Protein AF-0000000084923520 (afdb_homodimer)

Radius of gyration: 23.52 Å; Cα contacts (8 Å, |Δi|>4): 711; chains: 2; bounding box: 46×62×59 Å

pLDDT: mean 93.03, std 9.4, range [30.2, 98.94]

Sequence (524 aa):
MDTSSLAGLHRWFADYCRTFHNDNEEHNRNIRLKEEHTAKVCAVMEILADSLALSPEDRRIAVAVALFHDIGRFEQYRRFRTFKDSSSVNHAELGGRVLAEGKVLAGLPEEEQRLIIGAVGLHNVFRIPAMLGDRQRLFLRLIRDADKLDIWRVFIEFYGQPAEERASAVSLGFPDIPECTPAVLDTLLRGEMVDLATLRTLSDFKLLQLSWVFDLNFPRSRELVRERGYVELIADTLSRTKCVERAIGVVRAALCARGGEAMDTSSLAGLHRWFADYCRTFHNDNEEHNRNIRLKEEHTAKVCAVMEILADSLALSPEDRRIAVAVALFHDIGRFEQYRRFRTFKDSSSVNHAELGGRVLAEGKVLAGLPEEEQRLIIGAVGLHNVFRIPAMLGDRQRLFLRLIRDADKLDIWRVFIEFYGQPAEERASAVSLGFPDIPECTPAVLDTLLRGEMVDLATLRTLSDFKLLQLSWVFDLNFPRSRELVRERGYVELIADTLSRTKCVERAIGVVRAALCARGGEA

Organism: Geobacter metallireducens (strain ATCC 53774 / DSM 7210 / GS-15) (NCBI:txid269799)

InterPro domains:
  IPR003607 HD/PDEase domain [cd00077] (36-150)
  IPR006674 HD domain [PF01966] (36-150)
  IPR006675 HDIG domain [TIGR00277] (36-100)

Solvent-accessible surface area (backbone atoms only — not comparable to full-atom values): 28523 Å² total; per-residue (Å²): 108,54,72,68,57,51,53,50,50,51,51,50,50,52,57,56,56,58,71,71,56,67,94,46,65,73,58,35,50,49,52,48,50,53,52,51,49,30,53,49,17,27,54,43,34,50,54,52,34,57,75,66,64,51,53,74,43,54,38,50,50,47,34,52,30,29,60,42,32,59,53,13,47,58,58,39,31,73,75,62,74,40,74,48,37,76,82,38,54,57,35,22,48,45,18,24,45,52,41,59,75,62,48,70,50,69,91,48,58,67,67,58,39,23,44,36,38,1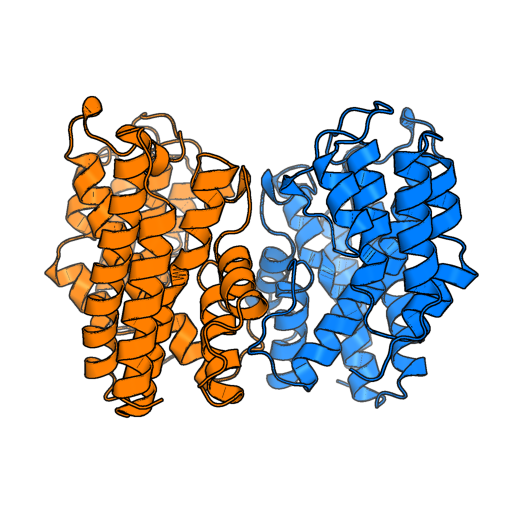8,32,16,34,48,46,76,53,95,61,82,62,56,54,58,51,70,68,59,44,49,52,30,45,48,44,39,39,22,46,50,62,41,47,52,52,53,50,55,54,48,73,71,44,57,79,88,73,43,60,77,58,73,63,74,76,46,49,90,44,76,61,62,54,65,69,57,46,51,33,30,62,70,64,33,67,51,60,79,63,75,51,75,23,36,42,30,51,53,51,33,60,53,21,48,65,66,68,57,76,46,73,65,58,48,49,50,42,58,75,67,37,49,65,58,61,55,52,70,75,50,62,90,44,72,68,51,50,51,25,50,48,45,48,53,48,56,61,63,47,71,81,66,90,120,110,54,71,67,56,52,52,51,52,52,49,49,49,54,55,55,56,57,70,70,56,70,94,45,64,72,60,36,50,49,52,48,49,54,52,50,48,29,54,50,16,26,54,45,33,50,54,52,35,57,76,66,65,52,53,74,43,55,40,49,49,46,34,51,29,30,60,42,33,60,53,12,47,58,59,40,31,71,75,62,73,40,74,49,38,75,83,37,54,57,34,23,48,44,16,22,46,52,40,60,77,61,49,70,51,67,90,48,58,66,68,57,40,23,45,36,37,18,33,14,35,48,45,75,52,94,63,83,62,58,53,59,52,71,70,60,43,49,53,30,45,48,45,39,40,23,47,50,63,39,48,51,53,55,50,56,52,49,74,70,44,58,77,90,74,44,58,76,57,73,64,75,78,46,50,89,44,76,62,62,54,66,70,58,48,52,33,30,61,70,61,33,66,52,59,78,65,74,52,76,24,37,42,29,50,54,50,34,60,50,20,46,66,69,69,57,75,46,73,66,56,47,48,50,42,59,75,68,38,49,67,59,61,54,53,69,74,49,64,89,44,70,68,52,48,50,25,50,48,42,47,53,49,57,62,64,46,72,80,67,88,121

Nearest PDB structures (foldseek):
  6emf-assembly1_A  TM=2.108E-01  e=1.995E+00  Thermochaetoides thermophila DSM 1495
  6whc-assembly1_R  TM=1.545E-01  e=3.250E+00  Homo sapiens
  4hte-assembly1_A  TM=1.923E-01  e=7.549E+00  Staphylococcus aureus
  6whc-assembly1_R  TM=1.730E-01  e=3.714E+00  Homo sapiens
  8jiq-assembly1_R  TM=1.634E-01  e=4.242E+00  Homo sapiens

Structure (mmCIF, N/CA/C/O backbone):
data_AF-0000000084923520-model_v1
#
loop_
_entity.id
_entity.type
_entity.pdbx_description
1 polymer 'Metal-dependent phosphohydrolase, HDc domain-containing'
#
loop_
_atom_site.group_PDB
_atom_site.id
_atom_site.type_symbol
_atom_site.label_atom_id
_atom_site.label_alt_id
_atom_site.label_comp_id
_atom_site.label_asym_id
_atom_site.label_entity_id
_atom_site.label_seq_id
_atom_site.pdbx_PDB_ins_code
_atom_site.Cartn_x
_atom_site.Cartn_y
_atom_site.Cartn_z
_atom_site.occupancy
_atom_site.B_iso_or_equiv
_atom_site.auth_seq_id
_atom_site.auth_comp_id
_atom_site.auth_asym_id
_atom_site.auth_atom_id
_atom_site.pdbx_PDB_model_num
ATOM 1 N N . MET A 1 1 ? -18.422 4.172 19.547 1 89.38 1 MET A N 1
ATOM 2 C CA . MET A 1 1 ? -17.359 4.469 20.5 1 89.38 1 MET A CA 1
ATOM 3 C C . MET A 1 1 ? -17.766 5.562 21.469 1 89.38 1 MET A C 1
ATOM 5 O O . MET A 1 1 ? -18.234 6.629 21.047 1 89.38 1 MET A O 1
ATOM 9 N N . ASP A 1 2 ? -17.656 5.281 22.719 1 92.56 2 ASP A N 1
ATOM 10 C CA . ASP A 1 2 ? -17.984 6.297 23.719 1 92.56 2 ASP A CA 1
ATOM 11 C C . ASP A 1 2 ? -16.734 6.965 24.266 1 92.56 2 ASP A C 1
ATOM 13 O O . ASP A 1 2 ? -15.609 6.617 23.875 1 92.56 2 ASP A O 1
ATOM 17 N N . THR A 1 3 ? -16.906 7.961 25.078 1 94.81 3 THR A N 1
ATOM 18 C CA . THR A 1 3 ? -15.812 8.789 25.594 1 94.81 3 THR A CA 1
ATOM 19 C C . THR A 1 3 ? -14.852 7.953 26.438 1 94.81 3 THR A C 1
ATOM 21 O O . THR A 1 3 ? -13.641 8.125 26.359 1 94.81 3 THR A O 1
ATOM 24 N N . SER A 1 4 ? -15.375 7.102 27.234 1 95.44 4 SER A N 1
ATOM 25 C CA . SER A 1 4 ? -14.547 6.254 28.078 1 95.44 4 SER A CA 1
ATOM 26 C C . SER A 1 4 ? -13.68 5.32 27.25 1 95.44 4 SER A C 1
ATOM 28 O O . SER A 1 4 ? -12.516 5.086 27.594 1 95.44 4 SER A O 1
ATOM 30 N N . SER A 1 5 ? -14.25 4.812 26.203 1 96.19 5 SER A N 1
ATOM 31 C CA . SER A 1 5 ? -13.492 3.941 25.312 1 96.19 5 SER A CA 1
ATOM 32 C C . SER A 1 5 ? -12.32 4.688 24.688 1 96.19 5 SER A C 1
ATOM 34 O O . SER A 1 5 ? -11.211 4.164 24.609 1 96.19 5 SER A O 1
ATOM 36 N N . LEU A 1 6 ? -12.539 5.891 24.25 1 97.56 6 LEU A N 1
ATOM 37 C CA . LEU A 1 6 ? -11.477 6.684 23.641 1 97.56 6 LEU A CA 1
ATOM 38 C C . LEU A 1 6 ? -10.391 7.012 24.656 1 97.56 6 LEU A C 1
ATOM 40 O O . LEU A 1 6 ? -9.195 6.953 24.344 1 97.56 6 LEU A O 1
ATOM 44 N N . ALA A 1 7 ? -10.797 7.359 25.859 1 97.44 7 ALA A N 1
ATOM 45 C CA . ALA A 1 7 ? -9.836 7.621 26.922 1 97.44 7 ALA A CA 1
ATOM 46 C C . ALA A 1 7 ? -8.961 6.398 27.188 1 97.44 7 ALA A C 1
ATOM 48 O O . ALA A 1 7 ? -7.762 6.523 27.438 1 97.44 7 ALA A O 1
ATOM 49 N N . GLY A 1 8 ? -9.617 5.254 27.188 1 97.5 8 GLY A N 1
ATOM 50 C CA . GLY A 1 8 ? -8.875 4.012 27.359 1 97.5 8 GLY A CA 1
ATOM 51 C C . GLY A 1 8 ? -7.852 3.783 26.25 1 97.5 8 GLY A C 1
ATOM 52 O O . GLY A 1 8 ? -6.746 3.311 26.516 1 97.5 8 GLY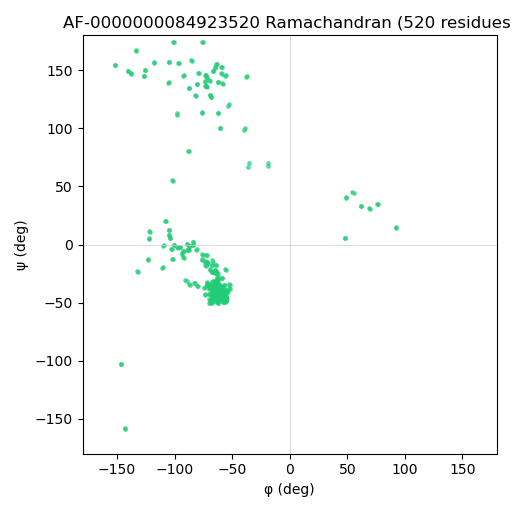 A O 1
ATOM 53 N N . LEU A 1 9 ? -8.211 4.129 25.031 1 98.38 9 LEU A N 1
ATOM 54 C CA . LEU A 1 9 ? -7.289 3.992 23.906 1 98.38 9 LEU A CA 1
ATOM 55 C C . LEU A 1 9 ? -6.113 4.953 24.047 1 98.38 9 LEU A C 1
ATOM 57 O O . LEU A 1 9 ? -4.977 4.598 23.734 1 98.38 9 LEU A O 1
ATOM 61 N N . HIS A 1 10 ? -6.379 6.164 24.562 1 98.38 10 HIS A N 1
ATOM 62 C CA . HIS A 1 10 ? -5.301 7.109 24.812 1 98.38 10 HIS A CA 1
ATOM 63 C C . HIS A 1 10 ? -4.32 6.566 25.844 1 98.38 10 HIS A C 1
ATOM 65 O O . HIS A 1 10 ? -3.104 6.703 25.688 1 98.38 10 HIS A O 1
ATOM 71 N N . ARG A 1 11 ? -4.828 5.949 26.828 1 97.94 11 ARG A N 1
ATOM 72 C CA . ARG A 1 11 ? -3.977 5.375 27.859 1 97.94 11 ARG A CA 1
ATOM 73 C C . ARG A 1 11 ? -3.143 4.223 27.312 1 97.94 11 ARG A C 1
ATOM 75 O O . ARG A 1 11 ? -1.949 4.121 27.594 1 97.94 11 ARG A O 1
ATOM 82 N N . TRP A 1 12 ? -3.787 3.422 26.562 1 98.12 12 TRP A N 1
ATOM 83 C CA . TRP A 1 12 ? -3.072 2.305 25.953 1 98.12 12 TRP A CA 1
ATOM 84 C C . TRP A 1 12 ? -1.924 2.801 25.078 1 98.12 12 TRP A C 1
ATOM 86 O O . TRP A 1 12 ? -0.813 2.27 25.141 1 98.12 12 TRP A O 1
ATOM 96 N N . PHE A 1 13 ? -2.254 3.814 24.297 1 98.56 13 PHE A N 1
ATOM 97 C CA . PHE A 1 13 ? -1.246 4.355 23.391 1 98.56 13 PHE A CA 1
ATOM 98 C C . PHE A 1 13 ? -0.075 4.938 24.172 1 98.56 13 PHE A C 1
ATOM 100 O O . PHE A 1 13 ? 1.085 4.73 23.812 1 98.56 13 PHE A O 1
ATOM 107 N N . ALA A 1 14 ? -0.358 5.633 25.203 1 98.12 14 ALA A N 1
ATOM 108 C CA . ALA A 1 14 ? 0.692 6.203 26.031 1 98.12 14 ALA A CA 1
ATOM 109 C C . ALA A 1 14 ? 1.59 5.109 26.609 1 98.12 14 ALA A C 1
ATOM 111 O O . ALA A 1 14 ? 2.816 5.238 26.609 1 98.12 14 ALA A O 1
ATOM 112 N N . ASP A 1 15 ? 1.02 4.066 27.078 1 97.94 15 ASP A N 1
ATOM 113 C CA . ASP A 1 15 ? 1.771 2.939 27.625 1 97.94 15 ASP A CA 1
ATOM 114 C C . ASP A 1 15 ? 2.604 2.258 26.547 1 97.94 15 ASP A C 1
ATOM 116 O O . ASP A 1 15 ? 3.752 1.879 26.781 1 97.94 15 ASP A O 1
ATOM 120 N N . TYR A 1 16 ? 1.949 2.104 25.422 1 98.12 16 TYR A N 1
ATOM 121 C CA . TYR A 1 16 ? 2.65 1.521 24.281 1 98.12 16 TYR A CA 1
ATOM 122 C C . TYR A 1 16 ? 3.902 2.322 23.938 1 98.12 16 TYR A C 1
ATOM 124 O O . TYR A 1 16 ? 4.988 1.757 23.797 1 98.12 16 TYR A O 1
ATOM 132 N N . CYS A 1 17 ? 3.799 3.641 23.828 1 97.56 17 CYS A N 1
ATOM 133 C CA . CYS A 1 17 ? 4.918 4.508 23.484 1 97.56 17 CYS A CA 1
ATOM 134 C C . CYS A 1 17 ? 6.035 4.391 24.516 1 97.56 17 CYS A C 1
ATOM 136 O O . CYS A 1 17 ? 7.215 4.371 24.156 1 97.56 17 CYS A O 1
ATOM 138 N N . ARG A 1 18 ? 5.707 4.25 25.75 1 96.88 18 ARG A N 1
ATOM 139 C CA . ARG A 1 18 ? 6.688 4.191 26.828 1 96.88 18 ARG A CA 1
ATOM 140 C C . ARG A 1 18 ? 7.605 2.984 26.672 1 96.88 18 ARG A C 1
ATOM 142 O O . ARG A 1 18 ? 8.773 3.031 27.062 1 96.88 18 ARG A O 1
ATOM 149 N N . THR A 1 19 ? 7.109 1.948 26.094 1 97.44 19 THR A N 1
ATOM 150 C CA . THR A 1 19 ? 7.883 0.717 25.969 1 97.44 19 THR A CA 1
ATOM 151 C C . THR A 1 19 ? 8.992 0.877 24.938 1 97.44 19 THR A C 1
ATOM 153 O O . THR A 1 19 ? 9.898 0.044 24.859 1 97.44 19 THR A O 1
ATOM 156 N N . PHE A 1 20 ? 8.992 1.92 24.234 1 97.5 20 PHE A N 1
ATOM 157 C CA . PHE A 1 20 ? 9.953 2.053 23.141 1 97.5 20 PHE A CA 1
ATOM 158 C C . PHE A 1 20 ? 11.109 2.961 23.562 1 97.5 20 PHE A C 1
ATOM 160 O O . PHE A 1 20 ? 12.125 3.035 22.859 1 97.5 20 PHE A O 1
ATOM 167 N N . HIS A 1 21 ? 10.938 3.658 24.672 1 96.44 21 HIS A N 1
ATOM 168 C CA . HIS A 1 21 ? 12.055 4.473 25.141 1 96.44 21 HIS A CA 1
ATOM 169 C C . HIS A 1 21 ? 13.164 3.605 25.719 1 96.44 21 HIS A C 1
ATOM 171 O O . HIS A 1 21 ? 12.906 2.535 26.266 1 96.44 21 HIS A O 1
ATOM 177 N N . ASN A 1 22 ? 14.406 4.02 25.5 1 95.19 22 ASN A N 1
ATOM 178 C CA . ASN A 1 22 ? 15.562 3.307 26.047 1 95.19 22 ASN A CA 1
ATOM 179 C C . ASN A 1 22 ? 16.656 4.27 26.484 1 95.19 22 ASN A C 1
ATOM 181 O O . ASN A 1 22 ? 16.391 5.422 26.812 1 95.19 22 ASN A O 1
ATOM 185 N N . ASP A 1 23 ? 17.953 3.766 26.578 1 94.19 23 ASP A N 1
ATOM 186 C CA . ASP A 1 23 ? 19.031 4.586 27.141 1 94.19 23 ASP A CA 1
ATOM 187 C C . ASP A 1 23 ? 19.719 5.414 26.062 1 94.19 23 ASP A C 1
ATOM 189 O O . ASP A 1 23 ? 20.594 6.227 26.344 1 94.19 23 ASP A O 1
ATOM 193 N N . ASN A 1 24 ? 19.297 5.316 24.844 1 93.31 24 ASN A N 1
ATOM 194 C CA . ASN A 1 24 ? 19.875 6.047 23.719 1 93.31 24 ASN A CA 1
ATOM 195 C C . ASN A 1 24 ? 19.078 7.305 23.391 1 93.31 24 ASN A C 1
ATOM 197 O O . ASN A 1 24 ? 17.953 7.223 22.906 1 93.31 24 ASN A O 1
ATOM 201 N N . GLU A 1 25 ? 19.672 8.445 23.641 1 90.75 25 GLU A N 1
ATOM 202 C CA . GLU A 1 25 ? 18.969 9.719 23.5 1 90.75 25 GLU A CA 1
ATOM 203 C C . GLU A 1 25 ? 18.562 9.969 22.047 1 90.75 25 GLU A C 1
ATOM 205 O O . GLU A 1 25 ? 17.5 10.523 21.781 1 90.75 25 GLU A O 1
ATOM 210 N N . GLU A 1 26 ? 19.406 9.672 21.141 1 88.06 26 GLU A N 1
ATOM 211 C CA . GLU A 1 26 ? 19.047 9.828 19.734 1 88.06 26 GLU A CA 1
ATOM 212 C C . GLU A 1 26 ? 17.828 8.992 19.375 1 88.06 26 GLU A C 1
ATOM 214 O O . GLU A 1 26 ? 16.938 9.461 18.656 1 88.06 26 GLU A O 1
ATOM 219 N N . HIS A 1 27 ? 17.859 7.82 19.891 1 91.12 27 HIS A N 1
ATOM 220 C CA . HIS A 1 27 ? 16.703 6.945 19.719 1 91.12 27 HIS A CA 1
ATOM 221 C C . HIS A 1 27 ? 15.445 7.57 20.312 1 91.12 27 HIS A C 1
ATOM 223 O O . HIS A 1 27 ? 14.414 7.664 19.641 1 91.12 27 HIS A O 1
ATOM 229 N N . ASN A 1 28 ? 15.562 8.039 21.5 1 93.69 28 ASN A N 1
ATOM 230 C CA . ASN A 1 28 ? 14.414 8.586 22.219 1 93.69 28 ASN A CA 1
ATOM 231 C C . ASN A 1 28 ? 13.891 9.859 21.547 1 93.69 28 ASN A C 1
ATOM 233 O O . ASN A 1 28 ? 12.688 10.125 21.578 1 93.69 28 ASN A O 1
ATOM 237 N N . ARG A 1 29 ? 14.75 10.641 20.922 1 91.62 29 ARG A N 1
ATOM 238 C CA . ARG A 1 29 ? 14.352 11.836 20.203 1 91.62 29 ARG A CA 1
ATOM 239 C C . ARG A 1 29 ? 13.406 11.492 19.047 1 91.62 29 ARG A C 1
ATOM 241 O O . ARG A 1 29 ? 12.43 12.203 18.797 1 91.62 29 ARG A O 1
ATOM 248 N N . ASN A 1 30 ? 13.695 10.438 18.375 1 92.31 30 ASN A N 1
ATOM 249 C CA . ASN A 1 30 ? 12.852 10 17.266 1 92.31 30 ASN A CA 1
ATOM 250 C C . ASN A 1 30 ? 11.508 9.477 17.75 1 92.31 30 ASN A C 1
ATOM 252 O O . ASN A 1 30 ? 10.477 9.719 17.125 1 92.31 30 ASN A O 1
ATOM 256 N N . ILE A 1 31 ? 11.531 8.789 18.859 1 95.44 31 ILE A N 1
ATOM 257 C CA . ILE A 1 31 ? 10.297 8.281 19.453 1 95.44 31 ILE A CA 1
ATOM 258 C C . ILE A 1 31 ? 9.414 9.445 19.906 1 95.44 31 ILE A C 1
ATOM 260 O O . ILE A 1 31 ? 8.219 9.477 19.594 1 95.44 31 ILE A O 1
ATOM 264 N N . ARG A 1 32 ? 10.023 10.438 20.547 1 95.06 32 ARG A N 1
ATOM 265 C CA . ARG A 1 32 ? 9.297 11.609 21.016 1 95.06 32 ARG A CA 1
ATOM 266 C C . ARG A 1 32 ? 8.703 12.391 19.844 1 95.06 32 ARG A C 1
ATOM 268 O O . ARG A 1 32 ? 7.613 12.953 19.953 1 95.06 32 ARG A O 1
ATOM 275 N N . LEU A 1 33 ? 9.422 12.469 18.828 1 93.69 33 LEU A N 1
ATOM 276 C CA . LEU A 1 33 ? 8.938 13.133 17.625 1 93.69 33 LEU A CA 1
ATOM 277 C C . LEU A 1 33 ? 7.621 12.523 17.156 1 93.69 33 LEU A C 1
ATOM 279 O O . LEU A 1 33 ? 6.684 13.242 16.797 1 93.69 33 LEU A O 1
ATOM 283 N N . LYS A 1 34 ? 7.547 11.156 17.141 1 96.06 34 LYS A N 1
ATOM 284 C CA . LYS A 1 34 ? 6.344 10.477 16.672 1 96.06 34 LYS A CA 1
ATOM 285 C C . LYS A 1 34 ? 5.195 10.656 17.672 1 96.06 34 LYS A C 1
ATOM 287 O O . LYS A 1 34 ? 4.035 10.758 17.281 1 96.06 34 LYS A O 1
ATOM 292 N N . GLU A 1 35 ? 5.559 10.711 18.969 1 97.69 35 GLU A N 1
ATOM 293 C CA . GLU A 1 35 ? 4.547 10.984 19.984 1 97.69 35 GLU A CA 1
ATOM 294 C C . GLU A 1 35 ? 3.934 12.367 19.797 1 97.69 35 GLU A C 1
ATOM 296 O O . GLU A 1 35 ? 2.709 12.516 19.797 1 97.69 35 GLU A O 1
ATOM 301 N N . GLU A 1 36 ? 4.816 13.328 19.641 1 97.19 36 GLU A N 1
ATOM 302 C CA . GLU A 1 36 ? 4.355 14.695 19.438 1 97.19 36 GLU A CA 1
ATOM 303 C C . GLU A 1 36 ? 3.561 14.836 18.141 1 97.19 36 GLU A C 1
ATOM 305 O O . GLU A 1 36 ? 2.506 15.469 18.125 1 97.19 36 GLU A O 1
ATOM 310 N N . HIS A 1 37 ? 4.047 14.25 17.094 1 97.69 37 HIS A N 1
ATOM 311 C CA . HIS A 1 37 ? 3.338 14.25 15.812 1 97.69 37 HIS A CA 1
ATOM 312 C C . HIS A 1 37 ? 1.935 13.672 15.961 1 97.69 37 HIS A C 1
ATOM 314 O O . HIS A 1 37 ? 0.966 14.242 15.461 1 97.69 37 HIS A O 1
ATOM 320 N N . THR A 1 38 ? 1.817 12.562 16.672 1 98.69 38 THR A N 1
ATOM 321 C CA . THR A 1 38 ? 0.524 11.922 16.875 1 98.69 38 THR A CA 1
ATOM 322 C C . THR A 1 38 ? -0.434 12.844 17.625 1 98.69 38 THR A C 1
ATOM 324 O O . THR A 1 38 ? -1.594 12.992 17.234 1 98.69 38 THR A O 1
ATOM 327 N N . ALA A 1 39 ? 0.101 13.477 18.656 1 98.62 39 ALA A N 1
ATOM 328 C CA . ALA A 1 39 ? -0.726 14.391 19.438 1 98.62 39 ALA A CA 1
ATOM 329 C C . ALA A 1 39 ? -1.225 15.547 18.578 1 98.62 39 ALA A C 1
ATOM 331 O O . ALA A 1 39 ? -2.393 15.938 18.656 1 98.62 39 ALA A O 1
ATOM 332 N N . LYS A 1 40 ? -0.354 16.094 17.766 1 98.69 40 LYS A N 1
ATOM 333 C CA . LYS A 1 40 ? -0.72 17.203 16.891 1 98.69 40 LYS A CA 1
ATOM 334 C C . LYS A 1 40 ? -1.724 16.766 15.836 1 98.69 40 LYS A C 1
ATOM 336 O O . LYS A 1 40 ? -2.652 17.5 15.508 1 98.69 40 LYS A O 1
ATOM 341 N N . VAL A 1 41 ? -1.55 15.562 15.281 1 98.88 41 VAL A N 1
ATOM 342 C CA . VAL A 1 41 ? -2.484 15.039 14.289 1 98.88 41 VAL A CA 1
ATOM 343 C C . VAL A 1 41 ? -3.863 14.867 14.922 1 98.88 41 VAL A C 1
ATOM 345 O O . VAL A 1 41 ? -4.883 15.164 14.297 1 98.88 41 VAL A O 1
ATOM 348 N N . CYS A 1 42 ? -3.922 14.383 16.188 1 98.81 42 CYS A N 1
ATOM 349 C CA . CYS A 1 42 ? -5.191 14.258 16.891 1 98.81 42 CYS A CA 1
ATOM 350 C C . CYS A 1 42 ? -5.875 15.609 17.031 1 98.81 42 CYS A C 1
ATOM 352 O O . CYS A 1 42 ? -7.082 15.727 16.828 1 98.81 42 CYS A O 1
ATOM 354 N N . ALA A 1 43 ? -5.078 16.625 17.359 1 98.69 43 ALA A N 1
ATOM 355 C CA . ALA A 1 43 ? -5.629 17.969 17.5 1 98.69 43 ALA A CA 1
ATOM 356 C C . ALA A 1 43 ? -6.188 18.469 16.188 1 98.69 43 ALA A C 1
ATOM 358 O O . ALA A 1 43 ? -7.281 19.047 16.141 1 98.69 43 ALA A O 1
ATOM 359 N N . VAL A 1 44 ? -5.465 18.297 15.102 1 98.69 44 VAL A N 1
ATOM 360 C CA . VAL A 1 44 ? -5.922 18.719 13.789 1 98.69 44 VAL A CA 1
ATOM 361 C C . VAL A 1 44 ? -7.176 17.938 13.398 1 98.69 44 VAL A C 1
ATOM 363 O O . VAL A 1 44 ? -8.102 18.5 12.805 1 98.69 44 VAL A O 1
ATOM 366 N N . MET A 1 45 ? -7.195 16.641 13.742 1 98.75 45 MET A N 1
ATOM 367 C CA . MET A 1 45 ? -8.344 15.781 13.438 1 98.75 45 MET A CA 1
ATOM 368 C C . MET A 1 45 ? -9.609 16.328 14.086 1 98.75 45 MET A C 1
ATOM 370 O O . MET A 1 45 ? -10.68 16.344 13.461 1 98.75 45 MET A O 1
ATOM 374 N N . GLU A 1 46 ? -9.453 16.828 15.289 1 98.31 46 GLU A N 1
ATOM 375 C CA . GLU A 1 46 ? -10.586 17.438 15.984 1 98.31 46 GLU A CA 1
ATOM 376 C C . GLU A 1 46 ? -11.102 18.672 15.234 1 98.31 46 GLU A C 1
ATOM 378 O O . GLU A 1 46 ? -12.305 18.844 15.094 1 98.31 46 GLU A O 1
ATOM 383 N N . ILE A 1 47 ? -10.203 19.469 14.773 1 98.44 47 ILE A N 1
ATOM 384 C CA . ILE A 1 47 ? -10.555 20.672 14.039 1 98.44 47 ILE A CA 1
ATOM 385 C C . ILE A 1 47 ? -11.312 20.297 12.766 1 98.44 47 ILE A C 1
ATOM 387 O O . ILE A 1 47 ? -12.375 20.859 12.477 1 98.44 47 ILE A O 1
ATOM 391 N N . LEU A 1 48 ? -10.828 19.312 12.016 1 98.69 48 LEU A N 1
ATOM 392 C CA . LEU A 1 48 ? -11.453 18.891 10.766 1 98.69 48 LEU A CA 1
ATOM 393 C C . LEU A 1 48 ? -12.812 18.25 11.016 1 98.69 48 LEU A C 1
ATOM 395 O O . LEU A 1 48 ? -13.773 18.531 10.297 1 98.69 48 LEU A O 1
ATOM 399 N N . ALA A 1 49 ? -12.875 17.375 12.047 1 98.12 49 ALA A N 1
ATOM 400 C CA . ALA A 1 49 ? -14.133 16.719 12.383 1 98.12 49 ALA A CA 1
ATOM 401 C C . ALA A 1 49 ? -15.203 17.734 12.75 1 98.12 49 ALA A C 1
ATOM 403 O O . ALA A 1 49 ? -16.375 17.578 12.375 1 98.12 49 ALA A O 1
ATOM 404 N N . ASP A 1 50 ? -14.805 18.75 13.477 1 97.5 50 ASP A N 1
ATOM 405 C CA . ASP A 1 50 ? -15.727 19.828 13.867 1 97.5 50 ASP A CA 1
ATOM 406 C C . ASP A 1 50 ? -16.25 20.562 12.641 1 97.5 50 ASP A C 1
ATOM 408 O O . ASP A 1 50 ? -17.438 20.875 12.547 1 97.5 50 ASP A O 1
ATOM 412 N N . SER A 1 51 ? -15.383 20.844 11.727 1 97.81 51 SER A N 1
ATOM 413 C CA . SER A 1 51 ? -15.75 21.594 10.531 1 97.81 51 SER A CA 1
ATOM 414 C C . SER A 1 51 ? -16.75 20.812 9.68 1 97.81 51 SER A C 1
ATOM 416 O O . SER A 1 51 ? -17.531 21.406 8.93 1 97.81 51 SER A O 1
ATOM 418 N N . LEU A 1 52 ? -16.797 19.469 9.82 1 97.75 52 LEU A N 1
ATOM 419 C CA . LEU A 1 52 ? -17.688 18.625 9.039 1 97.75 52 LEU A CA 1
ATOM 420 C C . LEU A 1 52 ? -18.953 18.297 9.82 1 97.75 52 LEU A C 1
ATOM 422 O O . LEU A 1 52 ? -19.828 17.578 9.32 1 97.75 52 LEU A O 1
ATOM 426 N N . ALA A 1 53 ? -19 18.75 11.023 1 97.56 53 ALA A N 1
ATOM 427 C CA . ALA A 1 53 ? -20.141 18.484 11.898 1 97.56 53 ALA A CA 1
ATOM 428 C C . ALA A 1 53 ? -20.391 17 12.031 1 97.56 53 ALA A C 1
ATOM 430 O O . ALA A 1 53 ? -21.531 16.531 11.883 1 97.56 53 ALA A O 1
ATOM 431 N N . LEU A 1 54 ? -19.375 16.25 12.219 1 97.56 54 LEU A N 1
ATOM 432 C CA . LEU A 1 54 ? -19.516 14.812 12.422 1 97.56 54 LEU A CA 1
ATOM 433 C C . LEU A 1 54 ? -20.266 14.516 13.711 1 97.56 54 LEU A C 1
ATOM 435 O O . LEU A 1 54 ? -20.234 15.312 14.648 1 97.56 54 LEU A O 1
ATOM 439 N N . SER A 1 55 ? -20.953 13.383 13.75 1 97.31 55 SER A N 1
ATOM 440 C CA . SER A 1 55 ? -21.562 12.945 15.008 1 97.31 55 SER A CA 1
ATOM 441 C C . SER A 1 55 ? -20.516 12.758 16.094 1 97.31 55 SER A C 1
ATOM 443 O O . SER A 1 55 ? -19.328 12.539 15.797 1 97.31 55 SER A O 1
ATOM 445 N N . PRO A 1 56 ? -20.891 12.906 17.375 1 97.06 56 PRO A N 1
ATOM 446 C CA . PRO A 1 56 ? -19.922 12.688 18.453 1 97.06 56 PRO A CA 1
ATOM 447 C C . PRO A 1 56 ? -19.219 11.336 18.344 1 97.06 56 PRO A C 1
ATOM 449 O O . PRO A 1 56 ? -18.016 11.242 18.625 1 97.06 56 PRO A O 1
ATOM 452 N N . GLU A 1 57 ? -19.969 10.359 17.938 1 96.81 57 GLU A N 1
ATOM 453 C CA . GLU A 1 57 ? -19.375 9.031 17.781 1 96.81 57 GLU A CA 1
ATOM 454 C C . GLU A 1 57 ? -18.344 9.016 16.656 1 96.81 57 GLU A C 1
ATOM 456 O O . GLU A 1 57 ? -17.234 8.5 16.844 1 96.81 57 GLU A O 1
ATOM 461 N N . ASP A 1 58 ? -18.656 9.594 15.531 1 97.62 58 ASP A N 1
ATOM 462 C CA . ASP A 1 58 ? -17.734 9.633 14.398 1 97.62 58 ASP A CA 1
ATOM 463 C C . ASP A 1 58 ? -16.5 10.484 14.719 1 97.62 58 ASP A C 1
ATOM 465 O O . ASP A 1 58 ? -15.398 10.18 14.266 1 97.62 58 ASP A O 1
ATOM 469 N N . ARG A 1 59 ? -16.75 11.516 15.477 1 98.06 59 ARG A N 1
ATOM 470 C CA . ARG A 1 59 ? -15.625 12.344 15.906 1 98.06 59 ARG A CA 1
ATOM 471 C C . ARG A 1 59 ? -14.641 11.539 16.75 1 98.06 59 ARG A C 1
ATOM 473 O O . ARG A 1 59 ? -13.422 11.648 16.562 1 98.06 59 ARG A O 1
ATOM 480 N N . ARG A 1 60 ? -15.164 10.75 17.625 1 98.31 60 ARG A N 1
ATOM 481 C CA . ARG A 1 60 ? -14.305 9.938 18.484 1 98.31 60 ARG A CA 1
ATOM 482 C C . ARG A 1 60 ? -13.578 8.875 17.672 1 98.31 60 ARG A C 1
ATOM 484 O O . ARG A 1 60 ? -12.398 8.586 17.922 1 98.31 60 ARG A O 1
ATOM 491 N N . ILE A 1 61 ? -14.234 8.305 16.656 1 98.44 61 ILE A N 1
ATOM 492 C CA . ILE A 1 61 ? -13.602 7.336 15.773 1 98.44 61 ILE A CA 1
ATOM 493 C C . ILE A 1 61 ? -12.477 8.016 15 1 98.44 61 ILE A C 1
ATOM 495 O O . ILE A 1 61 ? -11.383 7.457 14.859 1 98.44 61 ILE A O 1
ATOM 499 N N . ALA A 1 62 ? -12.758 9.219 14.523 1 98.69 62 ALA A N 1
ATOM 500 C CA . ALA A 1 62 ? -11.742 9.969 13.789 1 98.69 62 ALA A CA 1
ATOM 501 C C . ALA A 1 62 ? -10.5 10.211 14.648 1 98.69 62 ALA A C 1
ATOM 503 O O . ALA A 1 62 ? -9.375 10.039 14.18 1 98.69 62 ALA A O 1
ATOM 504 N N . VAL A 1 63 ? -10.711 10.555 15.867 1 98.75 63 VAL A N 1
ATOM 505 C CA . VAL A 1 63 ? -9.594 10.82 16.766 1 98.75 63 VAL A CA 1
ATOM 506 C C . VAL A 1 63 ? -8.836 9.523 17.047 1 98.75 63 VAL A C 1
ATOM 508 O O . VAL A 1 63 ? -7.605 9.516 17.125 1 98.75 63 VAL A O 1
ATOM 511 N N . ALA A 1 64 ? -9.586 8.438 17.203 1 98.81 64 ALA A N 1
ATOM 512 C CA . ALA A 1 64 ? -8.938 7.145 17.391 1 98.81 64 ALA A CA 1
ATOM 513 C C . ALA A 1 64 ? -8.07 6.785 16.188 1 98.81 64 ALA A C 1
ATOM 515 O O . ALA A 1 64 ? -6.953 6.277 16.359 1 98.81 64 ALA A O 1
ATOM 516 N N . VAL A 1 65 ? -8.523 7.031 14.961 1 98.81 65 VAL A N 1
ATOM 517 C CA . VAL A 1 65 ? -7.742 6.801 13.75 1 98.81 65 VAL A CA 1
ATOM 518 C C . VAL A 1 65 ? -6.457 7.621 13.797 1 98.81 65 VAL A C 1
ATOM 520 O O . VAL A 1 65 ? -5.371 7.102 13.523 1 98.81 65 VAL A O 1
ATOM 523 N N . ALA A 1 66 ? -6.59 8.883 14.195 1 98.94 66 ALA A N 1
ATOM 524 C CA . ALA A 1 66 ? -5.426 9.766 14.297 1 98.94 66 ALA A CA 1
ATOM 525 C C . ALA A 1 66 ? -4.438 9.242 15.336 1 98.94 66 ALA A C 1
ATOM 527 O O . ALA A 1 66 ? -3.229 9.227 15.102 1 98.94 66 ALA A O 1
ATOM 528 N N . LEU A 1 67 ? -4.977 8.812 16.406 1 98.88 67 LEU A N 1
ATOM 529 C CA . LEU A 1 67 ? -4.172 8.328 17.531 1 98.88 67 LEU A CA 1
ATOM 530 C C . LEU A 1 67 ? -3.285 7.164 17.109 1 98.88 67 LEU A C 1
ATOM 532 O O . LEU A 1 67 ? -2.121 7.086 17.5 1 98.88 67 LEU A O 1
ATOM 536 N N . PHE A 1 68 ? -3.793 6.305 16.219 1 98.88 68 PHE A N 1
ATOM 537 C CA . PHE A 1 68 ? -3.111 5.043 15.961 1 98.88 68 PHE A CA 1
ATOM 538 C C . PHE A 1 68 ? -2.48 5.043 14.57 1 98.88 68 PHE A C 1
ATOM 540 O O . PHE A 1 68 ? -1.792 4.094 14.195 1 98.88 68 PHE A O 1
ATOM 547 N N . HIS A 1 69 ? -2.598 6.094 13.742 1 98.81 69 HIS A N 1
ATOM 548 C CA . HIS A 1 69 ? -2.234 6.035 12.328 1 98.81 69 HIS A CA 1
ATOM 549 C C . HIS A 1 69 ? -0.767 5.664 12.148 1 98.81 69 HIS A C 1
ATOM 551 O O . HIS A 1 69 ? -0.427 4.867 11.273 1 98.81 69 HIS A O 1
ATOM 557 N N . ASP A 1 70 ? 0.04 6.164 13.062 1 98.38 70 ASP A N 1
ATOM 558 C CA . ASP A 1 70 ? 1.482 5.969 12.938 1 98.38 70 ASP A CA 1
ATOM 559 C C . ASP A 1 70 ? 1.994 4.98 13.977 1 98.38 70 ASP A C 1
ATOM 561 O O . ASP A 1 70 ? 3.186 4.961 14.297 1 98.38 70 ASP A O 1
ATOM 565 N N . ILE A 1 71 ? 1.115 4.141 14.531 1 98.56 71 ILE A N 1
ATOM 566 C CA . ILE A 1 71 ? 1.521 3.232 15.602 1 98.56 71 ILE A CA 1
ATOM 567 C C . ILE A 1 71 ? 2.592 2.273 15.078 1 98.56 71 ILE A C 1
ATOM 569 O O . ILE A 1 71 ? 3.447 1.819 15.844 1 98.56 71 ILE A O 1
ATOM 573 N N . GLY A 1 72 ? 2.564 1.96 13.836 1 97.88 72 GLY A N 1
ATOM 574 C CA . GLY A 1 72 ? 3.551 1.086 13.219 1 97.88 72 GLY A CA 1
ATOM 575 C C . GLY A 1 72 ? 4.941 1.69 13.18 1 97.88 72 GLY A C 1
ATOM 576 O O . GLY A 1 72 ? 5.934 0.971 13.047 1 97.88 72 GLY A O 1
ATOM 577 N N . ARG A 1 73 ? 5.039 3.033 13.234 1 97.38 73 ARG A N 1
ATOM 578 C CA . ARG A 1 73 ? 6.32 3.723 13.172 1 97.38 73 ARG A CA 1
ATOM 579 C C . ARG A 1 73 ? 7.199 3.357 14.359 1 97.38 73 ARG A C 1
ATOM 581 O O . ARG A 1 73 ? 8.422 3.311 14.242 1 97.38 73 ARG A O 1
ATOM 588 N N . PHE A 1 74 ? 6.609 3.104 15.492 1 97.62 74 PHE A N 1
ATOM 589 C CA . PHE A 1 74 ? 7.375 2.785 16.688 1 97.62 74 PHE A CA 1
ATOM 590 C C . PHE A 1 74 ? 8.078 1.441 16.547 1 97.62 74 PHE A C 1
ATOM 592 O O . PHE A 1 74 ? 9.297 1.349 16.719 1 97.62 74 PHE A O 1
ATOM 599 N N . GLU A 1 75 ? 7.344 0.429 16.141 1 96.12 75 GLU A N 1
ATOM 600 C CA . GLU A 1 75 ? 7.949 -0.875 15.883 1 96.12 75 GLU A CA 1
ATOM 601 C C . GLU A 1 75 ? 8.922 -0.808 14.711 1 96.12 75 GLU A C 1
ATOM 603 O O . GLU A 1 75 ? 9.977 -1.45 14.734 1 96.12 75 GLU A O 1
ATOM 608 N N . GLN A 1 76 ? 8.578 -0.085 13.68 1 94.5 76 GLN A N 1
ATOM 609 C CA . GLN A 1 76 ? 9.461 0.086 12.531 1 94.5 76 GLN A CA 1
ATOM 610 C C . GLN A 1 76 ? 10.82 0.634 12.953 1 94.5 76 GLN A C 1
ATOM 612 O O . GLN A 1 76 ? 11.859 0.09 12.578 1 94.5 76 GLN A O 1
ATOM 617 N N . TYR A 1 77 ? 10.773 1.706 13.773 1 94.62 77 TYR A N 1
ATOM 618 C CA . TYR A 1 77 ? 12.023 2.322 14.188 1 94.62 77 TYR A CA 1
ATOM 619 C C . TYR A 1 77 ? 12.805 1.399 15.117 1 94.62 77 TYR A C 1
ATOM 621 O O . TYR A 1 77 ? 14.039 1.335 15.047 1 94.62 77 TYR A O 1
ATOM 629 N N . ARG A 1 78 ? 12.125 0.719 15.969 1 93.69 78 ARG A N 1
ATOM 630 C CA . ARG A 1 78 ? 12.797 -0.214 16.875 1 93.69 78 ARG A CA 1
ATOM 631 C C . ARG A 1 78 ? 13.547 -1.287 16.094 1 93.69 78 ARG A C 1
ATOM 633 O O . ARG A 1 78 ? 14.695 -1.609 16.406 1 93.69 78 ARG A O 1
ATOM 640 N N . ARG A 1 79 ? 12.984 -1.759 15.062 1 89.56 79 ARG A N 1
ATOM 641 C CA . ARG A 1 79 ? 13.516 -2.908 14.336 1 89.56 79 ARG A CA 1
ATOM 642 C C . ARG A 1 79 ? 14.539 -2.469 13.297 1 89.56 79 ARG A C 1
ATOM 644 O O . ARG A 1 79 ? 15.523 -3.174 13.047 1 89.56 79 ARG A O 1
ATOM 651 N N . PHE A 1 80 ? 14.281 -1.302 12.711 1 89.25 80 PHE A N 1
ATOM 652 C CA . PHE A 1 80 ? 15.047 -1.002 11.508 1 89.25 80 PHE A CA 1
ATOM 653 C C . PHE A 1 80 ? 15.812 0.308 11.664 1 89.25 80 PHE A C 1
ATOM 655 O O . PHE A 1 80 ? 16.625 0.663 10.812 1 89.25 80 PHE A O 1
ATOM 662 N N . ARG A 1 81 ? 15.516 1.107 12.672 1 90.62 81 ARG A N 1
ATOM 663 C CA . ARG A 1 81 ? 16.188 2.365 12.984 1 90.62 81 ARG A CA 1
ATOM 664 C C . ARG A 1 81 ? 16.031 3.369 11.844 1 90.62 81 ARG A C 1
ATOM 666 O O . ARG A 1 81 ? 16.969 4.098 11.523 1 90.62 81 ARG A O 1
ATOM 673 N N . THR A 1 82 ? 14.859 3.309 11.133 1 88.88 82 THR A N 1
ATOM 674 C CA . THR A 1 82 ? 14.508 4.246 10.07 1 88.88 82 THR A CA 1
ATOM 675 C C . THR A 1 82 ? 12.992 4.387 9.953 1 88.88 82 THR A C 1
ATOM 677 O O . THR A 1 82 ? 12.242 3.508 10.383 1 88.88 82 THR A O 1
ATOM 680 N N . PHE A 1 83 ? 12.562 5.477 9.461 1 90.56 83 PHE A N 1
ATOM 681 C CA . PHE A 1 83 ? 11.148 5.684 9.172 1 90.56 83 PHE A CA 1
ATOM 682 C C . PHE A 1 83 ? 10.867 5.496 7.684 1 90.56 83 PHE A C 1
ATOM 684 O O . PHE A 1 83 ? 9.727 5.621 7.242 1 90.56 83 PHE A O 1
ATOM 691 N N . LYS A 1 84 ? 11.883 5.203 6.914 1 87.81 84 LYS A N 1
ATOM 692 C CA . LYS A 1 84 ? 11.711 5.016 5.477 1 87.81 84 LYS A CA 1
ATOM 693 C C . LYS A 1 84 ? 11.086 3.66 5.168 1 87.81 84 LYS A C 1
ATOM 695 O O . LYS A 1 84 ? 11.727 2.621 5.34 1 87.81 84 LYS A O 1
ATOM 700 N N . ASP A 1 85 ? 9.898 3.674 4.652 1 89.38 85 ASP A N 1
ATOM 701 C CA . ASP A 1 85 ? 9.172 2.441 4.371 1 89.38 85 ASP A CA 1
ATOM 702 C C . ASP A 1 85 ? 9.914 1.579 3.354 1 89.38 85 ASP A C 1
ATOM 704 O O . ASP A 1 85 ? 10.047 0.367 3.537 1 89.38 85 ASP A O 1
ATOM 708 N N . SER A 1 86 ? 10.445 2.178 2.293 1 83.19 86 SER A N 1
ATOM 709 C CA . SER A 1 86 ? 11.055 1.446 1.188 1 83.19 86 SER A CA 1
ATOM 710 C C . SER A 1 86 ? 12.305 0.696 1.645 1 83.19 86 SER A C 1
ATOM 712 O O . SER A 1 86 ? 12.719 -0.279 1.013 1 83.19 86 SER A O 1
ATOM 714 N N . SER A 1 87 ? 12.914 1.129 2.752 1 82.81 87 SER A N 1
ATOM 715 C CA . SER A 1 87 ? 14.133 0.493 3.25 1 82.81 87 SER A CA 1
ATOM 716 C C . SER A 1 87 ? 13.836 -0.392 4.457 1 82.81 87 SER A C 1
ATOM 718 O O . SER A 1 87 ? 14.758 -0.871 5.121 1 82.81 87 SER A O 1
ATOM 720 N N . SER A 1 88 ? 12.594 -0.52 4.762 1 88.5 88 SER A N 1
ATOM 721 C CA . SER A 1 88 ? 12.203 -1.301 5.934 1 88.5 88 SER A CA 1
ATOM 722 C C . SER A 1 88 ? 10.875 -2.016 5.711 1 88.5 88 SER A C 1
ATOM 724 O O . SER A 1 88 ? 10.812 -2.992 4.961 1 88.5 88 SER A O 1
ATOM 726 N N . VAL A 1 89 ? 9.781 -1.427 6.328 1 89 89 VAL A N 1
ATOM 727 C CA . VAL A 1 89 ? 8.453 -2.021 6.219 1 89 89 VAL A CA 1
ATOM 728 C C . VAL A 1 89 ? 7.406 -0.922 6.055 1 89 89 VAL A C 1
ATOM 730 O O . VAL A 1 89 ? 7.617 0.216 6.48 1 89 89 VAL A O 1
ATOM 733 N N . ASN A 1 90 ? 6.395 -1.272 5.371 1 91.56 90 ASN A N 1
ATOM 734 C CA . ASN A 1 90 ? 5.281 -0.337 5.27 1 91.56 90 ASN A CA 1
ATOM 735 C C . ASN A 1 90 ? 4.66 -0.056 6.637 1 91.56 90 ASN A C 1
ATOM 737 O O . ASN A 1 90 ? 3.99 -0.918 7.207 1 91.56 90 ASN A O 1
ATOM 741 N N . HIS A 1 91 ? 4.785 1.14 7.121 1 95.69 91 HIS A N 1
ATOM 742 C CA . HIS A 1 91 ? 4.414 1.442 8.5 1 95.69 91 HIS A CA 1
ATOM 743 C C . HIS A 1 91 ? 2.902 1.392 8.688 1 95.69 91 HIS A C 1
ATOM 745 O O . HIS A 1 91 ? 2.416 1.083 9.773 1 95.69 91 HIS A O 1
ATOM 751 N N . ALA A 1 92 ? 2.152 1.784 7.68 1 96.88 92 ALA A N 1
ATOM 752 C CA . ALA A 1 92 ? 0.696 1.762 7.793 1 96.88 92 ALA A CA 1
ATOM 753 C C . ALA A 1 92 ? 0.182 0.336 7.973 1 96.88 92 ALA A C 1
ATOM 755 O O . ALA A 1 92 ? -0.621 0.066 8.867 1 96.88 92 ALA A O 1
ATOM 756 N N . GLU A 1 93 ? 0.71 -0.506 7.16 1 93.19 93 GLU A N 1
ATOM 757 C CA . GLU A 1 93 ? 0.354 -1.918 7.27 1 93.19 93 GLU A CA 1
ATOM 758 C C . GLU A 1 93 ? 0.779 -2.494 8.617 1 93.19 93 GLU A C 1
ATOM 760 O O . GLU A 1 93 ? 0.029 -3.25 9.234 1 93.19 93 GLU A O 1
ATOM 765 N N . LEU A 1 94 ? 2.02 -2.18 9.016 1 94.75 94 LEU A N 1
ATOM 766 C CA . LEU A 1 94 ? 2.506 -2.621 10.32 1 94.75 94 LEU A CA 1
ATOM 767 C C . LEU A 1 94 ? 1.6 -2.117 11.438 1 94.75 94 LEU A C 1
ATOM 769 O O . LEU A 1 94 ? 1.332 -2.84 12.398 1 94.75 94 LEU A O 1
ATOM 773 N N . GLY A 1 95 ? 1.149 -0.913 11.312 1 97.69 95 GLY A N 1
ATOM 774 C CA . GLY A 1 95 ? 0.223 -0.366 12.289 1 97.69 95 GLY A CA 1
ATOM 775 C C . GLY A 1 95 ? -1.081 -1.137 12.375 1 97.69 95 GLY A C 1
ATOM 776 O O . GLY A 1 95 ? -1.57 -1.424 13.469 1 97.69 95 GLY A O 1
ATOM 777 N N . GLY A 1 96 ? -1.64 -1.436 11.211 1 96.38 96 GLY A N 1
ATOM 778 C CA . GLY A 1 96 ? -2.822 -2.283 11.195 1 96.38 96 GLY A CA 1
ATOM 779 C C . GLY A 1 96 ? -2.609 -3.609 11.898 1 96.38 96 GLY A C 1
ATOM 780 O O . GLY A 1 96 ? -3.48 -4.07 12.641 1 96.38 96 GLY A O 1
ATOM 781 N N . ARG A 1 97 ? -1.484 -4.199 11.711 1 93.69 97 ARG A N 1
ATOM 782 C CA . ARG A 1 97 ? -1.156 -5.492 12.297 1 93.69 97 ARG A CA 1
ATOM 783 C C . ARG A 1 97 ? -1.032 -5.387 13.812 1 93.69 97 ARG A C 1
ATOM 785 O O . ARG A 1 97 ? -1.52 -6.25 14.547 1 93.69 97 ARG A O 1
ATOM 792 N N . VAL A 1 98 ? -0.334 -4.352 14.242 1 96.31 98 VAL A N 1
ATOM 793 C CA . VAL A 1 98 ? -0.172 -4.129 15.672 1 96.31 98 VAL A CA 1
ATOM 794 C C . VAL A 1 98 ? -1.542 -4.051 16.344 1 96.31 98 VAL A C 1
ATOM 796 O O . VAL A 1 98 ? -1.775 -4.691 17.375 1 96.31 98 VAL A O 1
ATOM 799 N N . LEU A 1 99 ? -2.465 -3.324 15.742 1 97.88 99 LEU A N 1
ATOM 800 C CA . LEU A 1 99 ? -3.797 -3.158 16.312 1 97.88 99 LEU A CA 1
ATOM 801 C C . LEU A 1 99 ? -4.562 -4.477 16.297 1 97.88 99 LEU A C 1
ATOM 803 O O . LEU A 1 99 ? -5.219 -4.828 17.281 1 97.88 99 LEU A O 1
ATOM 807 N N . ALA A 1 100 ? -4.469 -5.172 15.211 1 94.5 100 ALA A N 1
ATOM 808 C CA . ALA A 1 100 ? -5.227 -6.406 15.031 1 94.5 100 ALA A CA 1
ATOM 809 C C . ALA A 1 100 ? -4.688 -7.516 15.938 1 94.5 100 ALA A C 1
ATOM 811 O O . ALA A 1 100 ? -5.445 -8.148 16.672 1 94.5 100 ALA A O 1
ATOM 812 N N . GLU A 1 101 ? -3.41 -7.715 15.906 1 91.62 101 GLU A N 1
ATOM 813 C CA . GLU A 1 101 ? -2.791 -8.805 16.656 1 91.62 101 GLU A CA 1
ATOM 814 C C . GLU A 1 101 ? -2.795 -8.523 18.156 1 91.62 101 GLU A C 1
ATOM 816 O O . GLU A 1 101 ? -2.904 -9.445 18.969 1 91.62 101 GLU A O 1
ATOM 821 N N . GLY A 1 102 ? -2.672 -7.273 18.5 1 94.62 102 GLY A N 1
ATOM 822 C CA . GLY A 1 102 ? -2.701 -6.895 19.906 1 94.62 102 GLY A CA 1
ATOM 823 C C . GLY A 1 102 ? -4.105 -6.797 20.469 1 94.62 102 GLY A C 1
ATOM 824 O O . GLY A 1 102 ? -4.285 -6.559 21.656 1 94.62 102 GLY A O 1
ATOM 825 N N . LYS A 1 103 ? -5.105 -6.98 19.609 1 96.19 103 LYS A N 1
ATOM 826 C CA . LYS A 1 103 ? -6.508 -6.836 20.016 1 96.19 103 LYS A CA 1
ATOM 827 C C . LYS A 1 103 ? -6.73 -5.535 20.781 1 96.19 103 LYS A C 1
ATOM 829 O O . LYS A 1 103 ? -7.41 -5.523 21.797 1 96.19 103 LYS A O 1
ATOM 834 N N . VAL A 1 104 ? -6.109 -4.52 20.328 1 97.25 104 VAL A N 1
ATOM 835 C CA . VAL A 1 104 ? -6.07 -3.227 21.016 1 97.25 104 VAL A CA 1
ATOM 836 C C . VAL A 1 104 ? -7.477 -2.635 21.078 1 97.25 104 VAL A C 1
ATOM 838 O O . VAL A 1 104 ? -7.82 -1.955 22.047 1 97.25 104 VAL A O 1
ATOM 841 N N . LEU A 1 105 ? -8.281 -2.965 20.062 1 98.12 105 LEU A N 1
ATOM 842 C CA . LEU A 1 105 ? -9.586 -2.332 19.906 1 98.12 105 LEU A CA 1
ATOM 843 C C . LEU A 1 105 ? -10.703 -3.291 20.312 1 98.12 105 LEU A C 1
ATOM 845 O O . LEU A 1 105 ? -11.867 -3.07 19.969 1 98.12 105 LEU A O 1
ATOM 849 N N . ALA A 1 106 ? -10.453 -4.414 20.953 1 95.25 106 ALA A N 1
ATOM 850 C CA . ALA A 1 106 ? -11.383 -5.5 21.25 1 95.25 106 ALA A CA 1
ATOM 851 C C . ALA A 1 106 ? -12.602 -4.992 22 1 95.25 106 ALA A C 1
ATOM 853 O O . ALA A 1 106 ? -13.688 -5.578 21.922 1 95.25 106 ALA A O 1
ATOM 854 N N . GLY A 1 107 ? -12.57 -3.896 22.656 1 94.44 107 GLY A N 1
ATOM 855 C CA . GLY A 1 107 ? -13.703 -3.367 23.406 1 94.44 107 GLY A CA 1
ATOM 856 C C . GLY A 1 107 ? -14.664 -2.578 22.547 1 94.44 107 GLY A C 1
ATOM 857 O O . GLY A 1 107 ? -15.742 -2.193 23 1 94.44 107 GLY A O 1
ATOM 858 N N . LEU A 1 108 ? -14.414 -2.42 21.234 1 97.06 108 LEU A N 1
ATOM 859 C CA . LEU A 1 108 ? -15.258 -1.657 20.312 1 97.06 108 LEU A CA 1
ATOM 860 C C . LEU A 1 108 ? -16.062 -2.588 19.422 1 97.06 108 LEU A C 1
ATOM 862 O O . LEU A 1 108 ? -15.68 -3.742 19.203 1 97.06 108 LEU A O 1
ATOM 866 N N . PRO A 1 109 ? -17.188 -2.045 18.906 1 96.38 109 PRO A N 1
ATOM 867 C CA . PRO A 1 109 ? -17.906 -2.814 17.891 1 96.38 109 PRO A CA 1
ATOM 868 C C . PRO A 1 109 ? -17.031 -3.188 16.703 1 96.38 109 PRO A C 1
ATOM 870 O O . PRO A 1 109 ? -16.172 -2.41 16.297 1 96.38 109 PRO A O 1
ATOM 873 N N . GLU A 1 110 ? -17.281 -4.355 16.141 1 95.94 110 GLU A N 1
ATOM 874 C CA . GLU A 1 110 ? -16.469 -4.902 15.047 1 95.94 110 G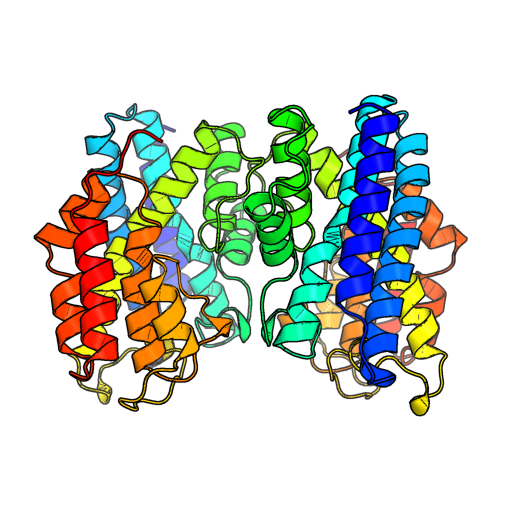LU A CA 1
ATOM 875 C C . GLU A 1 110 ? -16.375 -3.916 13.883 1 95.94 110 GLU A C 1
ATOM 877 O O . GLU A 1 110 ? -15.297 -3.762 13.289 1 95.94 110 GLU A O 1
ATOM 882 N N . GLU A 1 111 ? -17.422 -3.277 13.602 1 95.38 111 GLU A N 1
ATOM 883 C CA . GLU A 1 111 ? -17.438 -2.336 12.492 1 95.38 111 GLU A CA 1
ATOM 884 C C . GLU A 1 111 ? -16.484 -1.172 12.742 1 95.38 111 GLU A C 1
ATOM 886 O O . GLU A 1 111 ? -15.797 -0.715 11.82 1 95.38 111 GLU A O 1
ATOM 891 N N . GLU A 1 112 ? -16.469 -0.689 13.977 1 97.56 112 GLU A N 1
ATOM 892 C CA . GLU A 1 112 ? -15.562 0.398 14.336 1 97.56 112 GLU A CA 1
ATOM 893 C C . GLU A 1 112 ? -14.102 -0.062 14.305 1 97.56 112 GLU A C 1
ATOM 895 O O . GLU A 1 112 ? -13.227 0.682 13.867 1 97.56 112 GLU A O 1
ATOM 900 N N . GLN A 1 113 ? -13.898 -1.314 14.742 1 98 113 GLN A N 1
ATOM 901 C CA . GLN A 1 113 ? -12.555 -1.876 14.68 1 98 113 GLN A CA 1
ATOM 902 C C . GLN A 1 113 ? -12.047 -1.921 13.242 1 98 113 GLN A C 1
ATOM 904 O O . GLN A 1 113 ? -10.93 -1.479 12.961 1 98 113 GLN A O 1
ATOM 909 N N . ARG A 1 114 ? -12.891 -2.385 12.352 1 96.75 114 ARG A N 1
ATOM 910 C CA . ARG A 1 114 ? -12.516 -2.527 10.945 1 96.75 114 ARG A CA 1
ATOM 911 C C . ARG A 1 114 ? -12.234 -1.167 10.32 1 96.75 114 ARG A C 1
ATOM 913 O O . ARG A 1 114 ? -11.312 -1.03 9.516 1 96.75 114 ARG A O 1
ATOM 920 N N . LEU A 1 115 ? -13.039 -0.234 10.695 1 97.5 115 LEU A N 1
ATOM 921 C CA . LEU A 1 115 ? -12.875 1.115 10.164 1 97.5 115 LEU A CA 1
ATOM 922 C C . LEU A 1 115 ? -11.547 1.719 10.609 1 97.5 115 LEU A C 1
ATOM 924 O O . LEU A 1 115 ? -10.797 2.25 9.789 1 97.5 115 LEU A O 1
ATOM 928 N N . ILE A 1 116 ? -11.234 1.599 11.891 1 98.69 116 ILE A N 1
ATOM 929 C CA . ILE A 1 116 ? -10.016 2.178 12.453 1 98.69 116 ILE A CA 1
ATOM 930 C C . ILE A 1 116 ? -8.797 1.444 11.906 1 98.69 116 ILE A C 1
ATOM 932 O O . ILE A 1 116 ? -7.867 2.07 11.383 1 98.69 116 ILE A O 1
ATOM 936 N N . ILE A 1 117 ? -8.805 0.122 11.938 1 98.31 117 ILE A N 1
ATOM 937 C CA . ILE A 1 117 ? -7.684 -0.679 11.461 1 98.31 117 ILE A CA 1
ATOM 938 C C . ILE A 1 117 ? -7.477 -0.437 9.969 1 98.31 117 ILE A C 1
ATOM 940 O O . ILE A 1 117 ? -6.344 -0.319 9.5 1 98.31 117 ILE A O 1
ATOM 944 N N . GLY A 1 118 ? -8.57 -0.369 9.25 1 97.5 118 GLY A N 1
ATOM 945 C CA . GLY A 1 118 ? -8.492 -0.111 7.824 1 97.5 118 GLY A CA 1
ATOM 946 C C . GLY A 1 118 ? -7.906 1.25 7.496 1 97.5 118 GLY A C 1
ATOM 947 O O . GLY A 1 118 ? -7.051 1.368 6.613 1 97.5 118 GLY A O 1
ATOM 948 N N . ALA A 1 119 ? -8.367 2.307 8.172 1 98.44 119 ALA A N 1
ATOM 949 C CA . ALA A 1 119 ? -7.848 3.652 7.941 1 98.44 119 ALA A CA 1
ATOM 950 C C . ALA A 1 119 ? -6.367 3.738 8.289 1 98.44 119 ALA A C 1
ATOM 952 O O . ALA A 1 119 ? -5.582 4.336 7.551 1 98.44 119 ALA A O 1
ATOM 953 N N . VAL A 1 120 ? -6.012 3.098 9.367 1 98.56 120 VAL A N 1
ATOM 954 C CA . VAL A 1 120 ? -4.613 3.051 9.781 1 98.56 120 VAL A CA 1
ATOM 955 C C . VAL A 1 120 ? -3.787 2.314 8.727 1 98.56 120 VAL A C 1
ATOM 957 O O . VAL A 1 120 ? -2.738 2.803 8.305 1 98.56 120 VAL A O 1
ATOM 960 N N . GLY A 1 121 ? -4.289 1.261 8.242 1 97.25 121 GLY A N 1
ATOM 961 C CA . GLY A 1 121 ? -3.561 0.398 7.328 1 97.25 121 GLY A CA 1
ATOM 962 C C . GLY A 1 121 ? -3.426 0.986 5.934 1 97.25 121 GLY A C 1
ATOM 963 O O . GLY A 1 121 ? -2.574 0.555 5.152 1 97.25 121 GLY A O 1
ATOM 964 N N . LEU A 1 122 ? -4.23 2.031 5.621 1 96.94 122 LEU A N 1
ATOM 965 C CA . LEU A 1 122 ? -4.258 2.539 4.254 1 96.94 122 LEU A CA 1
ATOM 966 C C . LEU A 1 122 ? -3.889 4.02 4.219 1 96.94 122 LEU A C 1
ATOM 968 O O . LEU A 1 122 ? -3.912 4.645 3.154 1 96.94 122 LEU A O 1
ATOM 972 N N . HIS A 1 123 ? -3.506 4.594 5.34 1 97.81 123 HIS A N 1
ATOM 973 C CA . HIS A 1 123 ? -3.434 6.051 5.371 1 97.81 123 HIS A CA 1
ATOM 974 C C . HIS A 1 123 ? -2.256 6.562 4.551 1 97.81 123 HIS A C 1
ATOM 976 O O . HIS A 1 123 ? -2.197 7.746 4.211 1 97.81 123 HIS A O 1
ATOM 982 N N . ASN A 1 124 ? -1.343 5.68 4.219 1 94.88 124 ASN A N 1
ATOM 983 C CA . ASN A 1 124 ? -0.142 6.141 3.529 1 94.88 124 ASN A CA 1
ATOM 984 C C . ASN A 1 124 ? -0.174 5.777 2.047 1 94.88 124 ASN A C 1
ATOM 986 O O . ASN A 1 124 ? 0.822 5.945 1.342 1 94.88 124 ASN A O 1
ATOM 990 N N . VAL A 1 125 ? -1.33 5.262 1.561 1 92.25 125 VAL A N 1
ATOM 991 C CA . VAL A 1 125 ? -1.407 4.922 0.144 1 92.25 125 VAL A CA 1
ATOM 992 C C . VAL A 1 125 ? -1.329 6.191 -0.699 1 92.25 125 VAL A C 1
ATOM 994 O O . VAL A 1 125 ? -1.745 7.266 -0.255 1 92.25 125 VAL A O 1
ATOM 997 N N . PHE A 1 126 ? -0.789 6.098 -1.892 1 89 126 PHE A N 1
ATOM 998 C CA . PHE A 1 126 ? -0.616 7.238 -2.783 1 89 126 PHE A CA 1
ATOM 999 C C . PHE A 1 126 ? -1.967 7.797 -3.211 1 89 126 PHE A C 1
ATOM 1001 O O . PHE A 1 126 ? -2.135 9.016 -3.309 1 89 126 PHE A O 1
ATOM 1008 N N . ARG A 1 127 ? -2.885 6.855 -3.418 1 89 127 ARG A N 1
ATOM 1009 C CA . ARG A 1 127 ? -4.25 7.23 -3.781 1 89 127 ARG A CA 1
ATOM 1010 C C . ARG A 1 127 ? -5.266 6.375 -3.037 1 89 127 ARG A C 1
ATOM 1012 O O . ARG A 1 127 ? -5.062 5.172 -2.857 1 89 127 ARG A O 1
ATOM 1019 N N . ILE A 1 128 ? -6.363 6.926 -2.727 1 94.06 128 ILE A N 1
ATOM 1020 C CA . ILE A 1 128 ? -7.434 6.207 -2.039 1 94.06 128 ILE A CA 1
ATOM 1021 C C . ILE A 1 128 ? -8.023 5.148 -2.967 1 94.06 128 ILE A C 1
ATOM 1023 O O . ILE A 1 128 ? -8.398 5.453 -4.102 1 94.06 128 ILE A O 1
ATOM 1027 N N . PRO A 1 129 ? -8.078 3.932 -2.51 1 94 129 PRO A N 1
ATOM 1028 C CA . PRO A 1 129 ? -8.617 2.869 -3.363 1 94 129 PRO A CA 1
ATOM 1029 C C . PRO A 1 129 ? -10.047 3.146 -3.822 1 94 129 PRO A C 1
ATOM 1031 O O . PRO A 1 129 ? -10.906 3.502 -3.006 1 94 129 PRO A O 1
ATOM 1034 N N . ALA A 1 130 ? -10.312 2.877 -5.016 1 92.06 130 ALA A N 1
ATOM 1035 C CA . ALA A 1 130 ? -11.578 3.221 -5.645 1 92.06 130 ALA A CA 1
ATOM 1036 C C . ALA A 1 130 ? -12.719 2.379 -5.078 1 92.06 130 ALA A C 1
ATOM 1038 O O . ALA A 1 130 ? -13.883 2.795 -5.109 1 92.06 130 ALA A O 1
ATOM 1039 N N . MET A 1 131 ? -12.43 1.265 -4.5 1 93.44 131 MET A N 1
ATOM 1040 C CA . MET A 1 131 ? -13.469 0.306 -4.137 1 93.44 131 MET A CA 1
ATOM 1041 C C . MET A 1 131 ? -14.023 0.604 -2.746 1 93.44 131 MET A C 1
ATOM 1043 O O . MET A 1 131 ? -14.961 -0.05 -2.295 1 93.44 131 MET A O 1
ATOM 1047 N N . LEU A 1 132 ? -13.461 1.582 -2.061 1 94.75 132 LEU A N 1
ATOM 1048 C CA . LEU A 1 132 ? -13.914 1.881 -0.707 1 94.75 132 LEU A CA 1
ATOM 1049 C C . LEU A 1 132 ? -15.273 2.566 -0.73 1 94.75 132 LEU A C 1
ATOM 1051 O O . LEU A 1 132 ? -15.57 3.346 -1.64 1 94.75 132 LEU A O 1
ATOM 1055 N N . GLY A 1 133 ? -16.094 2.273 0.297 1 93.19 133 GLY A N 1
ATOM 1056 C CA . GLY A 1 133 ? -17.359 2.953 0.465 1 93.19 133 GLY A CA 1
ATOM 1057 C C . GLY A 1 133 ? -17.219 4.367 1.003 1 93.19 133 GLY A C 1
ATOM 1058 O O . GLY A 1 133 ? -16.125 4.785 1.376 1 93.19 133 GLY A O 1
ATOM 1059 N N . ASP A 1 134 ? -18.297 5.102 1.087 1 94.69 134 ASP A N 1
ATOM 1060 C CA . ASP A 1 134 ? -18.297 6.52 1.437 1 94.69 134 ASP A CA 1
ATOM 1061 C C . ASP A 1 134 ? -17.766 6.734 2.854 1 94.69 134 ASP A C 1
ATOM 1063 O O . ASP A 1 134 ? -16.953 7.633 3.092 1 94.69 134 ASP A O 1
ATOM 1067 N N . ARG A 1 135 ? -18.234 5.891 3.762 1 95.81 135 ARG A N 1
ATOM 1068 C CA . ARG A 1 135 ? -17.828 6.074 5.148 1 95.81 135 ARG A CA 1
ATOM 1069 C C . ARG A 1 135 ? -16.328 5.785 5.328 1 95.81 135 ARG A C 1
ATOM 1071 O O . ARG A 1 135 ? -15.633 6.527 6.012 1 95.81 135 ARG A O 1
ATOM 1078 N N . GLN A 1 136 ? -15.859 4.695 4.723 1 96.56 136 GLN A N 1
ATOM 1079 C CA . GLN A 1 136 ? -14.445 4.352 4.781 1 96.56 136 GLN A CA 1
ATOM 1080 C C . GLN A 1 136 ? -13.586 5.453 4.164 1 96.56 136 GLN A C 1
ATOM 1082 O O . GLN A 1 136 ? -12.555 5.836 4.723 1 96.56 136 GLN A O 1
ATOM 1087 N N . ARG A 1 137 ? -14.047 6.008 3.074 1 96.62 137 ARG A N 1
ATOM 1088 C CA . ARG A 1 137 ? -13.328 7.074 2.379 1 96.62 137 ARG A CA 1
ATOM 1089 C C . ARG A 1 137 ? -13.234 8.328 3.242 1 96.62 137 ARG A C 1
ATOM 1091 O O . ARG A 1 137 ? -12.203 9.008 3.254 1 96.62 137 ARG A O 1
ATOM 1098 N N . LEU A 1 138 ? -14.336 8.562 3.914 1 98.06 138 LEU A N 1
ATOM 1099 C CA . LEU A 1 138 ? -14.375 9.75 4.762 1 98.06 138 LEU A CA 1
ATOM 1100 C C . LEU A 1 138 ? -13.258 9.711 5.797 1 98.06 138 LEU A C 1
ATOM 1102 O O . LEU A 1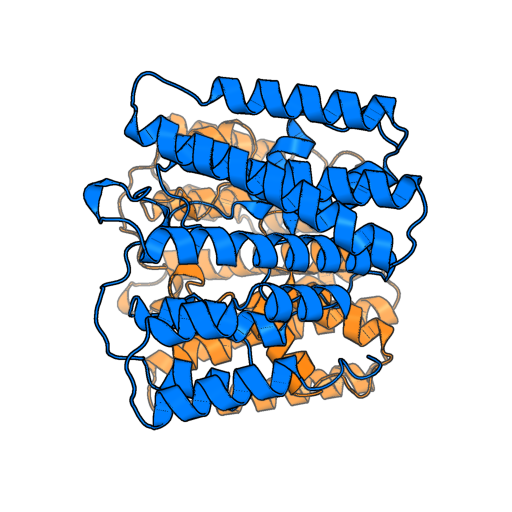 138 ? -12.477 10.656 5.906 1 98.06 138 LEU A O 1
ATOM 1106 N N . PHE A 1 139 ? -13.102 8.609 6.508 1 98.56 139 PHE A N 1
ATOM 1107 C CA . PHE A 1 139 ? -12.125 8.508 7.586 1 98.56 139 PHE A CA 1
ATOM 1108 C C . PHE A 1 139 ? -10.711 8.461 7.027 1 98.56 139 PHE A C 1
ATOM 1110 O O . PHE A 1 139 ? -9.781 8.992 7.637 1 98.56 139 PHE A O 1
ATOM 1117 N N . LEU A 1 140 ? -10.578 7.836 5.883 1 98.38 140 LEU A N 1
ATOM 1118 C CA . LEU A 1 140 ? -9.273 7.805 5.242 1 98.38 140 LEU A CA 1
ATOM 1119 C C . LEU A 1 140 ? -8.859 9.195 4.777 1 98.38 140 LEU A C 1
ATOM 1121 O O . LEU A 1 140 ? -7.719 9.617 4.984 1 98.38 140 LEU A O 1
ATOM 1125 N N . ARG A 1 141 ? -9.773 9.953 4.188 1 98.38 141 ARG A N 1
ATOM 1126 C CA . ARG A 1 141 ? -9.508 11.32 3.752 1 98.38 141 ARG A CA 1
ATOM 1127 C C . ARG A 1 141 ? -9.156 12.211 4.938 1 98.38 141 ARG A C 1
ATOM 1129 O O . ARG A 1 141 ? -8.234 13.031 4.855 1 98.38 141 ARG A O 1
ATOM 1136 N N . LEU A 1 142 ? -9.867 12 5.988 1 98.81 142 LEU A N 1
ATOM 1137 C CA . LEU A 1 142 ? -9.648 12.797 7.191 1 98.81 142 LEU A CA 1
ATOM 1138 C C . LEU A 1 142 ? -8.234 12.578 7.73 1 98.81 142 LEU A C 1
ATOM 1140 O O . LEU A 1 142 ? -7.5 13.547 7.953 1 98.81 142 LEU A O 1
ATOM 1144 N N . ILE A 1 143 ? -7.824 11.336 7.898 1 98.88 143 ILE A N 1
ATOM 1145 C CA . ILE A 1 143 ? -6.531 11.078 8.516 1 98.88 143 ILE A CA 1
ATOM 1146 C C . ILE A 1 143 ? -5.41 11.492 7.57 1 98.88 143 ILE A C 1
ATOM 1148 O O . ILE A 1 143 ? -4.367 11.984 8.008 1 98.88 143 ILE A O 1
ATOM 1152 N N . ARG A 1 144 ? -5.594 11.328 6.309 1 98.56 144 ARG A N 1
ATOM 1153 C CA . ARG A 1 144 ? -4.578 11.742 5.344 1 98.56 144 ARG A CA 1
ATOM 1154 C C . ARG A 1 144 ? -4.355 13.25 5.387 1 98.56 144 ARG A C 1
ATOM 1156 O O . ARG A 1 144 ? -3.215 13.719 5.375 1 98.56 144 ARG A O 1
ATOM 1163 N N . ASP A 1 145 ? -5.48 14.016 5.438 1 98.69 145 ASP A N 1
ATOM 1164 C CA . ASP A 1 145 ? -5.355 15.461 5.547 1 98.69 145 ASP A CA 1
ATOM 1165 C C . ASP A 1 145 ? -4.699 15.859 6.867 1 98.69 145 ASP A C 1
ATOM 1167 O O . ASP A 1 145 ? -3.768 16.672 6.887 1 98.69 145 ASP A O 1
ATOM 1171 N N . ALA A 1 146 ? -5.184 15.297 7.953 1 98.88 146 ALA A N 1
ATOM 1172 C CA . ALA A 1 146 ? -4.668 15.656 9.273 1 98.88 146 ALA A CA 1
ATOM 1173 C C . ALA A 1 146 ? -3.178 15.336 9.383 1 98.88 146 ALA A C 1
ATOM 1175 O O . ALA A 1 146 ? -2.406 16.141 9.922 1 98.88 146 ALA A O 1
ATOM 1176 N N . ASP A 1 147 ? -2.822 14.18 8.945 1 98.75 147 ASP A N 1
ATOM 1177 C CA . ASP A 1 147 ? -1.425 13.766 8.953 1 98.75 147 ASP A CA 1
ATOM 1178 C C . ASP A 1 147 ? -0.554 14.742 8.172 1 98.75 147 ASP A C 1
ATOM 1180 O O . ASP A 1 147 ? 0.457 15.227 8.68 1 98.75 147 ASP A O 1
ATOM 1184 N N . LYS A 1 148 ? -0.969 15.086 6.938 1 98.12 148 LYS A N 1
ATOM 1185 C CA . LYS A 1 148 ? -0.224 16.031 6.102 1 98.12 148 LYS A CA 1
ATOM 1186 C C . LYS A 1 148 ? -0.052 17.375 6.801 1 98.12 148 LYS A C 1
ATOM 1188 O O . LYS A 1 148 ? 1.037 17.953 6.789 1 98.12 148 LYS A O 1
ATOM 1193 N N . LEU A 1 149 ? -1.096 17.828 7.414 1 98.56 149 LEU A N 1
ATOM 1194 C CA . LEU A 1 149 ? -1.104 19.156 8.031 1 98.56 149 LEU A CA 1
ATOM 1195 C C . LEU A 1 149 ? -0.069 19.234 9.156 1 98.56 149 LEU A C 1
ATOM 1197 O O . LEU A 1 149 ? 0.52 20.297 9.383 1 98.56 149 LEU A O 1
ATOM 1201 N N . ASP A 1 150 ? 0.138 18.094 9.789 1 98.25 150 ASP A N 1
ATOM 1202 C CA . ASP A 1 150 ? 1.146 18.172 10.844 1 98.25 150 ASP A CA 1
ATOM 1203 C C . ASP A 1 150 ? 2.535 17.844 10.297 1 98.25 150 ASP A C 1
ATOM 1205 O O . ASP A 1 150 ? 3.539 18.359 10.797 1 98.25 150 ASP A O 1
ATOM 1209 N N . ILE A 1 151 ? 2.625 17.031 9.328 1 96 151 ILE A N 1
ATOM 1210 C CA . ILE A 1 151 ? 3.926 16.719 8.75 1 96 151 ILE A CA 1
ATOM 1211 C C . ILE A 1 151 ? 4.566 17.984 8.195 1 96 151 ILE A C 1
ATOM 1213 O O . ILE A 1 151 ? 5.785 18.172 8.297 1 96 151 ILE A O 1
ATOM 1217 N N . TRP A 1 152 ? 3.799 18.875 7.621 1 96.62 152 TRP A N 1
ATOM 1218 C CA . TRP A 1 152 ? 4.32 20.172 7.176 1 96.62 152 TRP A CA 1
ATOM 1219 C C . TRP A 1 152 ? 5.008 20.906 8.32 1 96.62 152 TRP A C 1
ATOM 1221 O O . TRP A 1 152 ? 6.117 21.422 8.156 1 96.62 152 TRP A O 1
ATOM 1231 N N . ARG A 1 153 ? 4.375 20.938 9.469 1 94.56 153 ARG A N 1
ATOM 1232 C CA . ARG A 1 153 ? 4.984 21.578 10.641 1 94.56 153 ARG A CA 1
ATOM 1233 C C . ARG A 1 153 ? 6.32 20.922 10.977 1 94.56 153 ARG A C 1
ATOM 1235 O O . ARG A 1 153 ? 7.316 21.609 11.203 1 94.56 153 ARG A O 1
ATOM 1242 N N . VAL A 1 154 ? 6.281 19.609 11.008 1 92.5 154 VAL A N 1
ATOM 1243 C CA . VAL A 1 154 ? 7.473 18.844 11.375 1 92.5 154 VAL A CA 1
ATOM 1244 C C . VAL A 1 154 ? 8.617 19.203 10.43 1 92.5 154 VAL A C 1
ATOM 1246 O O . VAL A 1 154 ? 9.734 19.484 10.883 1 92.5 154 VAL A O 1
ATOM 1249 N N . PHE A 1 155 ? 8.375 19.234 9.172 1 89.75 155 PHE A N 1
ATOM 1250 C CA . PHE A 1 155 ? 9.43 19.453 8.195 1 89.75 155 PHE A CA 1
ATOM 1251 C C . PHE A 1 155 ? 9.883 20.922 8.203 1 89.75 155 PHE A C 1
ATOM 1253 O O . PHE A 1 155 ? 11.07 21.203 8.047 1 89.75 155 PHE A O 1
ATOM 1260 N N . ILE A 1 156 ? 8.992 21.828 8.391 1 91.25 156 ILE A N 1
ATOM 1261 C CA . ILE A 1 156 ? 9.352 23.25 8.469 1 91.25 156 ILE A CA 1
ATOM 1262 C C . ILE A 1 156 ? 10.234 23.5 9.688 1 91.25 156 ILE A C 1
ATOM 1264 O O . ILE A 1 156 ? 11.234 24.219 9.602 1 91.25 156 ILE A O 1
ATOM 1268 N N . GLU A 1 157 ? 9.867 22.828 10.805 1 87.69 157 GLU A N 1
ATOM 1269 C CA . GLU A 1 157 ? 10.711 22.906 11.992 1 87.69 157 GLU A CA 1
ATOM 1270 C C . GLU A 1 157 ? 12.078 22.266 11.734 1 87.69 157 GLU A C 1
ATOM 1272 O O . GLU A 1 157 ? 13.102 22.797 12.172 1 87.69 157 GLU A O 1
ATOM 1277 N N . PHE A 1 158 ? 12.094 21.203 11.016 1 83 158 PHE A N 1
ATOM 1278 C CA . PHE A 1 158 ? 13.32 20.484 10.648 1 83 158 PHE A CA 1
ATOM 1279 C C . PHE A 1 158 ? 14.219 21.375 9.797 1 83 158 PHE A C 1
ATOM 1281 O O . PHE A 1 158 ? 15.43 21.438 10.023 1 83 158 PHE A O 1
ATOM 1288 N N . TYR A 1 159 ? 13.68 22.062 8.844 1 82.25 159 TYR A N 1
ATOM 1289 C CA . TYR A 1 159 ? 14.453 22.906 7.93 1 82.25 159 TYR A CA 1
ATOM 1290 C C . TYR A 1 159 ? 15.062 24.094 8.656 1 82.25 159 TYR A C 1
ATOM 1292 O O . TYR A 1 159 ? 16.078 24.656 8.227 1 82.25 159 TYR A O 1
ATOM 1300 N N . GLY A 1 160 ? 14.445 24.438 9.75 1 81.75 160 GLY A N 1
ATOM 1301 C CA . GLY A 1 160 ? 14.906 25.609 10.492 1 81.75 160 GLY A CA 1
ATOM 1302 C C . GLY A 1 160 ? 15.906 25.25 11.578 1 81.75 160 GLY A C 1
ATOM 1303 O O . GLY A 1 160 ? 16.531 26.141 12.156 1 81.75 160 GLY A O 1
ATOM 1304 N N . GLN A 1 161 ? 16.062 24.016 11.867 1 77.69 161 GLN A N 1
ATOM 1305 C CA . GLN A 1 161 ? 16.922 23.578 12.961 1 77.69 161 GLN A CA 1
ATOM 1306 C C . GLN A 1 161 ? 18.344 23.297 12.461 1 77.69 161 GLN A C 1
ATOM 1308 O O . GLN A 1 161 ? 18.531 22.906 11.305 1 77.69 161 GLN A O 1
ATOM 1313 N N . PRO A 1 162 ? 19.297 23.609 13.367 1 74.75 162 PRO A N 1
ATOM 1314 C CA . PRO A 1 162 ? 20.656 23.172 13.039 1 74.75 162 PRO A CA 1
ATOM 1315 C C . PRO A 1 162 ? 20.766 21.656 12.867 1 74.75 162 PRO A C 1
ATOM 1317 O O . PRO A 1 162 ? 20 20.906 13.484 1 74.75 162 PRO A O 1
ATOM 1320 N N . ALA A 1 163 ? 21.641 21.266 12 1 67.81 163 ALA A N 1
ATOM 1321 C CA . ALA A 1 163 ? 21.797 19.859 11.602 1 67.81 163 ALA A CA 1
ATOM 1322 C C . ALA A 1 163 ? 21.969 18.953 12.812 1 67.81 163 ALA A C 1
ATOM 1324 O O . ALA A 1 163 ? 21.438 17.844 12.844 1 67.81 163 ALA A O 1
ATOM 1325 N N . GLU A 1 164 ? 22.609 19.438 13.844 1 69.75 164 GLU A N 1
ATOM 1326 C CA . GLU A 1 164 ? 22.953 18.625 15.023 1 69.75 164 GLU A CA 1
ATOM 1327 C C . GLU A 1 164 ? 21.719 18.344 15.867 1 69.75 164 GLU A C 1
ATOM 1329 O O . GLU A 1 164 ? 21.703 17.406 16.656 1 69.75 164 GLU A O 1
ATOM 1334 N N . GLU A 1 165 ? 20.703 19.094 15.664 1 70.25 165 GLU A N 1
ATOM 1335 C CA . GLU A 1 165 ? 19.5 18.969 16.5 1 70.25 165 GLU A CA 1
ATOM 1336 C C . GLU A 1 165 ? 18.391 18.203 15.766 1 70.25 165 GLU A C 1
ATOM 1338 O O . GLU A 1 165 ? 17.344 17.938 16.344 1 70.25 165 GLU A O 1
ATOM 1343 N N . ARG A 1 166 ? 18.719 17.906 14.578 1 70.94 166 ARG A N 1
ATOM 1344 C CA . ARG A 1 166 ? 17.672 17.312 13.75 1 70.94 166 ARG A CA 1
ATOM 1345 C C . ARG A 1 166 ? 17.547 15.82 14.023 1 70.94 166 ARG A C 1
ATOM 1347 O O . ARG A 1 166 ? 18.547 15.133 14.25 1 70.94 166 ARG A O 1
ATOM 1354 N N . ALA A 1 167 ? 16.188 15.445 14.305 1 72.06 167 ALA A N 1
ATOM 1355 C CA . ALA A 1 167 ? 15.961 14 14.289 1 72.06 167 ALA A CA 1
ATOM 1356 C C . ALA A 1 167 ? 16.438 13.383 12.977 1 72.06 167 ALA A C 1
ATOM 1358 O O . ALA A 1 167 ? 15.945 13.734 11.906 1 72.06 167 ALA A O 1
ATOM 1359 N N . SER A 1 168 ? 17.375 12.477 13.031 1 69.31 168 SER A N 1
ATOM 1360 C CA . SER A 1 168 ? 18.109 11.961 11.883 1 69.31 168 SER A CA 1
ATOM 1361 C C . SER A 1 168 ? 17.188 11.266 10.891 1 69.31 168 SER A C 1
ATOM 1363 O O . SER A 1 168 ? 17.438 11.266 9.688 1 69.31 168 SER A O 1
ATOM 1365 N N . ALA A 1 169 ? 16.109 10.82 11.383 1 72.19 169 ALA A N 1
ATOM 1366 C CA . ALA A 1 169 ? 15.266 9.961 10.555 1 72.19 169 ALA A CA 1
ATOM 1367 C C . ALA A 1 169 ? 14.297 10.789 9.703 1 72.19 169 ALA A C 1
ATOM 1369 O O . ALA A 1 169 ? 13.664 10.266 8.789 1 72.19 169 ALA A O 1
ATOM 1370 N N . VAL A 1 170 ? 14.352 12.086 9.867 1 72.38 170 VAL A N 1
ATOM 1371 C CA . VAL A 1 170 ? 13.336 12.93 9.25 1 72.38 170 VAL A CA 1
ATOM 1372 C C . VAL A 1 170 ? 13.664 13.141 7.773 1 72.38 170 VAL A C 1
ATOM 1374 O O . VAL A 1 170 ? 12.766 13.164 6.93 1 72.38 170 VAL A O 1
ATOM 1377 N N . SER A 1 171 ? 14.93 13.258 7.375 1 68.56 171 SER A N 1
ATOM 1378 C CA . SER A 1 171 ? 15.32 13.648 6.02 1 68.56 171 SER A CA 1
ATOM 1379 C C . SER A 1 171 ? 15.336 12.453 5.082 1 68.56 171 SER A C 1
ATOM 1381 O O . SER A 1 171 ? 15.516 12.602 3.871 1 68.56 171 SER A O 1
ATOM 1383 N N . LEU A 1 172 ? 15.031 11.375 5.395 1 71.88 172 LEU A N 1
ATOM 1384 C CA . LEU A 1 172 ? 15.016 10.141 4.621 1 71.88 172 LEU A CA 1
ATOM 1385 C C . LEU A 1 172 ? 16.328 9.961 3.863 1 71.88 172 LEU A C 1
ATOM 1387 O O . LEU A 1 172 ? 16.391 9.188 2.902 1 71.88 172 LEU A O 1
ATOM 1391 N N . GLY A 1 173 ? 17.375 10.859 4.062 1 77.06 173 GLY A N 1
ATOM 1392 C CA . GLY A 1 173 ? 18.734 10.664 3.555 1 77.06 173 GLY A CA 1
ATOM 1393 C C . GLY A 1 173 ? 18.953 11.297 2.197 1 77.06 173 GLY A C 1
ATOM 1394 O O . GLY A 1 173 ? 19.938 10.984 1.513 1 77.06 173 GLY A O 1
ATOM 1395 N N . PHE A 1 174 ? 18.094 12.172 1.741 1 84.75 174 PHE A N 1
ATOM 1396 C CA . PHE A 1 174 ? 18.281 12.82 0.449 1 84.75 174 PHE A CA 1
ATOM 1397 C C . PHE A 1 174 ? 19.391 13.859 0.517 1 84.75 174 PHE A C 1
ATOM 1399 O O . PHE A 1 174 ? 19.531 14.57 1.517 1 84.75 174 PHE A O 1
ATOM 1406 N N . PRO A 1 175 ? 20.234 13.938 -0.554 1 87.38 175 PRO A N 1
ATOM 1407 C CA . PRO A 1 175 ? 21.281 14.961 -0.577 1 87.38 175 PRO A CA 1
ATOM 1408 C C . PRO A 1 175 ? 20.719 16.375 -0.568 1 87.38 175 PRO A C 1
ATOM 1410 O O . PRO A 1 175 ? 19.734 16.656 -1.254 1 87.38 175 PRO A O 1
ATOM 1413 N N . ASP A 1 176 ? 21.391 17.219 0.201 1 86.88 176 ASP A N 1
ATOM 1414 C CA . ASP A 1 176 ? 20.969 18.609 0.314 1 86.88 176 ASP A CA 1
ATOM 1415 C C . ASP A 1 176 ? 21.609 19.469 -0.787 1 86.88 176 ASP A C 1
ATOM 1417 O O . ASP A 1 176 ? 22.609 20.156 -0.557 1 86.88 176 ASP A O 1
ATOM 1421 N N . ILE A 1 177 ? 21 19.391 -1.951 1 90.19 177 ILE A N 1
ATOM 1422 C CA . ILE A 1 177 ? 21.438 20.172 -3.098 1 90.19 177 ILE A CA 1
ATOM 1423 C C . ILE A 1 177 ? 20.266 20.969 -3.656 1 90.19 177 ILE A C 1
ATOM 1425 O O . ILE A 1 177 ? 19.109 20.547 -3.557 1 90.19 177 ILE A O 1
ATOM 1429 N N . PRO A 1 178 ? 20.594 22.141 -4.242 1 90.62 178 PRO A N 1
ATOM 1430 C CA . PRO A 1 178 ? 19.516 23.047 -4.664 1 90.62 178 PRO A CA 1
ATOM 1431 C C . PRO A 1 178 ? 18.828 22.578 -5.938 1 90.62 178 PRO A C 1
ATOM 1433 O O . PRO A 1 178 ? 17.734 23.062 -6.262 1 90.62 178 PRO A O 1
ATOM 1436 N N . GLU A 1 179 ? 19.328 21.656 -6.664 1 93.19 179 GLU A N 1
ATOM 1437 C CA . GLU A 1 179 ? 18.797 21.219 -7.949 1 93.19 179 GLU A CA 1
ATOM 1438 C C . GLU A 1 179 ? 17.516 20.406 -7.762 1 93.19 179 GLU A C 1
ATOM 1440 O O . GLU A 1 179 ? 17.406 19.609 -6.828 1 93.19 179 GLU A O 1
ATOM 1445 N N . CYS A 1 180 ? 16.547 20.688 -8.578 1 95.62 180 CYS A N 1
ATOM 1446 C CA . CYS A 1 180 ? 15.305 19.938 -8.641 1 95.62 180 CYS A CA 1
ATOM 1447 C C . CYS A 1 180 ? 15.266 19.047 -9.875 1 95.62 180 CYS A C 1
ATOM 1449 O O . CYS A 1 180 ? 15.703 19.453 -10.953 1 95.62 180 CYS A O 1
ATOM 1451 N N . THR A 1 181 ? 14.773 17.906 -9.664 1 94.62 181 THR A N 1
ATOM 1452 C CA . THR A 1 181 ? 14.602 17 -10.789 1 94.62 181 THR A CA 1
ATOM 1453 C C . THR A 1 181 ? 13.5 17.5 -11.727 1 94.62 181 THR A C 1
ATOM 1455 O O . THR A 1 181 ? 12.383 17.781 -11.289 1 94.62 181 THR A O 1
ATOM 1458 N N . PRO A 1 182 ? 13.812 17.578 -13.008 1 94.81 182 PRO A N 1
ATOM 1459 C CA . PRO A 1 182 ? 12.844 18.125 -13.961 1 94.81 182 PRO A CA 1
ATOM 1460 C C . PRO A 1 182 ? 11.508 17.391 -13.93 1 94.81 182 PRO A C 1
ATOM 1462 O O . PRO A 1 182 ? 10.445 18.016 -13.977 1 94.81 182 PRO A O 1
ATOM 1465 N N . ALA A 1 183 ? 11.523 16.109 -13.82 1 92.56 183 ALA A N 1
ATOM 1466 C CA . ALA A 1 183 ? 10.305 15.312 -13.812 1 92.56 183 ALA A CA 1
ATOM 1467 C C . ALA A 1 183 ? 9.422 15.672 -12.617 1 92.56 183 ALA A C 1
ATOM 1469 O O . ALA A 1 183 ? 8.195 15.641 -12.711 1 92.56 183 ALA A O 1
ATOM 1470 N N . VAL A 1 184 ? 10.039 15.969 -11.508 1 96 184 VAL A N 1
ATOM 1471 C CA . VAL A 1 184 ? 9.312 16.359 -10.305 1 96 184 VAL A CA 1
ATOM 1472 C C . VAL A 1 184 ? 8.641 17.719 -10.523 1 96 184 VAL A C 1
ATOM 1474 O O . VAL A 1 184 ? 7.453 17.875 -10.211 1 96 184 VAL A O 1
ATOM 1477 N N . LEU A 1 185 ? 9.383 18.594 -11.125 1 96.75 185 LEU A N 1
ATOM 1478 C CA . LEU A 1 185 ? 8.836 19.906 -11.43 1 96.75 185 LEU A CA 1
ATOM 1479 C C . LEU A 1 185 ? 7.676 19.812 -12.406 1 96.75 185 LEU A C 1
ATOM 1481 O O . LEU A 1 185 ? 6.629 20.438 -12.219 1 96.75 185 LEU A O 1
ATOM 1485 N N . ASP A 1 186 ? 7.828 19.016 -13.398 1 96.12 186 ASP A N 1
ATOM 1486 C CA . ASP A 1 186 ? 6.785 18.812 -14.398 1 96.12 186 ASP A CA 1
ATOM 1487 C C . ASP A 1 186 ? 5.5 18.297 -13.758 1 96.12 186 ASP A C 1
ATOM 1489 O O . ASP A 1 186 ? 4.398 18.672 -14.148 1 96.12 186 ASP A O 1
ATOM 1493 N N . THR A 1 187 ? 5.672 17.406 -12.82 1 94.75 187 THR A N 1
ATOM 1494 C CA . THR A 1 187 ? 4.523 16.844 -12.117 1 94.75 187 THR A CA 1
ATOM 1495 C C . THR A 1 187 ? 3.746 17.938 -11.391 1 94.75 187 THR A C 1
ATOM 1497 O O . THR A 1 187 ? 2.516 17.969 -11.453 1 94.75 187 THR A O 1
ATOM 1500 N N . LEU A 1 188 ? 4.43 18.828 -10.711 1 97 188 LEU A N 1
ATOM 1501 C CA . LEU A 1 188 ? 3.777 19.953 -10.023 1 97 188 LEU A CA 1
ATOM 1502 C C . LEU A 1 188 ? 3.078 20.859 -11.023 1 97 188 LEU A C 1
ATOM 1504 O O . LEU A 1 188 ? 1.966 21.328 -10.773 1 97 188 LEU A O 1
ATOM 1508 N N . LEU A 1 189 ? 3.748 21.062 -12.148 1 96.69 189 LEU A N 1
ATOM 1509 C CA . LEU A 1 189 ? 3.201 21.953 -13.164 1 96.69 189 LEU A CA 1
ATOM 1510 C C . LEU A 1 189 ? 1.897 21.406 -13.727 1 96.69 189 LEU A C 1
ATOM 1512 O O . LEU A 1 189 ? 1.03 22.156 -14.164 1 96.69 189 LEU A O 1
ATOM 1516 N N . ARG A 1 190 ? 1.743 20.125 -13.633 1 95.12 190 ARG A N 1
ATOM 1517 C CA . ARG A 1 190 ? 0.514 19.484 -14.094 1 95.12 190 ARG A CA 1
ATOM 1518 C C . ARG A 1 190 ? -0.525 19.438 -12.984 1 95.12 190 ARG A C 1
ATOM 1520 O O . ARG A 1 190 ? -1.617 18.891 -13.172 1 95.12 190 ARG A O 1
ATOM 1527 N N . GLY A 1 191 ? -0.202 19.859 -11.812 1 95.44 191 GLY A N 1
ATOM 1528 C CA . GLY A 1 191 ? -1.116 19.844 -10.68 1 95.44 191 GLY A CA 1
ATOM 1529 C C . GLY A 1 191 ? -1.303 18.453 -10.078 1 95.44 191 GLY A C 1
ATOM 1530 O O . GLY A 1 191 ? -2.404 18.109 -9.656 1 95.44 191 GLY A O 1
ATOM 1531 N N . GLU A 1 192 ? -0.218 17.688 -10.102 1 93.25 192 GLU A N 1
ATOM 1532 C CA . GLU A 1 192 ? -0.298 16.312 -9.648 1 93.25 192 GLU A CA 1
ATOM 1533 C C . GLU A 1 192 ? 0.609 16.062 -8.445 1 93.25 192 GLU A C 1
ATOM 1535 O O . GLU A 1 192 ? 1.594 16.781 -8.25 1 93.25 192 GLU A O 1
ATOM 1540 N N . MET A 1 193 ? 0.28 15.078 -7.699 1 93.31 193 MET A N 1
ATOM 1541 C CA . MET A 1 193 ? 1.095 14.695 -6.551 1 93.31 193 MET A CA 1
ATOM 1542 C C . MET A 1 193 ? 2.389 14.031 -7 1 93.31 193 MET A C 1
ATOM 1544 O O . MET A 1 193 ? 2.379 13.188 -7.898 1 93.31 193 MET A O 1
ATOM 1548 N N . VAL A 1 194 ? 3.441 14.438 -6.355 1 93.5 194 VAL A N 1
ATOM 1549 C CA . VAL A 1 194 ? 4.754 13.875 -6.656 1 93.5 194 VAL A CA 1
ATOM 1550 C C . VAL A 1 194 ? 4.914 12.531 -5.945 1 93.5 194 VAL A C 1
ATOM 1552 O O . VAL A 1 194 ? 4.496 12.383 -4.793 1 93.5 194 VAL A O 1
ATOM 1555 N N . ASP A 1 195 ? 5.465 11.594 -6.637 1 88.19 195 ASP A N 1
ATOM 1556 C CA . ASP A 1 195 ? 5.75 10.273 -6.09 1 88.19 195 ASP A CA 1
ATOM 1557 C C . ASP A 1 195 ? 7.121 10.242 -5.414 1 88.19 195 ASP A C 1
ATOM 1559 O O . ASP A 1 195 ? 8.109 10.719 -5.977 1 88.19 195 ASP A O 1
ATOM 1563 N N . LEU A 1 196 ? 7.152 9.656 -4.234 1 87.25 196 LEU A N 1
ATOM 1564 C CA . LEU A 1 196 ? 8.383 9.586 -3.451 1 87.25 196 LEU A CA 1
ATOM 1565 C C . LEU A 1 196 ? 9.477 8.867 -4.227 1 87.25 196 LEU A C 1
ATOM 1567 O O . LEU A 1 196 ? 10.656 9.211 -4.102 1 87.25 196 LEU A O 1
ATOM 1571 N N . ALA A 1 197 ? 9.141 7.969 -5.098 1 79.44 197 ALA A N 1
ATOM 1572 C CA . ALA A 1 197 ? 10.086 7.125 -5.824 1 79.44 197 ALA A CA 1
ATOM 1573 C C . ALA A 1 197 ? 10.852 7.934 -6.863 1 79.44 197 ALA A C 1
ATOM 1575 O O . ALA A 1 197 ? 11.906 7.504 -7.344 1 79.44 197 ALA A O 1
ATOM 1576 N N . THR A 1 198 ? 10.398 9.086 -7.211 1 84.94 198 THR A N 1
ATOM 1577 C CA . THR A 1 198 ? 11 9.875 -8.281 1 84.94 198 THR A CA 1
ATOM 1578 C C . THR A 1 198 ? 12 10.883 -7.719 1 84.94 198 THR A C 1
ATOM 1580 O O . THR A 1 198 ? 12.672 11.586 -8.477 1 84.94 198 THR A O 1
ATOM 1583 N N . LEU A 1 199 ? 12.117 10.906 -6.41 1 91.12 199 LEU A N 1
ATOM 1584 C CA . LEU A 1 199 ? 12.93 11.93 -5.773 1 91.12 199 LEU A CA 1
ATOM 1585 C C . LEU A 1 199 ? 14.414 11.578 -5.855 1 91.12 199 LEU A C 1
ATOM 1587 O O . LEU A 1 199 ? 14.781 10.406 -5.781 1 91.12 199 LEU A O 1
ATOM 1591 N N . ARG A 1 200 ? 15.203 12.625 -5.949 1 89.94 200 ARG A N 1
ATOM 1592 C CA . ARG A 1 200 ? 16.656 12.438 -5.988 1 89.94 200 ARG A CA 1
ATOM 1593 C C . ARG A 1 200 ? 17.344 13.383 -5.016 1 89.94 200 ARG A C 1
ATOM 1595 O O . ARG A 1 200 ? 18.469 13.117 -4.578 1 89.94 200 ARG A O 1
ATOM 1602 N N . THR A 1 201 ? 16.719 14.484 -4.66 1 93.25 201 THR A N 1
ATOM 1603 C CA . THR A 1 201 ? 17.344 15.508 -3.838 1 93.25 201 THR A CA 1
ATOM 1604 C C . THR A 1 201 ? 16.406 15.945 -2.713 1 93.25 201 THR A C 1
ATOM 1606 O O . THR A 1 201 ? 15.227 15.609 -2.717 1 93.25 201 THR A O 1
ATOM 1609 N N . LEU A 1 202 ? 16.969 16.656 -1.776 1 90.94 202 LEU A N 1
ATOM 1610 C CA . LEU A 1 202 ? 16.141 17.219 -0.716 1 90.94 202 LEU A CA 1
ATOM 1611 C C . LEU A 1 202 ? 15.156 18.25 -1.28 1 90.94 202 LEU A C 1
ATOM 1613 O O . LEU A 1 202 ? 14.031 18.359 -0.794 1 90.94 202 LEU A O 1
ATOM 1617 N N . SER A 1 203 ? 15.602 18.984 -2.318 1 94.81 203 SER A N 1
ATOM 1618 C CA . SER A 1 203 ? 14.711 19.938 -2.979 1 94.81 203 SER A CA 1
ATOM 1619 C C . SER A 1 203 ? 13.516 19.234 -3.607 1 94.81 203 SER A C 1
ATOM 1621 O O . SER A 1 203 ? 12.398 19.75 -3.578 1 94.81 203 SER A O 1
ATOM 1623 N N . ASP A 1 204 ? 13.742 18.031 -4.137 1 95.5 204 ASP A N 1
ATOM 1624 C CA . ASP A 1 204 ? 12.625 17.234 -4.637 1 95.5 204 ASP A CA 1
ATOM 1625 C C . ASP A 1 204 ? 11.641 16.906 -3.52 1 95.5 204 ASP A C 1
ATOM 1627 O O . ASP A 1 204 ? 10.43 16.922 -3.732 1 95.5 204 ASP A O 1
ATOM 1631 N N . PHE A 1 205 ? 12.242 16.609 -2.406 1 94.31 205 PHE A N 1
ATOM 1632 C CA . PHE A 1 205 ? 11.438 16.219 -1.255 1 94.31 205 PHE A CA 1
ATOM 1633 C C . PHE A 1 205 ? 10.555 17.375 -0.797 1 94.31 205 PHE A C 1
ATOM 1635 O O . PHE A 1 205 ? 9.391 17.172 -0.441 1 94.31 205 PHE A O 1
ATOM 1642 N N . LYS A 1 206 ? 11.055 18.547 -0.784 1 95.25 206 LYS A N 1
ATOM 1643 C CA . LYS A 1 206 ? 10.281 19.75 -0.47 1 95.25 206 LYS A CA 1
ATOM 1644 C C . LYS A 1 206 ? 9.156 19.953 -1.479 1 95.25 206 LYS A C 1
ATOM 1646 O O . LYS A 1 206 ? 8.031 20.281 -1.103 1 95.25 206 LYS A O 1
ATOM 1651 N N . LEU A 1 207 ? 9.5 19.734 -2.744 1 97.12 207 LEU A N 1
ATOM 1652 C CA . LEU A 1 207 ? 8.492 19.859 -3.789 1 97.12 207 LEU A CA 1
ATOM 1653 C C . LEU A 1 207 ? 7.395 18.812 -3.613 1 97.12 207 LEU A C 1
ATOM 1655 O O . LEU A 1 207 ? 6.219 19.094 -3.875 1 97.12 207 LEU A O 1
ATOM 1659 N N . LEU A 1 208 ? 7.789 17.625 -3.193 1 96.5 208 LEU A N 1
ATOM 1660 C CA . LEU A 1 208 ? 6.805 16.594 -2.877 1 96.5 208 LEU A CA 1
ATOM 1661 C C . LEU A 1 208 ? 5.828 17.094 -1.815 1 96.5 208 LEU A C 1
ATOM 1663 O O . LEU A 1 208 ? 4.613 16.922 -1.957 1 96.5 208 LEU A O 1
ATOM 1667 N N . GLN A 1 209 ? 6.332 17.719 -0.801 1 96.56 209 GLN A N 1
ATOM 1668 C CA . GLN A 1 209 ? 5.477 18.219 0.267 1 96.56 209 GLN A CA 1
ATOM 1669 C C . GLN A 1 209 ? 4.52 19.297 -0.254 1 96.56 209 GLN A C 1
ATOM 1671 O O . GLN A 1 209 ? 3.352 19.328 0.136 1 96.56 209 GLN A O 1
ATOM 1676 N N . LEU A 1 210 ? 5.039 20.125 -1.146 1 97.75 210 LEU A N 1
ATOM 1677 C CA . LEU A 1 210 ? 4.188 21.141 -1.737 1 97.75 210 LEU A CA 1
ATOM 1678 C C . LEU A 1 210 ? 3.086 20.516 -2.582 1 97.75 210 LEU A C 1
ATOM 1680 O O . LEU A 1 210 ? 1.955 21.016 -2.602 1 97.75 210 LEU A O 1
ATOM 1684 N N . SER A 1 211 ? 3.393 19.453 -3.219 1 97.75 211 SER A N 1
ATOM 1685 C CA . SER A 1 211 ? 2.43 18.797 -4.102 1 97.75 211 SER A CA 1
ATOM 1686 C C . SER A 1 211 ? 1.264 18.219 -3.316 1 97.75 211 SER A C 1
ATOM 1688 O O . SER A 1 211 ? 0.225 17.875 -3.891 1 97.75 211 SER A O 1
ATOM 1690 N N . TRP A 1 212 ? 1.359 18.078 -2.004 1 97.44 212 TRP A N 1
ATOM 1691 C CA . TRP A 1 212 ? 0.309 17.484 -1.177 1 97.44 212 TRP A CA 1
ATOM 1692 C C . TRP A 1 212 ? -0.956 18.344 -1.222 1 97.44 212 TRP A C 1
ATOM 1694 O O . TRP A 1 212 ? -2.045 17.859 -0.891 1 97.44 212 TRP A O 1
ATOM 1704 N N . VAL A 1 213 ? -0.832 19.594 -1.644 1 97.56 213 VAL A N 1
ATOM 1705 C CA . VAL A 1 213 ? -1.997 20.469 -1.728 1 97.56 213 VAL A CA 1
ATOM 1706 C C . VAL A 1 213 ? -2.994 19.906 -2.736 1 97.56 213 VAL A C 1
ATOM 1708 O O . VAL A 1 213 ? -4.199 20.125 -2.621 1 97.56 213 VAL A O 1
ATOM 1711 N N . PHE A 1 214 ? -2.518 19.156 -3.727 1 96.62 214 PHE A N 1
ATOM 1712 C CA . PHE A 1 214 ? -3.365 18.625 -4.785 1 96.62 214 PHE A CA 1
ATOM 1713 C C . PHE A 1 214 ? -4.184 17.438 -4.273 1 96.62 214 PHE A C 1
ATOM 1715 O O . PHE A 1 214 ? -5.109 16.984 -4.949 1 96.62 214 PHE A O 1
ATOM 1722 N N . ASP A 1 215 ? -3.891 16.984 -3.053 1 96 215 ASP A N 1
ATOM 1723 C CA . ASP A 1 215 ? -4.566 15.812 -2.51 1 96 215 ASP A CA 1
ATOM 1724 C C . ASP A 1 215 ? -5.277 16.141 -1.198 1 96 215 ASP A C 1
ATOM 1726 O O . ASP A 1 215 ? -5.637 15.25 -0.436 1 96 215 ASP A O 1
ATOM 1730 N N . LEU A 1 216 ? -5.402 17.391 -0.863 1 97.5 216 LEU A N 1
ATOM 1731 C CA . LEU A 1 216 ? -6.223 17.781 0.278 1 97.5 216 LEU A CA 1
ATOM 1732 C C . LEU A 1 216 ? -7.703 17.562 -0.012 1 97.5 216 LEU A C 1
ATOM 1734 O O . LEU A 1 216 ? -8.172 17.844 -1.114 1 97.5 216 LEU A O 1
ATOM 1738 N N . ASN A 1 217 ? -8.43 17.094 0.969 1 97.12 217 ASN A N 1
ATOM 1739 C CA . ASN A 1 217 ? -9.766 16.578 0.704 1 97.12 217 ASN A CA 1
ATOM 1740 C C . ASN A 1 217 ? -10.852 17.484 1.269 1 97.12 217 ASN A C 1
ATOM 1742 O O . ASN A 1 217 ? -12.008 17.406 0.851 1 97.12 217 ASN A O 1
ATOM 1746 N N . PHE A 1 218 ? -10.539 18.344 2.207 1 97.94 218 PHE A N 1
ATOM 1747 C CA . PHE A 1 218 ? -11.57 19.141 2.865 1 97.94 218 PHE A CA 1
ATOM 1748 C C . PHE A 1 218 ? -11.234 20.625 2.793 1 97.94 218 PHE A C 1
ATOM 1750 O O . PHE A 1 218 ? -10.07 21 2.912 1 97.94 218 PHE A O 1
ATOM 1757 N N . PRO A 1 219 ? -12.289 21.453 2.666 1 97.12 219 PRO A N 1
ATOM 1758 C CA . PRO A 1 219 ? -12.055 22.906 2.617 1 97.12 219 PRO A CA 1
ATOM 1759 C C . PRO A 1 219 ? -11.297 23.422 3.838 1 97.12 219 PRO A C 1
ATOM 1761 O O . PRO A 1 219 ? -10.406 24.266 3.703 1 97.12 219 PRO A O 1
ATOM 1764 N N . ARG A 1 220 ? -11.602 22.906 4.977 1 97.81 220 ARG A N 1
ATOM 1765 C CA . ARG A 1 220 ? -10.938 23.359 6.191 1 97.81 220 ARG A CA 1
ATOM 1766 C C . ARG A 1 220 ? -9.453 23.031 6.164 1 97.81 220 ARG A C 1
ATOM 1768 O O . ARG A 1 220 ? -8.633 23.797 6.684 1 97.81 220 ARG A O 1
ATOM 1775 N N . SER A 1 221 ? -9.078 21.906 5.578 1 98.38 221 SER A N 1
ATOM 1776 C CA . SER A 1 221 ? -7.668 21.562 5.422 1 98.38 221 SER A CA 1
ATOM 1777 C C . SER A 1 221 ? -6.926 22.641 4.625 1 98.38 221 SER A C 1
ATOM 1779 O O . SER A 1 221 ? -5.844 23.062 5.016 1 98.38 221 SER A O 1
ATOM 1781 N N . ARG A 1 222 ? -7.504 23.062 3.561 1 97.75 222 ARG A N 1
ATOM 1782 C CA . ARG A 1 222 ? -6.902 24.094 2.711 1 97.75 222 ARG A CA 1
ATOM 1783 C C . ARG A 1 222 ? -6.785 25.422 3.453 1 97.75 222 ARG A C 1
ATOM 1785 O O . ARG A 1 222 ? -5.77 26.109 3.342 1 97.75 222 ARG A O 1
ATOM 1792 N N . GLU A 1 223 ? -7.793 25.703 4.191 1 97.5 223 GLU A N 1
ATOM 1793 C CA . GLU A 1 223 ? -7.773 26.922 4.992 1 97.5 223 GLU A CA 1
ATOM 1794 C C . GLU A 1 223 ? -6.629 26.906 6.004 1 97.5 223 GLU A C 1
ATOM 1796 O O . GLU A 1 223 ? -5.938 27.906 6.188 1 97.5 223 GLU A O 1
ATOM 1801 N N . LEU A 1 224 ? -6.445 25.766 6.633 1 98.06 224 LEU A N 1
ATOM 1802 C CA . LEU A 1 224 ? -5.387 25.641 7.629 1 98.06 224 LEU A CA 1
ATOM 1803 C C . LEU A 1 224 ? -4.016 25.797 6.984 1 98.06 224 LEU A C 1
ATOM 1805 O O . LEU A 1 224 ? -3.123 26.438 7.562 1 98.06 224 LEU A O 1
ATOM 1809 N N . VAL A 1 225 ? -3.838 25.25 5.793 1 98.06 225 VAL A N 1
ATOM 1810 C CA . VAL A 1 225 ? -2.574 25.406 5.074 1 98.06 225 VAL A CA 1
ATOM 1811 C C . VAL A 1 225 ? -2.305 26.891 4.801 1 98.06 225 VAL A C 1
ATOM 1813 O O . VAL A 1 225 ? -1.185 27.359 4.988 1 98.06 225 VAL A O 1
ATOM 1816 N N . ARG A 1 226 ? -3.318 27.594 4.438 1 97 226 ARG A N 1
ATOM 1817 C CA . ARG A 1 226 ? -3.186 29.016 4.141 1 97 226 ARG A CA 1
ATOM 1818 C C . ARG A 1 226 ? -2.914 29.812 5.41 1 97 226 ARG A C 1
ATOM 1820 O O . ARG A 1 226 ? -1.995 30.641 5.449 1 97 226 ARG A O 1
ATOM 1827 N N . GLU A 1 227 ? -3.668 29.531 6.426 1 97.19 227 GLU A N 1
ATOM 1828 C CA . GLU A 1 227 ? -3.561 30.25 7.691 1 97.19 227 GLU A CA 1
ATOM 1829 C C . GLU A 1 227 ? -2.174 30.078 8.305 1 97.19 227 GLU A C 1
ATOM 1831 O O . GLU A 1 227 ? -1.642 31.016 8.914 1 97.19 227 GLU A O 1
ATOM 1836 N N . ARG A 1 228 ? -1.651 28.953 8.102 1 97.25 228 ARG A N 1
ATOM 1837 C CA . ARG A 1 228 ? -0.385 28.641 8.75 1 97.25 228 ARG A CA 1
ATOM 1838 C C . ARG A 1 228 ? 0.795 28.969 7.844 1 97.25 228 ARG A C 1
ATOM 1840 O O . ARG A 1 228 ? 1.952 28.859 8.258 1 97.25 228 ARG A O 1
ATOM 1847 N N . GLY A 1 229 ? 0.542 29.312 6.613 1 97.19 229 GLY A N 1
ATOM 1848 C CA . GLY A 1 229 ? 1.552 29.75 5.668 1 97.19 229 GLY A CA 1
ATOM 1849 C C . GLY A 1 229 ? 2.498 28.656 5.238 1 97.19 229 GLY A C 1
ATOM 1850 O O . GLY A 1 229 ? 3.676 28.906 4.977 1 97.19 229 GLY A O 1
ATOM 1851 N N . TYR A 1 230 ? 2.021 27.453 5.195 1 97.38 230 TYR A N 1
ATOM 1852 C CA . TYR A 1 230 ? 2.893 26.297 4.98 1 97.38 230 TYR A CA 1
ATOM 1853 C C . TYR A 1 230 ? 3.533 26.344 3.6 1 97.38 230 TYR A C 1
ATOM 1855 O O . TYR A 1 230 ? 4.723 26.062 3.447 1 97.38 230 TYR A O 1
ATOM 1863 N N . VAL A 1 231 ? 2.789 26.703 2.564 1 97.25 231 VAL A N 1
ATOM 1864 C CA . VAL A 1 231 ? 3.307 26.734 1.2 1 97.25 231 VAL A CA 1
ATOM 1865 C C . VAL A 1 231 ? 4.438 27.75 1.096 1 97.25 231 VAL A C 1
ATOM 1867 O O . VAL A 1 231 ? 5.512 27.453 0.567 1 97.25 231 VAL A O 1
ATOM 1870 N N . GLU A 1 232 ? 4.281 28.922 1.706 1 96.88 232 GLU A N 1
ATOM 1871 C CA . GLU A 1 232 ? 5.285 29.984 1.638 1 96.88 232 GLU A CA 1
ATOM 1872 C C . GLU A 1 232 ? 6.535 29.609 2.432 1 96.88 232 GLU A C 1
ATOM 1874 O O . GLU A 1 232 ? 7.656 29.875 1.985 1 96.88 232 GLU A O 1
ATOM 1879 N N . LEU A 1 233 ? 6.332 29.062 3.572 1 96.62 233 LEU A N 1
ATOM 1880 C CA . LEU A 1 233 ? 7.453 28.688 4.426 1 96.62 233 LEU A CA 1
ATOM 1881 C C . LEU A 1 233 ? 8.344 27.656 3.738 1 96.62 233 LEU A C 1
ATOM 1883 O O . LEU A 1 233 ? 9.57 27.734 3.82 1 96.62 233 LEU A O 1
ATOM 1887 N N . ILE A 1 234 ? 7.727 26.672 3.041 1 95.88 234 ILE A N 1
ATOM 1888 C CA . ILE A 1 234 ? 8.508 25.672 2.324 1 95.88 234 ILE A CA 1
ATOM 1889 C C . ILE A 1 234 ? 9.125 26.297 1.075 1 95.88 234 ILE A C 1
ATOM 1891 O O . ILE A 1 234 ? 10.297 26.062 0.774 1 95.88 234 ILE A O 1
ATOM 1895 N N . ALA A 1 235 ? 8.352 27.094 0.374 1 95.81 235 ALA A N 1
ATOM 1896 C CA . ALA A 1 235 ? 8.828 27.75 -0.838 1 95.81 235 ALA A CA 1
ATOM 1897 C C . ALA A 1 235 ? 10.078 28.594 -0.556 1 95.81 235 ALA A C 1
ATOM 1899 O O . ALA A 1 235 ? 10.992 28.656 -1.381 1 95.81 235 ALA A O 1
ATOM 1900 N N . ASP A 1 236 ? 10.148 29.172 0.576 1 95 236 ASP A N 1
ATOM 1901 C CA . ASP A 1 236 ? 11.25 30.047 0.957 1 95 236 ASP A CA 1
ATOM 1902 C C . ASP A 1 236 ? 12.555 29.266 1.114 1 95 236 ASP A C 1
ATOM 1904 O O . ASP A 1 236 ? 13.633 29.859 1.12 1 95 236 ASP A O 1
ATOM 1908 N N . THR A 1 237 ? 12.453 27.969 1.252 1 92.25 237 THR A N 1
ATOM 1909 C CA . THR A 1 237 ? 13.641 27.141 1.433 1 92.25 237 THR A CA 1
ATOM 1910 C C . THR A 1 237 ? 14.148 26.625 0.091 1 92.25 237 THR A C 1
ATOM 1912 O O . THR A 1 237 ? 15.188 25.969 0.027 1 92.25 237 THR A O 1
ATOM 1915 N N . LEU A 1 238 ? 13.43 26.875 -0.995 1 94.75 238 LEU A N 1
ATOM 1916 C CA . LEU A 1 238 ? 13.789 26.391 -2.32 1 94.75 238 LEU A CA 1
ATOM 1917 C C . LEU A 1 238 ? 14.531 27.453 -3.113 1 94.75 238 LEU A C 1
ATOM 1919 O O . LEU A 1 238 ? 14.43 28.641 -2.809 1 94.75 238 LEU A O 1
ATOM 1923 N N . SER A 1 239 ? 15.312 26.984 -4.094 1 93 239 SER A N 1
ATOM 1924 C CA . SER A 1 239 ? 15.992 27.906 -4.996 1 93 239 SER A CA 1
ATOM 1925 C C . SER A 1 239 ? 14.992 28.719 -5.809 1 93 239 SER A C 1
ATOM 1927 O O . SER A 1 239 ? 13.875 28.266 -6.062 1 93 239 SER A O 1
ATOM 1929 N N . ARG A 1 240 ? 15.398 29.891 -6.262 1 90.25 240 ARG A N 1
ATOM 1930 C CA . ARG A 1 240 ? 14.508 30.812 -6.969 1 90.25 240 ARG A CA 1
ATOM 1931 C C . ARG A 1 240 ? 14.742 30.75 -8.477 1 90.25 240 ARG A C 1
ATOM 1933 O O . ARG A 1 240 ? 15.023 31.781 -9.102 1 90.25 240 ARG A O 1
ATOM 1940 N N . THR A 1 241 ? 14.648 29.609 -8.992 1 93.44 241 THR A N 1
ATOM 1941 C CA . THR A 1 241 ? 14.703 29.484 -10.445 1 93.44 241 THR A CA 1
ATOM 1942 C C . THR A 1 241 ? 13.32 29.688 -11.062 1 93.44 241 THR A C 1
ATOM 1944 O O . THR A 1 241 ? 12.305 29.562 -10.375 1 93.44 241 THR A O 1
ATOM 1947 N N . LYS A 1 242 ? 13.258 30.016 -12.312 1 94.5 242 LYS A N 1
ATOM 1948 C CA . LYS A 1 242 ? 12 30.281 -13.008 1 94.5 242 LYS A CA 1
ATOM 1949 C C . LYS A 1 242 ? 11.07 29.078 -12.938 1 94.5 242 LYS A C 1
ATOM 1951 O O . LYS A 1 242 ? 9.867 29.219 -12.695 1 94.5 242 LYS A O 1
ATOM 1956 N N . CYS A 1 243 ? 11.602 27.938 -13.172 1 94.19 243 CYS A N 1
ATOM 1957 C CA . CYS A 1 243 ? 10.797 26.719 -13.18 1 94.19 243 CYS A CA 1
ATOM 1958 C C . CYS A 1 243 ? 10.211 26.453 -11.797 1 94.19 243 CYS A C 1
ATOM 1960 O O . CYS A 1 243 ? 9.047 26.062 -11.68 1 94.19 243 CYS A O 1
ATOM 1962 N N . VAL A 1 244 ? 11.008 26.625 -10.773 1 96.5 244 VAL A N 1
ATOM 1963 C CA . VAL A 1 244 ? 10.547 26.406 -9.406 1 96.5 244 VAL A CA 1
ATOM 1964 C C . VAL A 1 244 ? 9.453 27.422 -9.062 1 96.5 244 VAL A C 1
ATOM 1966 O O . VAL A 1 244 ? 8.43 27.047 -8.477 1 96.5 244 VAL A O 1
ATOM 1969 N N . GLU A 1 245 ? 9.648 28.609 -9.477 1 96.94 245 GLU A N 1
ATOM 1970 C CA . GLU A 1 245 ? 8.664 29.641 -9.219 1 96.94 245 GLU A CA 1
ATOM 1971 C C . GLU A 1 245 ? 7.336 29.328 -9.906 1 96.94 245 GLU A C 1
ATOM 1973 O O . GLU A 1 245 ? 6.266 29.562 -9.328 1 96.94 245 GLU A O 1
ATOM 1978 N N . ARG A 1 246 ? 7.426 28.875 -11.086 1 97.5 246 ARG A N 1
ATOM 1979 C CA . ARG A 1 246 ? 6.215 28.484 -11.805 1 97.5 246 ARG A CA 1
ATOM 1980 C C . ARG A 1 246 ? 5.496 27.344 -11.086 1 97.5 246 ARG A C 1
ATOM 1982 O O . ARG A 1 246 ? 4.266 27.344 -10.984 1 97.5 246 ARG A O 1
ATOM 1989 N N . ALA A 1 247 ? 6.289 26.391 -10.656 1 97.25 247 ALA A N 1
ATOM 1990 C CA . ALA A 1 247 ? 5.707 25.266 -9.938 1 97.25 247 ALA A CA 1
ATOM 1991 C C . ALA A 1 247 ? 5.004 25.734 -8.664 1 97.25 247 ALA A C 1
ATOM 1993 O O . ALA A 1 247 ? 3.893 25.297 -8.367 1 97.25 247 ALA A O 1
ATOM 1994 N N . ILE A 1 248 ? 5.637 26.625 -7.957 1 97.44 248 ILE A N 1
ATOM 1995 C CA . ILE A 1 248 ? 5.059 27.172 -6.734 1 97.44 248 ILE A CA 1
ATOM 1996 C C . ILE A 1 248 ? 3.779 27.938 -7.062 1 97.44 248 ILE A C 1
ATOM 1998 O O . ILE A 1 248 ? 2.809 27.891 -6.305 1 97.44 248 ILE A O 1
ATOM 2002 N N . GLY A 1 249 ? 3.811 28.594 -8.18 1 97.38 249 GLY A N 1
ATOM 2003 C CA . GLY A 1 249 ? 2.615 29.297 -8.641 1 97.38 249 GLY A CA 1
ATOM 2004 C C . GLY A 1 249 ? 1.428 28.359 -8.828 1 97.38 249 GLY A C 1
ATOM 2005 O O . GLY A 1 249 ? 0.305 28.703 -8.445 1 97.38 249 GLY A O 1
ATOM 2006 N N . VAL A 1 250 ? 1.656 27.234 -9.398 1 97.56 250 VAL A N 1
ATOM 2007 C CA . VAL A 1 250 ? 0.607 26.234 -9.609 1 97.56 250 VAL A CA 1
ATOM 2008 C C . VAL A 1 250 ? 0.065 25.766 -8.258 1 97.56 250 VAL A C 1
ATOM 2010 O O . VAL A 1 250 ? -1.147 25.609 -8.094 1 97.56 250 VAL A O 1
ATOM 2013 N N . VAL A 1 251 ? 0.922 25.547 -7.328 1 97.69 251 VAL A N 1
ATOM 2014 C CA . VAL A 1 251 ? 0.559 25.109 -5.988 1 97.69 251 VAL A CA 1
ATOM 2015 C C . VAL A 1 251 ? -0.313 26.156 -5.312 1 97.69 251 VAL A C 1
ATOM 2017 O O . VAL A 1 251 ? -1.364 25.844 -4.75 1 97.69 251 VAL A O 1
ATOM 2020 N N . ARG A 1 252 ? 0.097 27.422 -5.418 1 97 252 ARG A N 1
ATOM 2021 C CA . ARG A 1 252 ? -0.651 28.531 -4.844 1 97 252 ARG A CA 1
ATOM 2022 C C . ARG A 1 252 ? -2.045 28.625 -5.453 1 97 252 ARG A C 1
ATOM 2024 O O . ARG A 1 252 ? -3.031 28.812 -4.738 1 97 252 ARG A O 1
ATOM 2031 N N . ALA A 1 253 ? -2.092 28.453 -6.727 1 96.38 253 ALA A N 1
ATOM 2032 C CA . ALA A 1 253 ? -3.365 28.531 -7.434 1 96.38 253 ALA A CA 1
ATOM 2033 C C . ALA A 1 253 ? -4.312 27.422 -7.004 1 96.38 253 ALA A C 1
ATOM 2035 O O . ALA A 1 253 ? -5.512 27.641 -6.84 1 96.38 253 ALA A O 1
ATOM 2036 N N . ALA A 1 254 ? -3.754 26.297 -6.84 1 95.62 254 ALA A N 1
ATOM 2037 C CA . ALA A 1 254 ? -4.562 25.141 -6.434 1 95.62 254 ALA A CA 1
ATOM 2038 C C . ALA A 1 254 ? -5.137 25.344 -5.035 1 95.62 254 ALA A C 1
ATOM 2040 O O . ALA A 1 254 ? -6.254 24.906 -4.75 1 95.62 254 ALA A O 1
ATOM 2041 N N . LEU A 1 255 ? -4.395 25.906 -4.188 1 94.81 255 LEU A N 1
ATOM 2042 C CA . LEU A 1 255 ? -4.828 26.156 -2.816 1 94.81 255 LEU A CA 1
ATOM 2043 C C . LEU A 1 255 ? -5.961 27.172 -2.777 1 94.81 255 LEU A C 1
ATOM 2045 O O . LEU A 1 255 ? -6.84 27.094 -1.917 1 94.81 255 LEU A O 1
ATOM 2049 N N . CYS A 1 256 ? -5.898 28.094 -3.727 1 89.94 256 CYS A N 1
ATOM 2050 C CA . CYS A 1 256 ? -6.898 29.156 -3.773 1 89.94 256 CYS A CA 1
ATOM 2051 C C . CYS A 1 256 ? -8.164 28.688 -4.469 1 89.94 256 CYS A C 1
ATOM 2053 O O . CYS A 1 256 ? -9.25 29.203 -4.223 1 89.94 256 CYS A O 1
ATOM 2055 N N . ALA A 1 257 ? -7.898 27.781 -5.48 1 77.12 257 ALA A N 1
ATOM 2056 C CA . ALA A 1 257 ? -9.055 27.312 -6.238 1 77.12 257 ALA A CA 1
ATOM 2057 C C . ALA A 1 257 ? -10.047 26.594 -5.332 1 77.12 257 ALA A C 1
ATOM 2059 O O . ALA A 1 257 ? -9.656 25.906 -4.391 1 77.12 257 ALA A O 1
ATOM 2060 N N . ARG A 1 258 ? -11.055 27.266 -4.965 1 59.25 258 ARG A N 1
ATOM 2061 C CA . ARG A 1 258 ? -12.148 26.766 -4.145 1 59.25 258 ARG A CA 1
ATOM 2062 C C . ARG A 1 258 ? -12.5 25.328 -4.531 1 59.25 258 ARG A C 1
ATOM 2064 O O . ARG A 1 258 ? -12.367 24.938 -5.691 1 59.25 258 ARG A O 1
ATOM 2071 N N . GLY A 1 259 ? -12.031 24.234 -3.764 1 52.25 259 GLY A N 1
ATOM 2072 C CA . GLY A 1 259 ? -12.383 22.812 -3.871 1 52.25 259 GLY A CA 1
ATOM 2073 C C . GLY A 1 259 ? -13.68 22.578 -4.625 1 52.25 259 GLY A C 1
ATOM 2074 O O . GLY A 1 259 ? -14.758 22.938 -4.141 1 52.25 259 GLY A O 1
ATOM 2075 N N . GLY A 1 260 ? -13.789 22.812 -5.875 1 41.5 260 GLY A N 1
ATOM 2076 C CA . GLY A 1 260 ? -15.031 22.422 -6.527 1 41.5 260 GLY A CA 1
ATOM 2077 C C . GLY A 1 260 ? -15.594 21.125 -6.004 1 41.5 260 GLY A C 1
ATOM 2078 O O . GLY A 1 260 ? -14.898 20.359 -5.32 1 41.5 260 GLY A O 1
ATOM 2079 N N . GLU A 1 261 ? -17.109 21.016 -5.938 1 38.34 261 GLU A N 1
ATOM 2080 C CA . GLU A 1 261 ? -17.953 19.891 -5.602 1 38.34 261 GLU A CA 1
ATOM 2081 C C . GLU A 1 261 ? -17.375 18.578 -6.129 1 38.34 261 GLU A C 1
ATOM 2083 O O . GLU A 1 261 ? -17.234 18.391 -7.34 1 38.34 261 GLU A O 1
ATOM 2088 N N . ALA A 1 262 ? -16.359 18.062 -5.754 1 30.39 262 ALA A N 1
ATOM 2089 C CA . ALA A 1 262 ? -16.375 16.641 -6.129 1 30.39 262 ALA A CA 1
ATOM 2090 C C . ALA A 1 262 ? -17.578 15.93 -5.535 1 30.39 262 ALA A C 1
ATOM 2092 O O . ALA A 1 262 ? -17.953 16.172 -4.379 1 30.39 262 ALA A O 1
ATOM 2093 N N . MET B 1 1 ? -21.266 -6.734 -16.141 1 89.62 1 MET B N 1
ATOM 2094 C CA . MET B 1 1 ? -20.375 -6.902 -17.297 1 89.62 1 MET B CA 1
ATOM 2095 C C . MET B 1 1 ? -20.859 -8.047 -18.188 1 89.62 1 MET B C 1
ATOM 2097 O O . MET B 1 1 ? -21.109 -9.148 -17.703 1 89.62 1 MET B O 1
ATOM 2101 N N . ASP B 1 2 ? -21 -7.762 -19.438 1 92.5 2 ASP B N 1
ATOM 2102 C CA . ASP B 1 2 ? -21.406 -8.812 -20.359 1 92.5 2 ASP B CA 1
ATOM 2103 C C . ASP B 1 2 ? -20.219 -9.352 -21.156 1 92.5 2 ASP B C 1
ATOM 2105 O O . ASP B 1 2 ? -19.094 -8.875 -20.969 1 92.5 2 ASP B O 1
ATOM 2109 N N . THR B 1 3 ? -20.422 -10.367 -21.922 1 94.81 3 THR B N 1
ATOM 2110 C CA . THR B 1 3 ? -19.375 -11.078 -22.641 1 94.81 3 THR B CA 1
ATOM 2111 C C . THR B 1 3 ? -18.688 -10.156 -23.641 1 94.81 3 THR B C 1
ATOM 2113 O O . THR B 1 3 ? -17.469 -10.195 -23.797 1 94.81 3 THR B O 1
ATOM 2116 N N . SER B 1 4 ? -19.438 -9.367 -24.312 1 95.44 4 SER B N 1
ATOM 2117 C CA . SER B 1 4 ? -18.891 -8.445 -25.297 1 95.44 4 SER B CA 1
ATOM 2118 C C . SER B 1 4 ? -17.969 -7.414 -24.641 1 95.44 4 SER B C 1
ATOM 2120 O O . SER B 1 4 ? -16.938 -7.055 -25.203 1 95.44 4 SER B O 1
ATOM 2122 N N . SER B 1 5 ? -18.406 -6.969 -23.516 1 96.25 5 SER B N 1
ATOM 2123 C CA . SER B 1 5 ? -17.578 -6.012 -22.781 1 96.25 5 SER B CA 1
ATOM 2124 C C . SER B 1 5 ? -16.234 -6.617 -22.375 1 96.25 5 SER B C 1
ATOM 2126 O O . SER B 1 5 ? -15.203 -5.973 -22.516 1 96.25 5 SER B O 1
ATOM 2128 N N . LEU B 1 6 ? -16.234 -7.824 -21.922 1 97.56 6 LEU B N 1
ATOM 2129 C CA . LEU B 1 6 ? -15 -8.484 -21.531 1 97.56 6 LEU B CA 1
ATOM 2130 C C . LEU B 1 6 ? -14.094 -8.711 -22.734 1 97.56 6 LEU B C 1
ATOM 2132 O O . LEU B 1 6 ? -12.883 -8.516 -22.656 1 97.56 6 LEU B O 1
ATOM 2136 N N . ALA B 1 7 ? -14.68 -9.117 -23.844 1 97.44 7 ALA B N 1
ATOM 2137 C CA . ALA B 1 7 ? -13.914 -9.289 -25.078 1 97.44 7 ALA B CA 1
ATOM 2138 C C . ALA B 1 7 ? -13.242 -7.977 -25.484 1 97.44 7 ALA B C 1
ATOM 2140 O O . ALA B 1 7 ? -12.102 -7.977 -25.953 1 97.44 7 ALA B O 1
ATOM 2141 N N . GLY B 1 8 ? -14.008 -6.91 -25.359 1 97.56 8 GLY B N 1
ATOM 2142 C CA . GLY B 1 8 ? -13.453 -5.598 -25.656 1 97.56 8 GLY B CA 1
ATOM 2143 C C . GLY B 1 8 ? -12.266 -5.246 -24.766 1 97.56 8 GLY B C 1
ATOM 2144 O O . GLY B 1 8 ? -11.289 -4.656 -25.234 1 97.56 8 GLY B O 1
ATOM 2145 N N . LEU B 1 9 ? -12.352 -5.617 -23.5 1 98.38 9 LEU B N 1
ATOM 2146 C CA . LEU B 1 9 ? -11.258 -5.363 -22.562 1 98.38 9 LEU B CA 1
ATOM 2147 C C . LEU B 1 9 ? -10.031 -6.191 -22.938 1 98.38 9 LEU B C 1
ATOM 2149 O O . LEU B 1 9 ? -8.898 -5.711 -22.844 1 98.38 9 LEU B O 1
ATOM 2153 N N . HIS B 1 10 ? -10.25 -7.438 -23.391 1 98.38 10 HIS B N 1
ATOM 2154 C CA . HIS B 1 10 ? -9.141 -8.266 -23.859 1 98.38 10 HIS B CA 1
ATOM 2155 C C . HIS B 1 10 ? -8.445 -7.629 -25.047 1 98.38 10 HIS B C 1
ATOM 2157 O O . HIS B 1 10 ? -7.211 -7.633 -25.125 1 98.38 10 HIS B O 1
ATOM 2163 N N . ARG B 1 11 ? -9.195 -7.082 -25.906 1 97.94 11 ARG B N 1
ATOM 2164 C CA . ARG B 1 11 ? -8.625 -6.43 -27.094 1 97.94 11 ARG B CA 1
ATOM 2165 C C . ARG B 1 11 ? -7.832 -5.188 -26.688 1 97.94 11 ARG B C 1
ATOM 2167 O O . ARG B 1 11 ? -6.734 -4.957 -27.203 1 97.94 11 ARG B O 1
ATOM 2174 N N . TRP B 1 12 ? -8.414 -4.453 -25.828 1 98.19 12 TRP B N 1
ATOM 2175 C CA . TRP B 1 12 ? -7.723 -3.258 -25.359 1 98.19 12 TRP B CA 1
ATOM 2176 C C . TRP B 1 12 ? -6.383 -3.615 -24.719 1 98.19 12 TRP B C 1
ATOM 2178 O O . TRP B 1 12 ? -5.367 -2.967 -24.984 1 98.19 12 TRP B O 1
ATOM 2188 N N . PHE B 1 13 ? -6.438 -4.637 -23.906 1 98.56 13 PHE B N 1
ATOM 2189 C CA . PHE B 1 13 ? -5.223 -5.055 -23.219 1 98.56 13 PHE B CA 1
ATOM 2190 C C . PHE B 1 13 ? -4.164 -5.512 -24.203 1 98.56 13 PHE B C 1
ATOM 2192 O O . PHE B 1 13 ? -2.984 -5.184 -24.062 1 98.56 13 PHE B O 1
ATOM 2199 N N . ALA B 1 14 ? -4.559 -6.254 -25.172 1 98.12 14 ALA B N 1
ATOM 2200 C CA . ALA B 1 14 ? -3.635 -6.715 -26.203 1 98.12 14 ALA B CA 1
ATOM 2201 C C . ALA B 1 14 ? -2.986 -5.535 -26.922 1 98.12 14 ALA B C 1
ATOM 2203 O O . ALA B 1 14 ? -1.775 -5.531 -27.156 1 98.12 14 ALA B O 1
ATOM 2204 N N . ASP B 1 15 ? -3.738 -4.562 -27.266 1 97.94 15 ASP B N 1
ATOM 2205 C CA . ASP B 1 15 ? -3.232 -3.367 -27.938 1 97.94 15 ASP B CA 1
ATOM 2206 C C . ASP B 1 15 ? -2.291 -2.584 -27.031 1 97.94 15 ASP B C 1
ATOM 2208 O O . ASP B 1 15 ? -1.256 -2.086 -27.469 1 97.94 15 ASP B O 1
ATOM 2212 N N . TYR B 1 16 ? -2.732 -2.496 -25.797 1 98.12 16 TYR B N 1
ATOM 2213 C CA . TYR B 1 16 ? -1.896 -1.826 -24.797 1 98.12 16 TYR B CA 1
ATOM 2214 C C . TYR B 1 16 ? -0.521 -2.48 -24.719 1 98.12 16 TYR B C 1
ATOM 2216 O O . TYR B 1 16 ? 0.503 -1.796 -24.781 1 98.12 16 TYR B O 1
ATOM 2224 N N . CYS B 1 17 ? -0.453 -3.803 -24.609 1 97.56 17 CYS B N 1
ATOM 2225 C CA . CYS B 1 17 ? 0.801 -4.539 -24.5 1 97.56 17 CYS B CA 1
ATOM 2226 C C . CYS B 1 17 ? 1.684 -4.309 -25.719 1 97.56 17 CYS B C 1
ATOM 2228 O O . CYS B 1 17 ? 2.898 -4.152 -25.594 1 97.56 17 CYS B O 1
ATOM 2230 N N . ARG B 1 18 ? 1.109 -4.219 -26.859 1 96.88 18 ARG B N 1
ATOM 2231 C CA . ARG B 1 18 ? 1.849 -4.066 -28.109 1 96.88 18 ARG B CA 1
ATOM 2232 C C . ARG B 1 18 ? 2.639 -2.76 -28.125 1 96.88 18 ARG B C 1
ATOM 2234 O O . ARG B 1 18 ? 3.709 -2.682 -28.734 1 96.88 18 ARG B O 1
ATOM 2241 N N . THR B 1 19 ? 2.152 -1.773 -27.438 1 97.44 19 THR B N 1
ATOM 2242 C CA . THR B 1 19 ? 2.795 -0.463 -27.453 1 97.44 19 THR B CA 1
ATOM 2243 C C . THR B 1 19 ? 4.094 -0.487 -26.656 1 97.44 19 THR B C 1
ATOM 2245 O O . THR B 1 19 ? 4.898 0.444 -26.734 1 97.44 19 THR B O 1
ATOM 2248 N N . PHE B 1 20 ? 4.344 -1.52 -25.969 1 97.5 20 PHE B N 1
ATOM 2249 C CA . PHE B 1 20 ? 5.508 -1.532 -25.094 1 97.5 20 PHE B CA 1
ATOM 2250 C C . PHE B 1 20 ? 6.656 -2.311 -25.734 1 97.5 20 PHE B C 1
ATOM 2252 O O . PHE B 1 20 ? 7.785 -2.262 -25.25 1 97.5 20 PHE B O 1
ATOM 2259 N N . HIS B 1 21 ? 6.359 -3.041 -26.797 1 96.38 21 HIS B N 1
ATOM 2260 C CA . HIS B 1 21 ? 7.445 -3.734 -27.484 1 96.38 21 HIS B CA 1
ATOM 2261 C C . HIS B 1 21 ? 8.328 -2.756 -28.25 1 96.38 21 HIS B C 1
ATOM 2263 O O . HIS B 1 21 ? 7.844 -1.73 -28.734 1 96.38 21 HIS B O 1
ATOM 2269 N N . ASN B 1 22 ? 9.617 -3.035 -28.281 1 95.12 22 ASN B N 1
ATOM 2270 C CA . ASN B 1 22 ? 10.562 -2.207 -29.016 1 95.12 22 ASN B CA 1
ATOM 2271 C C . ASN B 1 22 ? 11.656 -3.047 -29.672 1 95.12 22 ASN B C 1
ATOM 2273 O O . ASN B 1 22 ? 11.445 -4.227 -29.969 1 95.12 22 ASN B O 1
ATOM 2277 N N . ASP B 1 23 ? 12.852 -2.402 -30.016 1 94.19 23 ASP B N 1
ATOM 2278 C CA . ASP B 1 23 ? 13.875 -3.105 -30.781 1 94.19 23 ASP B CA 1
ATOM 2279 C C . ASP B 1 23 ? 14.844 -3.838 -29.844 1 94.19 23 ASP B C 1
ATOM 2281 O O . ASP B 1 23 ? 15.734 -4.555 -30.312 1 94.19 23 ASP B O 1
ATOM 2285 N N . ASN B 1 24 ? 14.656 -3.768 -28.578 1 93.31 24 ASN B N 1
ATOM 2286 C CA . ASN B 1 24 ? 15.523 -4.418 -27.609 1 93.31 24 ASN B CA 1
ATOM 2287 C C . ASN B 1 24 ? 14.945 -5.754 -27.141 1 93.31 24 ASN B C 1
ATOM 2289 O O . ASN B 1 24 ? 13.93 -5.785 -26.438 1 93.31 24 ASN B O 1
ATOM 2293 N N . GLU B 1 25 ? 15.609 -6.824 -27.5 1 90.75 25 GLU B N 1
ATOM 2294 C CA . GLU B 1 25 ? 15.094 -8.164 -27.234 1 90.75 25 GLU B CA 1
ATOM 2295 C C . GLU B 1 25 ? 15 -8.445 -25.734 1 90.75 25 GLU B C 1
ATOM 2297 O O . GLU B 1 25 ? 14.062 -9.102 -25.281 1 90.75 25 GLU B O 1
ATOM 2302 N N . GLU B 1 26 ? 15.938 -8.047 -25.016 1 88.06 26 GLU B N 1
ATOM 2303 C CA . GLU B 1 26 ? 15.875 -8.227 -23.562 1 88.06 26 GLU B CA 1
ATOM 2304 C C . GLU B 1 26 ? 14.656 -7.527 -22.969 1 88.06 26 GLU B C 1
ATOM 2306 O O . GLU B 1 26 ? 13.984 -8.078 -22.109 1 88.06 26 GLU B O 1
ATOM 2311 N N . HIS B 1 27 ? 14.469 -6.359 -23.469 1 91.19 27 HIS B N 1
ATOM 2312 C CA . HIS B 1 27 ? 13.281 -5.617 -23.078 1 91.19 27 HIS B CA 1
ATOM 2313 C C . HIS B 1 27 ? 12.008 -6.379 -23.422 1 91.19 27 HIS B C 1
ATOM 2315 O O . HIS B 1 27 ? 11.141 -6.574 -22.562 1 91.19 27 HIS B O 1
ATOM 2321 N N . ASN B 1 28 ? 11.953 -6.852 -24.609 1 93.75 28 ASN B N 1
ATOM 2322 C CA . ASN B 1 28 ? 10.758 -7.531 -25.109 1 93.75 28 ASN B CA 1
ATOM 2323 C C . ASN B 1 28 ? 10.516 -8.844 -24.359 1 93.75 28 ASN B C 1
ATOM 2325 O O . ASN B 1 28 ? 9.367 -9.242 -24.156 1 93.75 28 ASN B O 1
ATOM 2329 N N . ARG B 1 29 ? 11.555 -9.516 -23.922 1 91.69 29 ARG B N 1
ATOM 2330 C CA . ARG B 1 29 ? 11.43 -10.742 -23.141 1 91.69 29 ARG B CA 1
ATOM 2331 C C . ARG B 1 29 ? 10.695 -10.477 -21.828 1 91.69 29 ARG B C 1
ATOM 2333 O O . ARG B 1 29 ? 9.867 -11.289 -21.406 1 91.69 29 ARG B O 1
ATOM 2340 N N . ASN B 1 30 ? 10.984 -9.391 -21.203 1 92.38 30 ASN B N 1
ATOM 2341 C CA . ASN B 1 30 ? 10.328 -9.039 -19.953 1 92.38 30 ASN B CA 1
ATOM 2342 C C . ASN B 1 30 ? 8.859 -8.672 -20.172 1 92.38 30 ASN B C 1
ATOM 2344 O O . ASN B 1 30 ? 8 -9.008 -19.359 1 92.38 30 ASN B O 1
ATOM 2348 N N . ILE B 1 31 ? 8.602 -8.008 -21.266 1 95.38 31 ILE B N 1
ATOM 2349 C CA . ILE B 1 31 ? 7.23 -7.641 -21.594 1 95.38 31 ILE B CA 1
ATOM 2350 C C . ILE B 1 31 ? 6.414 -8.898 -21.875 1 95.38 31 ILE B C 1
ATOM 2352 O O . ILE B 1 31 ? 5.309 -9.062 -21.359 1 95.38 31 ILE B O 1
ATOM 2356 N N . ARG B 1 32 ? 6.996 -9.828 -22.641 1 95.06 32 ARG B N 1
ATOM 2357 C CA . ARG B 1 32 ? 6.328 -11.086 -22.969 1 95.06 32 ARG B CA 1
ATOM 2358 C C . ARG B 1 32 ? 6.062 -11.906 -21.703 1 95.06 32 ARG B C 1
ATOM 2360 O O . ARG B 1 32 ? 5.039 -12.586 -21.609 1 95.06 32 ARG B O 1
ATOM 2367 N N . LEU B 1 33 ? 6.957 -11.891 -20.859 1 93.69 33 LEU B N 1
ATOM 2368 C CA . LEU B 1 33 ? 6.785 -12.594 -19.594 1 93.69 33 LEU B CA 1
ATOM 2369 C C . LEU B 1 33 ? 5.527 -12.117 -18.875 1 93.69 33 LEU B C 1
ATOM 2371 O O . LEU B 1 33 ? 4.758 -12.938 -18.359 1 93.69 33 LEU B O 1
ATOM 2375 N N . LYS B 1 34 ? 5.312 -10.773 -18.828 1 96.06 34 LYS B N 1
ATOM 2376 C CA . LYS B 1 34 ? 4.148 -10.219 -18.141 1 96.06 34 LYS B CA 1
ATOM 2377 C C . LYS B 1 34 ? 2.861 -10.531 -18.891 1 96.06 34 LYS B C 1
ATOM 2379 O O . LYS B 1 34 ? 1.814 -10.758 -18.281 1 96.06 34 LYS B O 1
ATOM 2384 N N . GLU B 1 35 ? 2.973 -10.57 -20.234 1 97.69 35 GLU B N 1
ATOM 2385 C CA . GLU B 1 35 ? 1.823 -10.969 -21.047 1 97.69 35 GLU B CA 1
ATOM 2386 C C . GLU B 1 35 ? 1.413 -12.406 -20.75 1 97.69 35 GLU B C 1
ATOM 2388 O O . GLU B 1 35 ? 0.234 -12.688 -20.516 1 97.69 35 GLU B O 1
ATOM 2393 N N . GLU B 1 36 ? 2.408 -13.258 -20.781 1 97.19 36 GLU B N 1
ATOM 2394 C CA . GLU B 1 36 ? 2.143 -14.664 -20.5 1 97.19 36 GLU B CA 1
ATOM 2395 C C . GLU B 1 36 ? 1.628 -14.867 -19.078 1 97.19 36 GLU B C 1
ATOM 2397 O O . GLU B 1 36 ? 0.673 -15.617 -18.859 1 97.19 36 GLU B O 1
ATOM 2402 N N . HIS B 1 37 ? 2.238 -14.227 -18.141 1 97.69 37 HIS B N 1
ATOM 2403 C CA . HIS B 1 37 ? 1.791 -14.281 -16.75 1 97.69 37 HIS B CA 1
ATOM 2404 C C . HIS B 1 37 ? 0.33 -13.867 -16.625 1 97.69 37 HIS B C 1
ATOM 2406 O O . HIS B 1 37 ? -0.456 -14.539 -15.953 1 97.69 37 HIS B O 1
ATOM 2412 N N . THR B 1 38 ? -0.042 -12.789 -17.281 1 98.69 38 THR B N 1
ATOM 2413 C CA . THR B 1 38 ? -1.412 -12.289 -17.234 1 98.69 38 THR B CA 1
ATOM 2414 C C . THR B 1 38 ? -2.387 -13.32 -17.781 1 98.69 38 THR B C 1
ATOM 2416 O O . THR B 1 38 ? -3.428 -13.594 -17.188 1 98.69 38 THR B O 1
ATOM 2419 N N . ALA B 1 39 ? -1.996 -13.906 -18.922 1 98.62 39 ALA B N 1
ATOM 2420 C CA . ALA B 1 39 ? -2.852 -14.922 -19.531 1 98.62 39 ALA B CA 1
ATOM 2421 C C . ALA B 1 39 ? -3.047 -16.109 -18.609 1 98.62 39 ALA B C 1
ATOM 2423 O O . ALA B 1 39 ? -4.16 -16.625 -18.469 1 98.62 39 ALA B O 1
ATOM 2424 N N . LYS B 1 40 ? -1.985 -16.547 -17.984 1 98.69 40 LYS B N 1
ATOM 2425 C CA . LYS B 1 40 ? -2.055 -17.688 -17.062 1 98.69 40 LYS B CA 1
ATOM 2426 C C . LYS B 1 40 ? -2.881 -17.344 -15.828 1 98.69 40 LYS B C 1
ATOM 2428 O O . LYS B 1 40 ? -3.643 -18.172 -15.328 1 98.69 40 LYS B O 1
ATOM 2433 N N . VAL B 1 41 ? -2.734 -16.125 -15.312 1 98.88 41 VAL B N 1
ATOM 2434 C CA . VAL B 1 41 ? -3.516 -15.688 -14.156 1 98.88 41 VAL B CA 1
ATOM 2435 C C . VAL B 1 41 ? -5 -15.672 -14.508 1 98.88 41 VAL B C 1
ATOM 2437 O O . VAL B 1 41 ? -5.844 -16.078 -13.703 1 98.88 41 VAL B O 1
ATOM 2440 N N . CYS B 1 42 ? -5.348 -15.219 -15.727 1 98.81 42 CYS B N 1
ATOM 2441 C CA . CYS B 1 42 ? -6.734 -15.242 -16.172 1 98.81 42 CYS B CA 1
ATOM 2442 C C . CYS B 1 42 ? -7.277 -16.656 -16.188 1 98.81 42 CYS B C 1
ATOM 2444 O O . CYS B 1 42 ? -8.406 -16.906 -15.766 1 98.81 42 CYS B O 1
ATOM 2446 N N . ALA B 1 43 ? -6.461 -17.578 -16.688 1 98.69 43 ALA B N 1
ATOM 2447 C CA . ALA B 1 43 ? -6.875 -18.969 -16.734 1 98.69 43 ALA B CA 1
ATOM 2448 C C . ALA B 1 43 ? -7.113 -19.531 -15.336 1 98.69 43 ALA B C 1
ATOM 2450 O O . ALA B 1 43 ? -8.109 -20.219 -15.094 1 98.69 43 ALA B O 1
ATOM 2451 N N . VAL B 1 44 ? -6.223 -19.25 -14.414 1 98.69 44 VAL B N 1
ATOM 2452 C CA . VAL B 1 44 ? -6.367 -19.719 -13.039 1 98.69 44 VAL B CA 1
ATOM 2453 C C . VAL B 1 44 ? -7.602 -19.078 -12.414 1 98.69 44 VAL B C 1
ATOM 2455 O O . VAL B 1 44 ? -8.336 -19.719 -11.656 1 98.69 44 VAL B O 1
ATOM 2458 N N . MET B 1 45 ? -7.824 -17.781 -12.734 1 98.75 45 MET B N 1
ATOM 2459 C CA . MET B 1 45 ? -8.977 -17.062 -12.203 1 98.75 45 MET B CA 1
ATOM 2460 C C . MET B 1 45 ? -10.281 -17.75 -12.602 1 98.75 45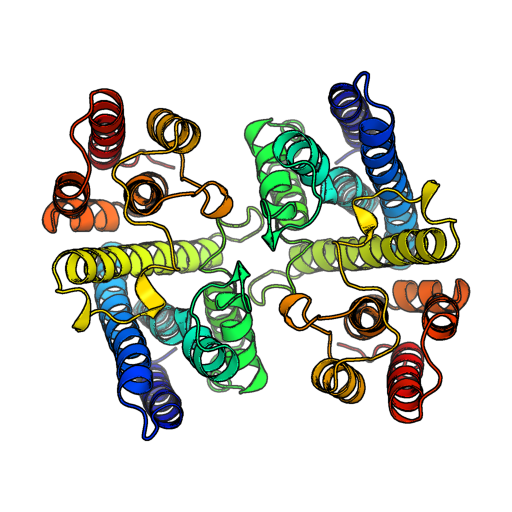 MET B C 1
ATOM 2462 O O . MET B 1 45 ? -11.203 -17.859 -11.789 1 98.75 45 MET B O 1
ATOM 2466 N N . GLU B 1 46 ? -10.297 -18.25 -13.812 1 98.31 46 GLU B N 1
ATOM 2467 C CA . GLU B 1 46 ? -11.477 -18.969 -14.281 1 98.31 46 GLU B CA 1
ATOM 2468 C C . GLU B 1 46 ? -11.695 -20.25 -13.461 1 98.31 46 GLU B C 1
ATOM 2470 O O . GLU B 1 46 ? -12.828 -20.562 -13.086 1 98.31 46 GLU B O 1
ATOM 2475 N N . ILE B 1 47 ? -10.648 -20.938 -13.195 1 98.44 47 ILE B N 1
ATOM 2476 C CA . ILE B 1 47 ? -10.727 -22.172 -12.422 1 98.44 47 ILE B CA 1
ATOM 2477 C C . ILE B 1 47 ? -11.258 -21.859 -11.023 1 98.44 47 ILE B C 1
ATOM 2479 O O . ILE B 1 47 ? -12.172 -22.531 -10.539 1 98.44 47 ILE B O 1
ATOM 2483 N N . LEU B 1 48 ? -10.758 -20.828 -10.367 1 98.69 48 LEU B N 1
ATOM 2484 C CA . LEU B 1 48 ? -11.164 -20.469 -9.016 1 98.69 48 LEU B CA 1
ATOM 2485 C C . LEU B 1 48 ? -12.609 -19.984 -8.992 1 98.69 48 LEU B C 1
ATOM 2487 O O . LEU B 1 48 ? -13.383 -20.359 -8.117 1 98.69 48 LEU B O 1
ATOM 2491 N N . ALA B 1 49 ? -12.961 -19.125 -9.984 1 98.12 49 ALA B N 1
ATOM 2492 C CA . ALA B 1 49 ? -14.32 -18.609 -10.062 1 98.12 49 ALA B CA 1
ATOM 2493 C C . ALA B 1 49 ? -15.328 -19.734 -10.234 1 98.12 49 ALA B C 1
ATOM 2495 O O . ALA B 1 49 ? -16.406 -19.703 -9.641 1 98.12 49 ALA B O 1
ATOM 2496 N N . ASP B 1 50 ? -14.961 -20.719 -11.039 1 97.5 50 ASP B N 1
ATOM 2497 C CA . ASP B 1 50 ? -15.82 -21.891 -11.25 1 97.5 50 ASP B CA 1
ATOM 2498 C C . ASP B 1 50 ? -16.016 -22.672 -9.961 1 97.5 50 ASP B C 1
ATOM 2500 O O . ASP B 1 50 ? -17.125 -23.094 -9.648 1 97.5 50 ASP B O 1
ATOM 2504 N N . SER B 1 51 ? -14.969 -22.844 -9.219 1 97.81 51 SER B N 1
ATOM 2505 C CA . SER B 1 51 ? -15.016 -23.625 -7.984 1 97.81 51 SER B CA 1
ATOM 2506 C C . SER B 1 51 ? -15.914 -22.953 -6.949 1 97.81 51 SER B C 1
ATOM 2508 O O . SER B 1 51 ? -16.453 -23.625 -6.07 1 97.81 51 SER B O 1
ATOM 2510 N N . LEU B 1 52 ? -16.125 -21.609 -7.074 1 97.75 52 LEU B N 1
ATOM 2511 C CA . LEU B 1 52 ? -16.938 -20.859 -6.125 1 97.75 52 LEU B CA 1
ATOM 2512 C C . LEU B 1 52 ? -18.359 -20.672 -6.648 1 97.75 52 LEU B C 1
ATOM 2514 O O . LEU B 1 52 ? -19.188 -20.062 -5.988 1 97.75 52 LEU B O 1
ATOM 2518 N N . ALA B 1 53 ? -18.594 -21.156 -7.82 1 97.56 53 ALA B N 1
ATOM 2519 C CA . ALA B 1 53 ? -19.891 -21.031 -8.461 1 97.56 53 ALA B CA 1
ATOM 2520 C C . ALA B 1 53 ? -20.344 -19.578 -8.523 1 97.56 53 ALA B C 1
ATOM 2522 O O . ALA B 1 53 ? -21.469 -19.25 -8.156 1 97.56 53 ALA B O 1
ATOM 2523 N N . LEU B 1 54 ? -19.453 -18.719 -8.898 1 97.56 54 LEU B N 1
ATOM 2524 C CA . LEU B 1 54 ? -19.797 -17.312 -9.055 1 97.56 54 LEU B CA 1
ATOM 2525 C C . LEU B 1 54 ? -20.812 -17.125 -10.18 1 97.56 54 LEU B C 1
ATOM 2527 O O . LEU B 1 54 ? -20.875 -17.922 -11.117 1 97.56 54 LEU B O 1
ATOM 2531 N N . SER B 1 55 ? -21.609 -16.078 -10.078 1 97.31 55 SER B N 1
ATOM 2532 C CA . SER B 1 55 ? -22.5 -15.719 -11.195 1 97.31 55 SER B CA 1
ATOM 2533 C C . SER B 1 55 ? -21.703 -15.438 -12.461 1 97.31 55 SER B C 1
ATOM 2535 O O . SER B 1 55 ? -20.516 -15.086 -12.391 1 97.31 55 SER B O 1
ATOM 2537 N N . PRO B 1 56 ? -22.281 -15.633 -13.641 1 97.06 56 PRO B N 1
ATOM 2538 C CA . PRO B 1 56 ? -21.578 -15.32 -14.891 1 97.06 56 PRO B CA 1
ATOM 2539 C C . PRO B 1 56 ? -21.016 -13.906 -14.914 1 97.06 56 PRO B C 1
ATOM 2541 O O . PRO B 1 56 ? -19.906 -13.688 -15.406 1 97.06 56 PRO B O 1
ATOM 2544 N N . GLU B 1 57 ? -21.766 -13.008 -14.359 1 96.88 57 GLU B N 1
ATOM 2545 C CA . GLU B 1 57 ? -21.312 -11.625 -14.305 1 96.88 57 GLU B CA 1
ATOM 2546 C C . GLU B 1 57 ? -20.094 -11.484 -13.406 1 96.88 57 GLU B C 1
ATOM 2548 O O . GLU B 1 57 ? -19.109 -10.852 -13.789 1 96.88 57 GLU B O 1
ATOM 2553 N N . ASP B 1 58 ? -20.125 -12.086 -12.242 1 97.62 58 ASP B N 1
ATOM 2554 C CA . ASP B 1 58 ? -19 -12.008 -11.305 1 97.62 58 ASP B CA 1
ATOM 2555 C C . ASP B 1 58 ? -17.781 -12.719 -11.859 1 97.62 58 ASP B C 1
ATOM 2557 O O . ASP B 1 58 ? -16.641 -12.297 -11.625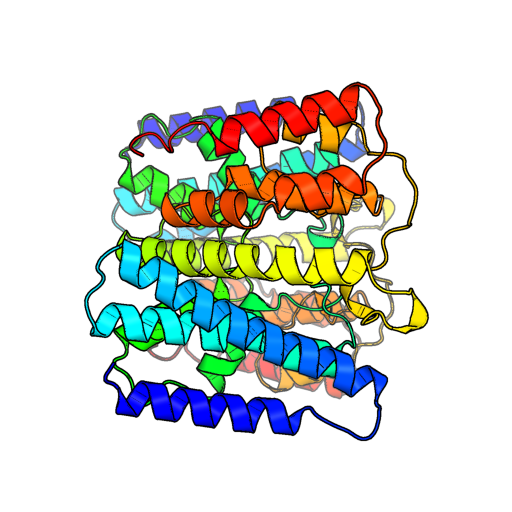 1 97.62 58 ASP B O 1
ATOM 2561 N N . ARG B 1 59 ? -18.047 -13.773 -12.57 1 98.06 59 ARG B N 1
ATOM 2562 C CA . ARG B 1 59 ? -16.938 -14.477 -13.211 1 98.06 59 ARG B CA 1
ATOM 2563 C C . ARG B 1 59 ? -16.234 -13.578 -14.219 1 98.06 59 ARG B C 1
ATOM 2565 O O . ARG B 1 59 ? -14.992 -13.562 -14.273 1 98.06 59 ARG B O 1
ATOM 2572 N N . ARG B 1 60 ? -17 -12.875 -14.977 1 98.25 60 ARG B N 1
ATOM 2573 C CA . ARG B 1 60 ? -16.406 -11.977 -15.969 1 98.25 60 ARG B CA 1
ATOM 2574 C C . ARG B 1 60 ? -15.656 -10.828 -15.289 1 98.25 60 ARG B C 1
ATOM 2576 O O . ARG B 1 60 ? -14.594 -10.422 -15.758 1 98.25 60 ARG B O 1
ATOM 2583 N N . ILE B 1 61 ? -16.172 -10.328 -14.18 1 98.44 61 ILE B N 1
ATOM 2584 C CA . ILE B 1 61 ? -15.492 -9.289 -13.422 1 98.44 61 ILE B CA 1
ATOM 2585 C C . ILE B 1 61 ? -14.172 -9.828 -12.883 1 98.44 61 ILE B C 1
ATOM 2587 O O . ILE B 1 61 ? -13.141 -9.148 -12.953 1 98.44 61 ILE B O 1
ATOM 2591 N N . ALA B 1 62 ? -14.227 -11.047 -12.367 1 98.69 62 ALA B N 1
ATOM 2592 C CA . ALA B 1 62 ? -13.016 -11.68 -11.844 1 98.69 62 ALA B CA 1
ATOM 2593 C C . ALA B 1 62 ? -11.945 -11.789 -12.93 1 98.69 62 ALA B C 1
ATOM 2595 O O . ALA B 1 62 ? -10.773 -11.484 -12.68 1 98.69 62 ALA B O 1
ATOM 2596 N N . VAL B 1 63 ? -12.336 -12.164 -14.094 1 98.75 63 VAL B N 1
ATOM 2597 C CA . VAL B 1 63 ? -11.391 -12.312 -15.195 1 98.75 63 VAL B CA 1
ATOM 2598 C C . VAL B 1 63 ? -10.844 -10.945 -15.594 1 98.75 63 VAL B C 1
ATOM 2600 O O . VAL B 1 63 ? -9.656 -10.805 -15.898 1 98.75 63 VAL B O 1
ATOM 2603 N N . ALA B 1 64 ? -11.727 -9.961 -15.594 1 98.81 64 ALA B N 1
ATOM 2604 C CA . ALA B 1 64 ? -11.273 -8.602 -15.898 1 98.81 64 ALA B CA 1
ATOM 2605 C C . ALA B 1 64 ? -10.234 -8.133 -14.875 1 98.81 64 ALA B C 1
ATOM 2607 O O . ALA B 1 64 ? -9.242 -7.508 -15.242 1 98.81 64 ALA B O 1
ATOM 2608 N N . VAL B 1 65 ? -10.414 -8.406 -13.586 1 98.81 65 VAL B N 1
ATOM 2609 C CA . VAL B 1 65 ? -9.453 -8.078 -12.539 1 98.81 65 VAL B CA 1
ATOM 2610 C C . VAL B 1 65 ? -8.109 -8.75 -12.836 1 98.81 65 VAL B C 1
ATOM 2612 O O . VAL B 1 65 ? -7.059 -8.109 -12.773 1 98.81 65 VAL B O 1
ATOM 2615 N N . ALA B 1 66 ? -8.172 -10.023 -13.211 1 98.94 66 ALA B N 1
ATOM 2616 C CA . ALA B 1 66 ? -6.961 -10.773 -13.539 1 98.94 66 ALA B CA 1
ATOM 2617 C C . ALA B 1 66 ? -6.254 -10.164 -14.742 1 98.94 66 ALA B C 1
ATOM 2619 O O . ALA B 1 66 ? -5.031 -10.008 -14.742 1 98.94 66 ALA B O 1
ATOM 2620 N N . LEU B 1 67 ? -7.035 -9.805 -15.703 1 98.88 67 LEU B N 1
ATOM 2621 C CA . LEU B 1 67 ? -6.52 -9.258 -16.953 1 98.88 67 LEU B CA 1
ATOM 2622 C C . LEU B 1 67 ? -5.695 -7.996 -16.688 1 98.88 67 LEU B C 1
ATOM 2624 O O . LEU B 1 67 ? -4.648 -7.797 -17.312 1 98.88 67 LEU B O 1
ATOM 2628 N N . PHE B 1 68 ? -6.117 -7.184 -15.719 1 98.88 68 PHE B N 1
ATOM 2629 C CA . PHE B 1 68 ? -5.543 -5.852 -15.578 1 98.88 68 PHE B CA 1
ATOM 2630 C C . PHE B 1 68 ? -4.66 -5.766 -14.336 1 98.88 68 PHE B C 1
ATOM 2632 O O . PHE B 1 68 ? -4.023 -4.738 -14.094 1 98.88 68 PHE B O 1
ATOM 2639 N N . HIS B 1 69 ? -4.496 -6.82 -13.516 1 98.81 69 HIS B N 1
ATOM 2640 C CA . HIS B 1 69 ? -3.881 -6.707 -12.203 1 98.81 69 HIS B CA 1
ATOM 2641 C C . HIS B 1 69 ? -2.457 -6.172 -12.297 1 98.81 69 HIS B C 1
ATOM 2643 O O . HIS B 1 69 ? -2.047 -5.332 -11.492 1 98.81 69 HIS B O 1
ATOM 2649 N N . ASP B 1 70 ? -1.785 -6.586 -13.336 1 98.38 70 ASP B N 1
ATOM 2650 C CA . ASP B 1 70 ? -0.377 -6.234 -13.492 1 98.38 70 ASP B CA 1
ATOM 2651 C C . ASP B 1 70 ? -0.186 -5.203 -14.602 1 98.38 70 ASP B C 1
ATOM 2653 O O . ASP B 1 70 ? 0.914 -5.062 -15.141 1 98.38 70 ASP B O 1
ATOM 2657 N N . ILE B 1 71 ? -1.246 -4.465 -14.969 1 98.56 71 ILE B N 1
ATOM 2658 C CA . ILE B 1 71 ? -1.155 -3.535 -16.094 1 98.56 71 ILE B CA 1
ATOM 2659 C C . ILE B 1 71 ? -0.117 -2.459 -15.781 1 98.56 71 ILE B C 1
ATOM 2661 O O . ILE B 1 71 ? 0.52 -1.923 -16.688 1 98.56 71 ILE B O 1
ATOM 2665 N N . GLY B 1 72 ? 0.063 -2.139 -14.539 1 97.81 72 GLY B N 1
ATOM 2666 C CA . GLY B 1 72 ? 1.047 -1.156 -14.117 1 97.81 72 GLY B CA 1
ATOM 2667 C C . GLY B 1 72 ? 2.477 -1.604 -14.352 1 97.81 72 GLY B C 1
ATOM 2668 O O . GLY B 1 72 ? 3.391 -0.779 -14.406 1 97.81 72 GLY B O 1
ATOM 2669 N N . ARG B 1 73 ? 2.711 -2.924 -14.438 1 97.38 73 ARG B N 1
ATOM 2670 C CA . ARG B 1 73 ? 4.051 -3.469 -14.625 1 97.38 73 ARG B CA 1
ATOM 2671 C C . ARG B 1 73 ? 4.641 -3.025 -15.961 1 97.38 73 ARG B C 1
ATOM 2673 O O . ARG B 1 73 ? 5.852 -2.844 -16.078 1 97.38 73 ARG B O 1
ATOM 2680 N N . PHE B 1 74 ? 3.82 -2.844 -16.953 1 97.62 74 PHE B N 1
ATOM 2681 C CA . PHE B 1 74 ? 4.301 -2.459 -18.281 1 97.62 74 PHE B CA 1
ATOM 2682 C C . PHE B 1 74 ? 4.871 -1.045 -18.25 1 97.62 74 PHE B C 1
ATOM 2684 O O . PHE B 1 74 ? 6.012 -0.823 -18.672 1 97.62 74 PHE B O 1
ATOM 2691 N N . GLU B 1 75 ? 4.113 -0.118 -17.703 1 96.12 75 GLU B N 1
ATOM 2692 C CA . GLU B 1 75 ? 4.613 1.246 -17.562 1 96.12 75 GLU B CA 1
ATOM 2693 C C . GLU B 1 75 ? 5.797 1.3 -16.594 1 96.12 75 GLU B C 1
ATOM 2695 O O . GLU B 1 75 ? 6.75 2.051 -16.812 1 96.12 75 GLU B O 1
ATOM 2700 N N . GLN B 1 76 ? 5.734 0.558 -15.531 1 94.44 76 GLN B N 1
ATOM 2701 C CA . GLN B 1 76 ? 6.832 0.497 -14.57 1 94.44 76 GLN B CA 1
ATOM 2702 C C . GLN B 1 76 ? 8.141 0.096 -15.25 1 94.44 76 GLN B C 1
ATOM 2704 O O . GLN B 1 76 ? 9.164 0.756 -15.07 1 94.44 76 GLN B O 1
ATOM 2709 N N . TYR B 1 77 ? 8.047 -0.988 -16.047 1 94.62 77 TYR B N 1
ATOM 2710 C CA . TYR B 1 77 ? 9.258 -1.472 -16.703 1 94.62 77 TYR B CA 1
ATOM 2711 C C . TYR B 1 77 ? 9.75 -0.482 -17.75 1 94.62 77 TYR B C 1
ATOM 2713 O O . TYR B 1 77 ? 10.953 -0.283 -17.922 1 94.62 77 TYR B O 1
ATOM 2721 N N . ARG B 1 78 ? 8.852 0.112 -18.453 1 93.62 78 ARG B N 1
ATOM 2722 C CA . ARG B 1 78 ? 9.234 1.101 -19.453 1 93.62 78 ARG B CA 1
ATOM 2723 C C . ARG B 1 78 ? 9.992 2.258 -18.828 1 93.62 78 ARG B C 1
ATOM 2725 O O . ARG B 1 78 ? 11.016 2.699 -19.344 1 93.62 78 ARG B O 1
ATOM 2732 N N . ARG B 1 79 ? 9.594 2.688 -17.703 1 89.5 79 ARG B N 1
ATOM 2733 C CA . ARG B 1 79 ? 10.125 3.895 -17.094 1 89.5 79 ARG B CA 1
ATOM 2734 C C . ARG B 1 79 ? 11.367 3.584 -16.266 1 89.5 79 ARG B C 1
ATOM 2736 O O . ARG B 1 79 ? 12.297 4.395 -16.203 1 89.5 79 ARG B O 1
ATOM 2743 N N . PHE B 1 80 ? 11.359 2.4 -15.656 1 89.12 80 PHE B N 1
ATOM 2744 C CA . PHE B 1 80 ? 12.367 2.199 -14.617 1 89.12 80 PHE B CA 1
ATOM 2745 C C . PHE B 1 80 ? 13.227 0.98 -14.93 1 89.12 80 PHE B C 1
ATOM 2747 O O . PHE B 1 80 ? 14.227 0.727 -14.258 1 89.12 80 PHE B O 1
ATOM 2754 N N . ARG B 1 81 ? 12.836 0.148 -15.867 1 90.62 81 ARG B N 1
ATOM 2755 C CA . ARG B 1 81 ? 13.57 -1.033 -16.312 1 90.62 81 ARG B CA 1
ATOM 2756 C C . ARG B 1 81 ? 13.742 -2.035 -15.18 1 90.62 81 ARG B C 1
ATOM 2758 O O . ARG B 1 81 ? 14.797 -2.654 -15.047 1 90.62 81 ARG B O 1
ATOM 2765 N N . THR B 1 82 ? 12.727 -2.098 -14.258 1 88.94 82 THR B N 1
ATOM 2766 C CA . THR B 1 82 ? 12.688 -3.053 -13.156 1 88.94 82 THR B CA 1
ATOM 2767 C C . THR B 1 82 ? 11.25 -3.361 -12.75 1 88.94 82 THR B C 1
ATOM 2769 O O . THR B 1 82 ? 10.344 -2.572 -13.023 1 88.94 82 THR B O 1
ATOM 2772 N N . PHE B 1 83 ? 11.047 -4.484 -12.195 1 90.56 83 PHE B N 1
ATOM 2773 C CA . PHE B 1 83 ? 9.75 -4.84 -11.641 1 90.56 83 PHE B CA 1
ATOM 2774 C C . PHE B 1 83 ? 9.734 -4.668 -10.125 1 90.56 83 PHE B C 1
ATOM 2776 O O . PHE B 1 83 ? 8.719 -4.914 -9.477 1 90.56 83 PHE B O 1
ATOM 2783 N N . LYS B 1 84 ? 10.836 -4.258 -9.562 1 87.75 84 LYS B N 1
ATOM 2784 C CA . LYS B 1 84 ? 10.93 -4.074 -8.117 1 87.75 84 LYS B CA 1
ATOM 2785 C C . LYS B 1 84 ? 10.227 -2.791 -7.676 1 87.75 84 LYS B C 1
ATOM 2787 O O . LYS B 1 84 ? 10.703 -1.69 -7.953 1 87.75 84 LYS B O 1
ATOM 2792 N N . ASP B 1 85 ? 9.164 -2.924 -6.945 1 89.31 85 ASP B N 1
ATOM 2793 C CA . ASP B 1 85 ? 8.375 -1.775 -6.516 1 89.31 85 ASP B CA 1
ATOM 2794 C C . ASP B 1 85 ? 9.203 -0.825 -5.656 1 89.31 85 ASP B C 1
ATOM 2796 O O . ASP B 1 85 ? 9.164 0.392 -5.852 1 89.31 85 ASP B O 1
ATOM 2800 N N . SER B 1 86 ? 9.992 -1.348 -4.715 1 83 86 SER B N 1
ATOM 2801 C CA . SER B 1 86 ? 10.727 -0.54 -3.744 1 83 86 SER B CA 1
ATOM 2802 C C . SER B 1 86 ? 11.773 0.333 -4.43 1 83 86 SER B C 1
ATOM 2804 O O . SER B 1 86 ? 12.188 1.355 -3.881 1 83 86 SER B O 1
ATOM 2806 N N . SER B 1 87 ? 12.188 -0.04 -5.633 1 82.81 87 SER B N 1
ATOM 2807 C CA . SER B 1 87 ? 13.203 0.714 -6.355 1 82.81 87 SER B CA 1
ATOM 2808 C C . SER B 1 87 ? 12.586 1.546 -7.477 1 82.81 87 SER B C 1
ATOM 2810 O O . SER B 1 87 ? 13.305 2.117 -8.297 1 82.81 87 SER B O 1
ATOM 2812 N N . SER B 1 88 ? 11.297 1.539 -7.535 1 88.38 88 SER B N 1
ATOM 2813 C CA . SER B 1 88 ? 10.609 2.258 -8.602 1 88.38 88 SER B CA 1
ATOM 2814 C C . SER B 1 88 ? 9.281 2.822 -8.117 1 88.38 88 SER B C 1
ATOM 2816 O O . SER B 1 88 ? 9.25 3.797 -7.363 1 88.38 88 SER B O 1
ATOM 2818 N N . VAL B 1 89 ? 8.156 2.104 -8.516 1 88.75 89 VAL B N 1
ATOM 2819 C CA . VAL B 1 89 ? 6.82 2.549 -8.156 1 88.75 89 VAL B CA 1
ATOM 2820 C C . VAL B 1 89 ? 5.949 1.344 -7.801 1 88.75 89 VAL B C 1
ATOM 2822 O O . VAL B 1 89 ? 6.207 0.23 -8.266 1 88.75 89 VAL B O 1
ATOM 2825 N N . ASN B 1 90 ? 5.051 1.603 -6.934 1 91.44 90 ASN B N 1
ATOM 2826 C CA . ASN B 1 90 ? 4.086 0.553 -6.629 1 91.44 90 ASN B CA 1
ATOM 2827 C C . ASN B 1 90 ? 3.25 0.188 -7.855 1 91.44 90 ASN B C 1
ATOM 2829 O O . ASN B 1 90 ? 2.396 0.966 -8.281 1 91.44 90 ASN B O 1
ATOM 2833 N N . HIS B 1 91 ? 3.408 -0.998 -8.367 1 95.56 91 HIS B N 1
ATOM 2834 C CA . HIS B 1 91 ? 2.818 -1.356 -9.648 1 95.56 91 HIS B CA 1
ATOM 2835 C C . HIS B 1 91 ? 1.301 -1.475 -9.547 1 95.56 91 HIS B C 1
ATOM 2837 O O . HIS B 1 91 ? 0.587 -1.235 -10.523 1 95.56 91 HIS B O 1
ATOM 2843 N N . ALA B 1 92 ? 0.805 -1.936 -8.422 1 96.81 92 ALA B N 1
ATOM 2844 C CA . ALA B 1 92 ? -0.64 -2.072 -8.258 1 96.81 92 ALA B CA 1
ATOM 2845 C C . ALA B 1 92 ? -1.33 -0.712 -8.32 1 96.81 92 ALA B C 1
ATOM 2847 O O . ALA B 1 92 ? -2.312 -0.542 -9.047 1 96.81 92 ALA B O 1
ATOM 2848 N N . GLU B 1 93 ? -0.751 0.183 -7.617 1 93.12 93 GLU B N 1
ATOM 2849 C CA . GLU B 1 93 ? -1.271 1.547 -7.641 1 93.12 93 GLU B CA 1
ATOM 2850 C C . GLU B 1 93 ? -1.175 2.15 -9.039 1 93.12 93 GLU B C 1
ATOM 2852 O O . GLU B 1 93 ? -2.105 2.814 -9.5 1 93.12 93 GLU B O 1
ATOM 2857 N N . LEU B 1 94 ? -0.016 1.974 -9.664 1 94.69 94 LEU B N 1
ATOM 2858 C CA . LEU B 1 94 ? 0.165 2.449 -11.031 1 94.69 94 LEU B CA 1
ATOM 2859 C C . LEU B 1 94 ? -0.875 1.835 -11.969 1 94.69 94 LEU B C 1
ATOM 2861 O O . LEU B 1 94 ? -1.398 2.514 -12.852 1 94.69 94 LEU B O 1
ATOM 2865 N N . GLY B 1 95 ? -1.149 0.595 -11.766 1 97.62 95 GLY B N 1
ATOM 2866 C CA . GLY B 1 95 ? -2.178 -0.061 -12.555 1 97.62 95 GLY B CA 1
ATOM 2867 C C . GLY B 1 95 ? -3.551 0.561 -12.383 1 97.62 95 GLY B C 1
ATOM 2868 O O . GLY B 1 95 ? -4.27 0.78 -13.359 1 97.62 95 GLY B O 1
ATOM 2869 N N . GLY B 1 96 ? -3.912 0.804 -11.141 1 96.38 96 GLY B N 1
ATOM 2870 C CA . GLY B 1 96 ? -5.156 1.516 -10.898 1 96.38 96 GLY B CA 1
ATOM 2871 C C . GLY B 1 96 ? -5.23 2.852 -11.609 1 96.38 96 GLY B C 1
ATOM 2872 O O . GLY B 1 96 ? -6.27 3.207 -12.172 1 96.38 96 GLY B O 1
ATOM 2873 N N . ARG B 1 97 ? -4.16 3.564 -11.625 1 93.69 97 ARG B N 1
ATOM 2874 C CA . ARG B 1 97 ? -4.094 4.879 -12.258 1 93.69 97 ARG B CA 1
ATOM 2875 C C . ARG B 1 97 ? -4.246 4.77 -13.773 1 93.69 97 ARG B C 1
ATOM 2877 O O . ARG B 1 97 ? -4.957 5.566 -14.391 1 93.69 97 ARG B O 1
ATOM 2884 N N . VAL B 1 98 ? -3.539 3.814 -14.336 1 96.38 98 VAL B N 1
ATOM 2885 C CA . VAL B 1 98 ? -3.627 3.59 -15.773 1 96.38 98 VAL B CA 1
ATOM 2886 C C . VAL B 1 98 ? -5.082 3.357 -16.172 1 96.38 98 VAL B C 1
ATOM 2888 O O . VAL B 1 98 ? -5.574 3.959 -17.125 1 96.38 98 VAL B O 1
ATOM 2891 N N . LEU B 1 99 ? -5.785 2.547 -15.406 1 97.88 99 LEU B N 1
ATOM 2892 C CA . LEU B 1 99 ? -7.176 2.23 -15.719 1 97.88 99 LEU B CA 1
ATOM 2893 C C . LEU B 1 99 ? -8.062 3.459 -15.547 1 97.88 99 LEU B C 1
ATOM 2895 O O . LEU B 1 99 ? -8.922 3.729 -16.375 1 97.88 99 LEU B O 1
ATOM 2899 N N . ALA B 1 100 ? -7.844 4.164 -14.484 1 94.56 100 ALA B N 1
ATOM 2900 C CA . ALA B 1 100 ? -8.68 5.316 -14.164 1 94.56 100 ALA B CA 1
ATOM 2901 C C . ALA B 1 100 ? -8.445 6.461 -15.141 1 94.56 100 ALA B C 1
ATOM 2903 O O . ALA B 1 100 ? -9.391 7 -15.719 1 94.56 100 ALA B O 1
ATOM 2904 N N . GLU B 1 101 ? -7.219 6.812 -15.359 1 91.69 101 GLU B N 1
ATOM 2905 C CA . GLU B 1 101 ? -6.871 7.957 -16.203 1 91.69 101 GLU B CA 1
ATOM 2906 C C . GLU B 1 101 ? -7.133 7.656 -17.672 1 91.69 101 GLU B C 1
ATOM 2908 O O . GLU B 1 101 ? -7.496 8.555 -18.438 1 91.69 101 GLU B O 1
ATOM 2913 N N . GLY B 1 102 ? -6.957 6.418 -18.031 1 94.69 102 GLY B N 1
ATOM 2914 C CA . GLY B 1 102 ? -7.211 6.023 -19.406 1 94.69 102 GLY B CA 1
ATOM 2915 C C . GLY B 1 102 ? -8.68 5.766 -19.703 1 94.69 102 GLY B C 1
ATOM 2916 O O . GLY B 1 102 ? -9.055 5.492 -20.844 1 94.69 102 GLY B O 1
ATOM 2917 N N . LYS B 1 103 ? -9.5 5.844 -18.672 1 96.25 103 LYS B N 1
ATOM 2918 C CA . LYS B 1 103 ? -10.93 5.543 -18.797 1 96.25 103 LYS B CA 1
ATOM 2919 C C . LYS B 1 103 ? -11.148 4.215 -19.516 1 96.25 103 LYS B C 1
ATOM 2921 O O . LYS B 1 103 ? -12.008 4.121 -20.391 1 96.25 103 LYS B O 1
ATOM 2926 N N . VAL B 1 104 ? -10.359 3.275 -19.203 1 97.31 104 VAL B N 1
ATOM 2927 C CA . VAL B 1 104 ? -10.305 1.989 -19.891 1 97.31 104 VAL B CA 1
ATOM 2928 C C . VAL B 1 104 ? -11.625 1.244 -19.703 1 97.31 104 VAL B C 1
ATOM 2930 O O . VAL B 1 104 ? -12.07 0.519 -20.594 1 97.31 104 VAL B O 1
ATOM 2933 N N . LEU B 1 105 ? -12.25 1.491 -18.531 1 98.12 105 LEU B N 1
ATOM 2934 C CA . LEU B 1 105 ? -13.422 0.719 -18.141 1 98.12 105 LEU B CA 1
ATOM 2935 C C . LEU B 1 105 ? -14.695 1.542 -18.312 1 98.12 105 LEU B C 1
ATOM 2937 O O . LEU B 1 105 ? -15.742 1.194 -17.766 1 98.12 105 LEU B O 1
ATOM 2941 N N . ALA B 1 106 ? -14.695 2.68 -18.984 1 95.31 106 ALA B N 1
ATOM 2942 C CA . ALA B 1 106 ? -15.781 3.654 -19.078 1 95.31 106 ALA B CA 1
ATOM 2943 C C . ALA B 1 106 ? -17.062 3.004 -19.609 1 95.31 106 ALA B C 1
ATOM 2945 O O . ALA B 1 106 ? -18.156 3.465 -19.312 1 95.31 106 ALA B O 1
ATOM 2946 N N . GLY B 1 107 ? -17.031 1.928 -20.266 1 94.31 107 GLY B N 1
ATOM 2947 C CA . GLY B 1 107 ? -18.219 1.269 -20.781 1 94.31 107 GLY B CA 1
ATOM 2948 C C . GLY B 1 107 ? -18.906 0.388 -19.766 1 94.31 107 GLY B C 1
ATOM 2949 O O . GLY B 1 107 ? -20 -0.114 -20.016 1 94.31 107 GLY B O 1
ATOM 2950 N N . LEU B 1 108 ? -18.406 0.264 -18.531 1 97.06 108 LEU B N 1
ATOM 2951 C CA . LEU B 1 108 ? -18.969 -0.575 -17.484 1 97.06 108 LEU B CA 1
ATOM 2952 C C . LEU B 1 108 ? -19.688 0.272 -16.438 1 97.06 108 LEU B C 1
ATOM 2954 O O . LEU B 1 108 ? -19.406 1.463 -16.297 1 97.06 108 LEU B O 1
ATOM 2958 N N . PRO B 1 109 ? -20.625 -0.382 -15.727 1 96.31 109 PRO B N 1
ATOM 2959 C CA . PRO B 1 109 ? -21.219 0.315 -14.594 1 96.31 109 PRO B CA 1
ATOM 2960 C C . PRO B 1 109 ? -20.188 0.796 -13.578 1 96.31 109 PRO B C 1
ATOM 2962 O O . PRO B 1 109 ? -19.172 0.124 -13.359 1 96.31 109 PRO B O 1
ATOM 2965 N N . GLU B 1 110 ? -20.438 1.929 -12.969 1 95.88 110 GLU B N 1
ATOM 2966 C CA . GLU B 1 110 ? -19.516 2.574 -12.047 1 95.88 110 GLU B CA 1
ATOM 2967 C C . GLU B 1 110 ? -19.078 1.619 -10.938 1 95.88 110 GLU B C 1
ATOM 2969 O O . GLU B 1 110 ? -17.906 1.59 -10.562 1 95.88 110 GLU B O 1
ATOM 2974 N N . GLU B 1 111 ? -20 0.868 -10.469 1 95.38 111 GLU B N 1
ATOM 2975 C CA . GLU B 1 111 ? -19.688 -0.056 -9.383 1 95.38 111 GLU B CA 1
ATOM 2976 C C . GLU B 1 111 ? -18.672 -1.108 -9.82 1 95.38 111 GLU B C 1
ATOM 2978 O O . GLU B 1 111 ? -17.781 -1.477 -9.055 1 95.38 111 GLU B O 1
ATOM 2983 N N . GLU B 1 112 ? -18.828 -1.595 -11.039 1 97.56 112 GLU B N 1
ATOM 2984 C CA . GLU B 1 112 ? -17.891 -2.578 -11.578 1 97.56 112 GLU B CA 1
ATOM 2985 C C . GLU B 1 112 ? -16.516 -1.96 -11.812 1 97.56 112 GLU B C 1
ATOM 2987 O O . GLU B 1 112 ? -15.492 -2.596 -11.555 1 97.56 112 GLU B O 1
ATOM 2992 N N . GLN B 1 113 ? -16.547 -0.708 -12.266 1 98 113 GLN B N 1
ATOM 2993 C CA . GLN B 1 113 ? -15.289 0.001 -12.461 1 98 113 GLN B CA 1
ATOM 2994 C C . GLN B 1 113 ? -14.523 0.12 -11.141 1 98 113 GLN B C 1
ATOM 2996 O O . GLN B 1 113 ? -13.328 -0.189 -11.086 1 98 113 GLN B O 1
ATOM 3001 N N . ARG B 1 114 ? -15.234 0.499 -10.109 1 96.69 114 ARG B N 1
ATOM 3002 C CA . ARG B 1 114 ? -14.617 0.697 -8.797 1 96.69 114 ARG B CA 1
ATOM 3003 C C . ARG B 1 114 ? -14.07 -0.615 -8.25 1 96.69 114 ARG B C 1
ATOM 3005 O O . ARG B 1 114 ? -13 -0.639 -7.637 1 96.69 114 ARG B O 1
ATOM 3012 N N . LEU B 1 115 ? -14.82 -1.634 -8.477 1 97.5 115 LEU B N 1
ATOM 3013 C CA . LEU B 1 115 ? -14.414 -2.951 -8 1 97.5 115 LEU B CA 1
ATOM 3014 C C . LEU B 1 115 ? -13.133 -3.406 -8.703 1 97.5 115 LEU B C 1
ATOM 3016 O O . LEU B 1 115 ? -12.18 -3.84 -8.039 1 97.5 115 LEU B O 1
ATOM 3020 N N . ILE B 1 116 ? -13.078 -3.268 -10.016 1 98.69 116 ILE B N 1
ATOM 3021 C CA . ILE B 1 116 ? -11.93 -3.717 -10.805 1 98.69 116 ILE B CA 1
ATOM 3022 C C . ILE B 1 116 ? -10.719 -2.846 -10.492 1 98.69 116 ILE B C 1
ATOM 3024 O O . ILE B 1 116 ? -9.648 -3.361 -10.164 1 98.69 116 ILE B O 1
ATOM 3028 N N . ILE B 1 117 ? -10.875 -1.534 -10.508 1 98.25 117 ILE B N 1
ATOM 3029 C CA . ILE B 1 117 ? -9.781 -0.608 -10.242 1 98.25 117 ILE B CA 1
ATOM 3030 C C . ILE B 1 117 ? -9.273 -0.809 -8.812 1 98.25 117 ILE B C 1
ATOM 3032 O O . ILE B 1 117 ? -8.062 -0.795 -8.578 1 98.25 117 ILE B O 1
ATOM 3036 N N . GLY B 1 118 ? -10.195 -0.993 -7.91 1 97.44 118 GLY B N 1
ATOM 3037 C CA . GLY B 1 118 ? -9.812 -1.223 -6.527 1 97.44 118 GLY B CA 1
ATOM 3038 C C . GLY B 1 118 ? -9.031 -2.508 -6.328 1 97.44 118 GLY B C 1
ATOM 3039 O O . GLY B 1 118 ? -8.016 -2.521 -5.625 1 97.44 118 GLY B O 1
ATOM 3040 N N . ALA B 1 119 ? -9.492 -3.609 -6.906 1 98.38 119 ALA B N 1
ATOM 3041 C CA . ALA B 1 119 ? -8.797 -4.891 -6.793 1 98.38 119 ALA B CA 1
ATOM 3042 C C . ALA B 1 119 ? -7.406 -4.82 -7.418 1 98.38 119 ALA B C 1
ATOM 3044 O O . ALA B 1 119 ? -6.434 -5.316 -6.848 1 98.38 119 ALA B O 1
ATOM 3045 N N . VAL B 1 120 ? -7.336 -4.152 -8.539 1 98.56 120 VAL B N 1
ATOM 3046 C CA . VAL B 1 120 ? -6.059 -3.959 -9.211 1 98.56 120 VAL B CA 1
ATOM 3047 C C . VAL B 1 120 ? -5.133 -3.125 -8.328 1 98.56 120 VAL B C 1
ATOM 3049 O O . VAL B 1 120 ? -3.973 -3.49 -8.117 1 98.56 120 VAL B O 1
ATOM 3052 N N . GLY B 1 121 ? -5.641 -2.125 -7.746 1 97.19 121 GLY B N 1
ATOM 3053 C CA . GLY B 1 121 ? -4.848 -1.177 -6.98 1 97.19 121 GLY B CA 1
ATOM 3054 C C . GLY B 1 121 ? -4.387 -1.729 -5.645 1 97.19 121 GLY B C 1
ATOM 3055 O O . GLY B 1 121 ? -3.461 -1.191 -5.035 1 97.19 121 GLY B O 1
ATOM 3056 N N . LEU B 1 122 ? -4.988 -2.859 -5.203 1 96.88 122 LEU B N 1
ATOM 3057 C CA . LEU B 1 122 ? -4.703 -3.352 -3.859 1 96.88 122 LEU B CA 1
ATOM 3058 C C . LEU B 1 122 ? -4.168 -4.777 -3.906 1 96.88 122 LEU B C 1
ATOM 3060 O O . LEU B 1 122 ? -3.91 -5.383 -2.863 1 96.88 122 LEU B O 1
ATOM 3064 N N . HIS B 1 123 ? -3.943 -5.312 -5.078 1 97.75 123 HIS B N 1
ATOM 3065 C CA . HIS B 1 123 ? -3.721 -6.754 -5.137 1 97.75 123 HIS B CA 1
ATOM 3066 C C . HIS B 1 123 ? -2.359 -7.125 -4.559 1 97.75 123 HIS B C 1
ATOM 3068 O O . HIS B 1 123 ? -2.105 -8.289 -4.25 1 97.75 123 HIS B O 1
ATOM 3074 N N . ASN B 1 124 ? -1.503 -6.152 -4.398 1 94.88 124 ASN B N 1
ATOM 3075 C CA . ASN B 1 124 ? -0.15 -6.465 -3.953 1 94.88 124 ASN B CA 1
ATOM 3076 C C . ASN B 1 124 ? 0.058 -6.094 -2.488 1 94.88 124 ASN B C 1
ATOM 3078 O O . ASN B 1 124 ? 1.182 -6.141 -1.985 1 94.88 124 ASN B O 1
ATOM 3082 N N . VAL B 1 125 ? -1.036 -5.711 -1.785 1 92.12 125 VAL B N 1
ATOM 3083 C CA . VAL B 1 125 ? -0.884 -5.367 -0.375 1 92.12 125 VAL B CA 1
ATOM 3084 C C . VAL B 1 125 ? -0.506 -6.617 0.421 1 92.12 125 VAL B C 1
ATOM 3086 O O . VAL B 1 125 ? -0.874 -7.734 0.049 1 92.12 125 VAL B O 1
ATOM 3089 N N . PHE B 1 126 ? 0.228 -6.438 1.479 1 89 126 PHE B N 1
ATOM 3090 C CA . PHE B 1 126 ? 0.694 -7.543 2.309 1 89 126 PHE B CA 1
ATOM 3091 C C . PHE B 1 126 ? -0.477 -8.242 2.986 1 89 126 PHE B C 1
ATOM 3093 O O . PHE B 1 126 ? -0.488 -9.469 3.107 1 89 126 PHE B O 1
ATOM 3100 N N . ARG B 1 127 ? -1.436 -7.414 3.385 1 88.88 127 ARG B N 1
ATOM 3101 C CA . ARG B 1 127 ? -2.654 -7.93 3.998 1 88.88 127 ARG B CA 1
ATOM 3102 C C . ARG B 1 127 ? -3.885 -7.199 3.467 1 88.88 127 ARG B C 1
ATOM 3104 O O . ARG B 1 127 ? -3.852 -5.984 3.258 1 88.88 127 ARG B O 1
ATOM 3111 N N . ILE B 1 128 ? -4.957 -7.871 3.373 1 94.06 128 ILE B N 1
ATOM 3112 C CA . ILE B 1 128 ? -6.211 -7.289 2.906 1 94.06 128 ILE B CA 1
ATOM 3113 C C . ILE B 1 128 ? -6.73 -6.289 3.936 1 94.06 128 ILE B C 1
ATOM 3115 O O . ILE B 1 128 ? -6.852 -6.609 5.121 1 94.06 128 ILE B O 1
ATOM 3119 N N . PRO B 1 129 ? -7.008 -5.086 3.504 1 94.12 129 PRO B N 1
ATOM 3120 C CA . PRO B 1 129 ? -7.484 -4.078 4.453 1 94.12 129 PRO B CA 1
ATOM 3121 C C . PRO B 1 129 ? -8.766 -4.5 5.168 1 94.12 129 PRO B C 1
ATOM 3123 O O . PRO B 1 129 ? -9.719 -4.953 4.527 1 94.12 129 PRO B O 1
ATOM 3126 N N . ALA B 1 130 ? -8.82 -4.238 6.391 1 92.19 130 ALA B N 1
ATOM 3127 C CA . ALA B 1 130 ? -9.906 -4.707 7.25 1 92.19 130 ALA B CA 1
ATOM 3128 C C . ALA B 1 130 ? -11.219 -3.998 6.918 1 92.19 130 ALA B C 1
ATOM 3130 O O . ALA B 1 130 ? -12.297 -4.535 7.156 1 92.19 130 ALA B O 1
ATOM 3131 N N . MET B 1 131 ? -11.164 -2.871 6.312 1 93.56 131 MET B N 1
ATOM 3132 C CA . MET B 1 131 ? -12.344 -2.033 6.156 1 93.56 131 MET B CA 1
ATOM 3133 C C . MET B 1 131 ? -13.117 -2.408 4.895 1 93.56 131 MET B C 1
ATOM 3135 O O . MET B 1 131 ? -14.195 -1.868 4.637 1 93.56 131 MET B O 1
ATOM 3139 N N . LEU B 1 132 ? -12.594 -3.334 4.102 1 94.75 132 LEU B N 1
ATOM 3140 C CA . LEU B 1 132 ? -13.258 -3.699 2.857 1 94.75 132 LEU B CA 1
ATOM 3141 C C . LEU B 1 132 ? -14.516 -4.523 3.133 1 94.75 132 LEU B C 1
ATOM 3143 O O . LEU B 1 132 ? -14.547 -5.316 4.078 1 94.75 132 LEU B O 1
ATOM 3147 N N . GLY B 1 133 ? -15.531 -4.336 2.285 1 93.25 133 GLY B N 1
ATOM 3148 C CA . GLY B 1 133 ? -16.734 -5.152 2.354 1 93.25 133 GLY B CA 1
ATOM 3149 C C . GLY B 1 133 ? -16.547 -6.547 1.79 1 93.25 133 GLY B C 1
ATOM 3150 O O . GLY B 1 133 ? -15.492 -6.852 1.217 1 93.25 133 GLY B O 1
ATOM 3151 N N . ASP B 1 134 ? -17.531 -7.398 1.906 1 94.75 134 ASP B N 1
ATOM 3152 C CA . ASP B 1 134 ? -17.438 -8.812 1.551 1 94.75 134 ASP B CA 1
ATOM 3153 C C . ASP B 1 134 ? -17.172 -8.984 0.057 1 94.75 134 ASP B C 1
ATOM 3155 O O . ASP B 1 134 ? -16.328 -9.797 -0.337 1 94.75 134 ASP B O 1
ATOM 3159 N N . ARG B 1 135 ? -17.891 -8.203 -0.735 1 95.81 135 ARG B N 1
ATOM 3160 C CA . ARG B 1 135 ? -17.734 -8.359 -2.178 1 95.81 135 ARG B CA 1
ATOM 3161 C C . ARG B 1 135 ? -16.344 -7.914 -2.633 1 95.81 135 ARG B C 1
ATOM 3163 O O . ARG B 1 135 ? -15.711 -8.586 -3.447 1 95.81 135 ARG B O 1
ATOM 3170 N N . GLN B 1 136 ? -15.875 -6.77 -2.129 1 96.56 136 GLN B N 1
ATOM 3171 C CA . GLN B 1 136 ? -14.547 -6.277 -2.453 1 96.56 136 GLN B CA 1
ATOM 3172 C C . GLN B 1 136 ? -13.469 -7.27 -2.016 1 96.56 136 GLN B C 1
ATOM 3174 O O . GLN B 1 136 ? -12.531 -7.543 -2.762 1 96.56 136 GLN B O 1
ATOM 3179 N N . ARG B 1 137 ? -13.656 -7.855 -0.866 1 96.69 137 ARG B N 1
ATOM 3180 C CA . ARG B 1 137 ? -12.711 -8.828 -0.326 1 96.69 137 ARG B CA 1
ATOM 3181 C C . ARG B 1 137 ? -12.648 -10.07 -1.201 1 96.69 137 ARG B C 1
ATOM 3183 O O . ARG B 1 137 ? -11.57 -10.633 -1.412 1 96.69 137 ARG B O 1
ATOM 3190 N N . LEU B 1 138 ? -13.82 -10.438 -1.649 1 98.06 138 LEU B N 1
ATOM 3191 C CA . LEU B 1 138 ? -13.883 -11.633 -2.486 1 98.06 138 LEU B CA 1
ATOM 3192 C C . LEU B 1 138 ? -12.992 -11.492 -3.713 1 98.06 138 LEU B C 1
ATOM 3194 O O . LEU B 1 138 ? -12.148 -12.344 -3.977 1 98.06 138 LEU B O 1
ATOM 3198 N N . PHE B 1 139 ? -13.094 -10.383 -4.43 1 98.56 139 PHE B N 1
ATOM 3199 C CA . PHE B 1 139 ? -12.352 -10.195 -5.672 1 98.56 139 PHE B CA 1
ATOM 3200 C C . PHE B 1 139 ? -10.875 -9.984 -5.391 1 98.56 139 PHE B C 1
ATOM 3202 O O . PHE B 1 139 ? -10.023 -10.422 -6.168 1 98.56 139 PHE B O 1
ATOM 3209 N N . LEU B 1 140 ? -10.602 -9.328 -4.293 1 98.38 140 LEU B N 1
ATOM 3210 C CA . LEU B 1 140 ? -9.203 -9.148 -3.914 1 98.38 140 LEU B CA 1
ATOM 3211 C C . LEU B 1 140 ? -8.562 -10.484 -3.547 1 98.38 140 LEU B C 1
ATOM 3213 O O . LEU B 1 140 ? -7.441 -10.773 -3.971 1 98.38 140 LEU B O 1
ATOM 3217 N N . ARG B 1 141 ? -9.258 -11.32 -2.791 1 98.38 141 ARG B N 1
ATOM 3218 C CA . ARG B 1 141 ? -8.758 -12.641 -2.428 1 98.38 141 ARG B CA 1
ATOM 3219 C C . ARG B 1 141 ? -8.547 -13.508 -3.666 1 98.38 141 ARG B C 1
ATOM 3221 O O . ARG B 1 141 ? -7.543 -14.211 -3.771 1 98.38 141 ARG B O 1
ATOM 3228 N N . LEU B 1 142 ? -9.461 -13.391 -4.566 1 98.81 142 LEU B N 1
ATOM 3229 C CA . LEU B 1 142 ? -9.383 -14.164 -5.797 1 98.81 142 LEU B CA 1
ATOM 3230 C C . LEU B 1 142 ? -8.141 -13.805 -6.594 1 98.81 142 LEU B C 1
ATOM 3232 O O . LEU B 1 142 ? -7.355 -14.68 -6.965 1 98.81 142 LEU B O 1
ATOM 3236 N N . ILE B 1 143 ? -7.914 -12.523 -6.82 1 98.88 143 ILE B N 1
ATOM 3237 C CA . ILE B 1 143 ? -6.797 -12.125 -7.676 1 98.88 143 ILE B CA 1
ATOM 3238 C C . ILE B 1 143 ? -5.477 -12.406 -6.961 1 98.88 143 ILE B C 1
ATOM 3240 O O . ILE B 1 143 ? -4.492 -12.789 -7.598 1 98.88 143 ILE B O 1
ATOM 3244 N N . ARG B 1 144 ? -5.426 -12.25 -5.688 1 98.56 144 ARG B N 1
ATOM 3245 C CA . ARG B 1 144 ? -4.203 -12.531 -4.941 1 98.56 144 ARG B CA 1
ATOM 3246 C C . ARG B 1 144 ? -3.832 -14.008 -5.039 1 98.56 144 ARG B C 1
ATOM 3248 O O . ARG B 1 144 ? -2.664 -14.344 -5.25 1 98.56 144 ARG B O 1
ATOM 3255 N N . ASP B 1 145 ? -4.855 -14.898 -4.879 1 98.69 145 ASP B N 1
ATOM 3256 C CA . ASP B 1 145 ? -4.594 -16.328 -5.023 1 98.69 145 ASP B CA 1
ATOM 3257 C C . ASP B 1 145 ? -4.164 -16.656 -6.449 1 98.69 145 ASP B C 1
ATOM 3259 O O . ASP B 1 145 ? -3.168 -17.359 -6.652 1 98.69 145 ASP B O 1
ATOM 3263 N N . ALA B 1 146 ? -4.906 -16.172 -7.418 1 98.88 146 ALA B N 1
ATOM 3264 C CA . ALA B 1 146 ? -4.613 -16.484 -8.812 1 98.88 146 ALA B CA 1
ATOM 3265 C C . ALA B 1 146 ? -3.217 -16 -9.203 1 98.88 146 ALA B C 1
ATOM 3267 O O . ALA B 1 146 ? -2.48 -16.719 -9.891 1 98.88 146 ALA B O 1
ATOM 3268 N N . ASP B 1 147 ? -2.908 -14.812 -8.836 1 98.75 147 ASP B N 1
ATOM 3269 C CA . ASP B 1 147 ? -1.592 -14.242 -9.102 1 98.75 147 ASP B CA 1
ATOM 3270 C C . ASP B 1 147 ? -0.486 -15.109 -8.508 1 98.75 147 ASP B C 1
ATOM 3272 O O . ASP B 1 147 ? 0.457 -15.492 -9.211 1 98.75 147 ASP B O 1
ATOM 3276 N N . LYS B 1 148 ? -0.619 -15.484 -7.223 1 98.12 148 LYS B N 1
ATOM 3277 C CA . LYS B 1 148 ? 0.372 -16.328 -6.555 1 98.12 148 LYS B CA 1
ATOM 3278 C C . LYS B 1 148 ? 0.556 -17.641 -7.289 1 98.12 148 LYS B C 1
ATOM 3280 O O . LYS B 1 148 ? 1.686 -18.094 -7.492 1 98.12 148 LYS B O 1
ATOM 3285 N N . LEU B 1 149 ? -0.537 -18.219 -7.691 1 98.5 149 LEU B N 1
ATOM 3286 C CA . LEU B 1 149 ? -0.515 -19.547 -8.312 1 98.5 149 LEU B CA 1
ATOM 3287 C C . LEU B 1 149 ? 0.291 -19.516 -9.609 1 98.5 149 LEU B C 1
ATOM 3289 O O . LEU B 1 149 ? 0.946 -20.5 -9.953 1 98.5 149 LEU B O 1
ATOM 3293 N N . ASP B 1 150 ? 0.239 -18.391 -10.266 1 98.25 150 ASP B N 1
ATOM 3294 C CA . ASP B 1 150 ? 1.029 -18.359 -11.492 1 98.25 150 ASP B CA 1
ATOM 3295 C C . ASP B 1 150 ? 2.451 -17.875 -11.219 1 98.25 150 ASP B C 1
ATOM 3297 O O . ASP B 1 150 ? 3.391 -18.266 -11.922 1 98.25 150 ASP B O 1
ATOM 3301 N N . ILE B 1 151 ? 2.635 -17.047 -10.289 1 95.94 151 ILE B N 1
ATOM 3302 C CA . ILE B 1 151 ? 3.98 -16.578 -9.961 1 95.94 151 ILE B CA 1
ATOM 3303 C C . ILE B 1 151 ? 4.848 -17.781 -9.555 1 95.94 151 ILE B C 1
ATOM 3305 O O . ILE B 1 151 ? 6.035 -17.828 -9.891 1 95.94 151 ILE B O 1
ATOM 3309 N N . TRP B 1 152 ? 4.309 -18.734 -8.844 1 96.56 152 TRP B N 1
ATOM 3310 C CA . TRP B 1 152 ? 5.039 -19.953 -8.523 1 96.56 152 TRP B CA 1
ATOM 3311 C C . TRP B 1 152 ? 5.57 -20.625 -9.781 1 96.56 152 TRP B C 1
ATOM 3313 O O . TRP B 1 152 ? 6.738 -21.016 -9.844 1 96.56 152 TRP B O 1
ATOM 3323 N N . ARG B 1 153 ? 4.73 -20.75 -10.789 1 94.44 153 ARG B N 1
ATOM 3324 C CA . ARG B 1 153 ? 5.168 -21.312 -12.055 1 94.44 153 ARG B CA 1
ATOM 3325 C C . ARG B 1 153 ? 6.336 -20.531 -12.641 1 94.44 153 ARG B C 1
ATOM 3327 O O . ARG B 1 153 ? 7.336 -21.109 -13.062 1 94.44 153 ARG B O 1
ATOM 3334 N N . VAL B 1 154 ? 6.152 -19.234 -12.656 1 92.38 154 VAL B N 1
ATOM 3335 C CA . VAL B 1 154 ? 7.164 -18.344 -13.234 1 92.38 154 VAL B CA 1
ATOM 3336 C C . VAL B 1 154 ? 8.5 -18.562 -12.531 1 92.38 154 VAL B C 1
ATOM 3338 O O . VAL B 1 154 ? 9.531 -18.719 -13.188 1 92.38 154 VAL B O 1
ATOM 3341 N N . PHE B 1 155 ? 8.508 -18.625 -11.25 1 89.5 155 PHE B N 1
ATOM 3342 C CA . PHE B 1 155 ? 9.75 -18.719 -10.492 1 89.5 155 PHE B CA 1
ATOM 3343 C C . PHE B 1 155 ? 10.352 -20.109 -10.609 1 89.5 155 PHE B C 1
ATOM 3345 O O . PHE B 1 155 ? 11.57 -20.266 -10.68 1 89.5 155 PHE B O 1
ATOM 3352 N N . ILE B 1 156 ? 9.555 -21.125 -10.625 1 91.06 156 ILE B N 1
ATOM 3353 C CA . ILE B 1 156 ? 10.039 -22.484 -10.781 1 91.06 156 ILE B CA 1
ATOM 3354 C C . ILE B 1 156 ? 10.695 -22.641 -12.148 1 91.06 156 ILE B C 1
ATOM 3356 O O . ILE B 1 156 ? 11.766 -23.25 -12.266 1 91.06 156 ILE B O 1
ATOM 3360 N N . GLU B 1 157 ? 10.047 -22.047 -13.172 1 87.44 157 GLU B N 1
ATOM 3361 C CA . GLU B 1 157 ? 10.648 -22.031 -14.5 1 87.44 157 GLU B CA 1
ATOM 3362 C C . GLU B 1 157 ? 11.953 -21.25 -14.508 1 87.44 157 GLU B C 1
ATOM 3364 O O . GLU B 1 157 ? 12.93 -21.656 -15.133 1 87.44 157 GLU B O 1
ATOM 3369 N N . PHE B 1 158 ? 11.992 -20.172 -13.781 1 82.75 158 PHE B N 1
ATOM 3370 C CA . PHE B 1 158 ? 13.18 -19.328 -13.656 1 82.75 158 PHE B CA 1
ATOM 3371 C C . PHE B 1 158 ? 14.32 -20.109 -13 1 82.75 158 PHE B C 1
ATOM 3373 O O . PHE B 1 158 ? 15.461 -20.047 -13.461 1 82.75 158 PHE B O 1
ATOM 3380 N N . TYR B 1 159 ? 14.055 -20.844 -11.969 1 82.19 159 TYR B N 1
ATOM 3381 C CA . TYR B 1 159 ? 15.078 -21.578 -11.234 1 82.19 159 TYR B CA 1
ATOM 3382 C C . TYR B 1 159 ? 15.656 -22.703 -12.086 1 82.19 159 TYR B C 1
ATOM 3384 O O . TYR B 1 159 ? 16.797 -23.141 -11.859 1 82.19 159 TYR B O 1
ATOM 3392 N N . GLY B 1 160 ? 14.883 -23.125 -13.031 1 81.69 160 GLY B N 1
ATOM 3393 C CA . GLY B 1 160 ? 15.312 -24.234 -13.867 1 81.69 160 GLY B CA 1
ATOM 3394 C C . GLY B 1 160 ? 16.047 -23.797 -15.117 1 81.69 160 GLY B C 1
ATOM 3395 O O . GLY B 1 160 ? 16.641 -24.609 -15.82 1 81.69 160 GLY B O 1
ATOM 3396 N N . GLN B 1 161 ? 16.016 -22.547 -15.414 1 78 161 GLN B N 1
ATOM 3397 C CA . GLN B 1 161 ? 16.609 -22.031 -16.641 1 78 161 GLN B CA 1
ATOM 3398 C C . GLN B 1 161 ? 18.047 -21.578 -16.422 1 78 161 GLN B C 1
ATOM 3400 O O . GLN B 1 161 ? 18.406 -21.156 -15.32 1 78 161 GLN B O 1
ATOM 3405 N N . PRO B 1 162 ? 18.812 -21.797 -17.469 1 75.19 162 PRO B N 1
ATOM 3406 C CA . PRO B 1 162 ? 20.156 -21.203 -17.406 1 75.19 162 PRO B CA 1
ATOM 3407 C C . PRO B 1 162 ? 20.125 -19.688 -17.25 1 75.19 162 PRO B C 1
ATOM 3409 O O . PRO B 1 162 ? 19.172 -19.031 -17.672 1 75.19 162 PRO B O 1
ATOM 3412 N N . ALA B 1 163 ? 21.094 -19.219 -16.547 1 67.5 163 ALA B N 1
ATOM 3413 C CA . ALA B 1 163 ? 21.172 -17.812 -16.172 1 67.5 163 ALA B CA 1
ATOM 3414 C C . ALA B 1 163 ? 21.016 -16.906 -17.391 1 67.5 163 ALA B C 1
ATOM 3416 O O . ALA B 1 163 ? 20.359 -15.852 -17.312 1 67.5 163 ALA B O 1
ATOM 3417 N N . GLU B 1 164 ? 21.5 -17.297 -18.531 1 69.5 164 GLU B N 1
ATOM 3418 C CA . GLU B 1 164 ? 21.531 -16.484 -19.75 1 69.5 164 GLU B CA 1
ATOM 3419 C C . GLU B 1 164 ? 20.141 -16.344 -20.344 1 69.5 164 GLU B C 1
ATOM 3421 O O . GLU B 1 164 ? 19.875 -15.414 -21.125 1 69.5 164 GLU B O 1
ATOM 3426 N N . GLU B 1 165 ? 19.281 -17.172 -19.984 1 70.25 165 GLU B N 1
ATOM 3427 C CA . GLU B 1 165 ? 17.938 -17.188 -20.578 1 70.25 165 GLU B CA 1
ATOM 3428 C C . GLU B 1 165 ? 16.922 -16.562 -19.641 1 70.25 165 GLU B C 1
ATOM 3430 O O . GLU B 1 165 ? 15.75 -16.406 -20 1 70.25 165 GLU B O 1
ATOM 3435 N N . ARG B 1 166 ? 17.406 -16.219 -18.516 1 71.25 166 ARG B N 1
ATOM 3436 C CA . ARG B 1 166 ? 16.484 -15.727 -17.5 1 71.25 166 ARG B CA 1
ATOM 3437 C C . ARG B 1 166 ? 16.141 -14.258 -17.719 1 71.25 166 ARG B C 1
ATOM 3439 O O . ARG B 1 166 ? 17 -13.461 -18.109 1 71.25 166 ARG B O 1
ATOM 3446 N N . ALA B 1 167 ? 14.727 -14.047 -17.75 1 72 167 ALA B N 1
ATOM 3447 C CA . ALA B 1 167 ? 14.359 -12.641 -17.672 1 72 167 ALA B CA 1
ATOM 3448 C C . ALA B 1 167 ? 15.008 -11.969 -16.469 1 72 167 ALA B C 1
ATOM 3450 O O . ALA B 1 167 ? 14.758 -12.359 -15.32 1 72 167 ALA B O 1
ATOM 3451 N N . SER B 1 168 ? 15.805 -10.953 -16.672 1 69.19 168 SER B N 1
ATOM 3452 C CA . SER B 1 168 ? 16.703 -10.359 -15.68 1 69.19 168 SER B CA 1
ATOM 3453 C C . SER B 1 168 ? 15.906 -9.758 -14.523 1 69.19 168 SER B C 1
ATOM 3455 O O . SER B 1 168 ? 16.391 -9.719 -13.391 1 69.19 168 SER B O 1
ATOM 3457 N N . ALA B 1 169 ? 14.703 -9.422 -14.789 1 72.25 169 ALA B N 1
ATOM 3458 C CA . ALA B 1 169 ? 13.953 -8.648 -13.805 1 72.25 169 ALA B CA 1
ATOM 3459 C C . ALA B 1 169 ? 13.266 -9.562 -12.797 1 72.25 169 ALA B C 1
ATOM 3461 O O . ALA B 1 169 ? 12.766 -9.102 -11.773 1 72.25 169 ALA B O 1
ATOM 3462 N N . VAL B 1 170 ? 13.43 -10.844 -12.984 1 72.31 170 VAL B N 1
ATOM 3463 C CA . VAL B 1 170 ? 12.641 -11.781 -12.195 1 72.31 170 VAL B CA 1
ATOM 3464 C C . VAL B 1 170 ? 13.273 -11.945 -10.812 1 72.31 170 VAL B C 1
ATOM 3466 O O . VAL B 1 170 ? 12.562 -12.055 -9.805 1 72.31 170 VAL B O 1
ATOM 3469 N N . SER B 1 171 ? 14.602 -11.922 -10.664 1 68.5 171 SER B N 1
ATOM 3470 C CA . SER B 1 171 ? 15.281 -12.258 -9.414 1 68.5 171 SER B CA 1
ATOM 3471 C C . SER B 1 171 ? 15.336 -11.055 -8.477 1 68.5 171 SER B C 1
ATOM 3473 O O . SER B 1 171 ? 15.75 -11.172 -7.324 1 68.5 171 SER B O 1
ATOM 3475 N N . LEU B 1 172 ? 14.875 -10.031 -8.711 1 71.81 172 LEU B N 1
ATOM 3476 C CA . LEU B 1 172 ? 14.875 -8.797 -7.938 1 71.81 172 LEU B CA 1
ATOM 3477 C C . LEU B 1 172 ? 16.281 -8.461 -7.441 1 71.81 172 LEU B C 1
ATOM 3479 O O . LEU B 1 172 ? 16.438 -7.68 -6.5 1 71.81 172 LEU B O 1
ATOM 3483 N N . GLY B 1 173 ? 17.375 -9.234 -7.844 1 77 173 GLY B N 1
ATOM 3484 C CA . GLY B 1 173 ? 18.766 -8.883 -7.594 1 77 173 GLY B CA 1
ATOM 3485 C C . GLY B 1 173 ? 19.312 -9.477 -6.312 1 77 173 GLY B C 1
ATOM 3486 O O . GLY B 1 173 ? 20.359 -9.055 -5.828 1 77 173 GLY B O 1
ATOM 3487 N N . PHE B 1 174 ? 18.656 -10.438 -5.711 1 84.69 174 PHE B N 1
ATOM 3488 C CA . PHE B 1 174 ? 19.156 -11.047 -4.48 1 84.69 174 PHE B CA 1
ATOM 3489 C C . PHE B 1 174 ? 20.344 -11.961 -4.773 1 84.69 174 PHE B C 1
ATOM 3491 O O . PHE B 1 174 ? 20.359 -12.664 -5.785 1 84.69 174 PHE B O 1
ATOM 3498 N N . PRO B 1 175 ? 21.359 -11.93 -3.885 1 87.38 175 PRO B N 1
ATOM 3499 C CA . PRO B 1 175 ? 22.5 -12.836 -4.074 1 87.38 175 PRO B CA 1
ATOM 3500 C C . PRO B 1 175 ? 22.109 -14.305 -3.992 1 87.38 175 PRO B C 1
ATOM 3502 O O . PRO B 1 175 ? 21.297 -14.688 -3.135 1 87.38 175 PRO B O 1
ATOM 3505 N N . ASP B 1 176 ? 22.719 -15.078 -4.879 1 86.75 176 ASP B N 1
ATOM 3506 C CA . ASP B 1 176 ? 22.438 -16.516 -4.922 1 86.75 176 ASP B CA 1
ATOM 3507 C C . ASP B 1 176 ? 23.359 -17.281 -3.971 1 86.75 176 ASP B C 1
ATOM 3509 O O . ASP B 1 176 ? 24.359 -17.844 -4.395 1 86.75 176 ASP B O 1
ATOM 3513 N N . ILE B 1 177 ? 22.984 -17.25 -2.713 1 90.06 177 ILE B N 1
ATOM 3514 C CA . ILE B 1 177 ? 23.719 -17.969 -1.68 1 90.06 177 ILE B CA 1
ATOM 3515 C C . ILE B 1 177 ? 22.75 -18.891 -0.918 1 90.06 177 ILE B C 1
ATOM 3517 O O . ILE B 1 177 ? 21.562 -18.594 -0.789 1 90.06 177 ILE B O 1
ATOM 3521 N N . PRO B 1 178 ? 23.312 -20.016 -0.415 1 90.5 178 PRO B N 1
ATOM 3522 C CA . PRO B 1 178 ? 22.438 -21.031 0.193 1 90.5 178 PRO B CA 1
ATOM 3523 C C . PRO B 1 178 ? 21.953 -20.625 1.58 1 90.5 178 PRO B C 1
ATOM 3525 O O . PRO B 1 178 ? 21 -21.219 2.098 1 90.5 178 PRO B O 1
ATOM 3528 N N . GLU B 1 179 ? 22.484 -19.656 2.205 1 93.06 179 GLU B N 1
ATOM 3529 C CA . GLU B 1 179 ? 22.172 -19.25 3.572 1 93.06 179 GLU B CA 1
ATOM 3530 C C . GLU B 1 179 ? 20.797 -18.594 3.641 1 93.06 179 GLU B C 1
ATOM 3532 O O . GLU B 1 179 ? 20.422 -17.812 2.752 1 93.06 179 GLU B O 1
ATOM 3537 N N . CYS B 1 180 ? 20.047 -18.969 4.621 1 95.62 180 CYS B N 1
ATOM 3538 C CA . CYS B 1 180 ? 18.75 -18.359 4.926 1 95.62 180 CYS B CA 1
ATOM 3539 C C . CYS B 1 180 ? 18.859 -17.469 6.156 1 95.62 180 CYS B C 1
ATOM 3541 O O . CYS B 1 180 ? 19.531 -17.812 7.129 1 95.62 180 CYS B O 1
ATOM 3543 N N . THR B 1 181 ? 18.219 -16.391 6.059 1 94.62 181 THR B N 1
ATOM 3544 C CA . THR B 1 181 ? 18.156 -15.484 7.203 1 94.62 181 THR B CA 1
ATOM 3545 C C . THR B 1 181 ? 17.312 -16.094 8.328 1 94.62 181 THR B C 1
ATOM 3547 O O . THR B 1 181 ? 16.172 -16.5 8.102 1 94.62 181 THR B O 1
ATOM 3550 N N . PRO B 1 182 ? 17.875 -16.125 9.523 1 94.81 182 PRO B N 1
ATOM 3551 C CA . PRO B 1 182 ? 17.156 -16.766 10.633 1 94.81 182 PRO B CA 1
ATOM 3552 C C . PRO B 1 182 ? 15.773 -16.172 10.867 1 94.81 182 PRO B C 1
ATOM 3554 O O . PRO B 1 182 ? 14.812 -16.906 11.109 1 94.81 182 PRO B O 1
ATOM 3557 N N . ALA B 1 183 ? 15.633 -14.906 10.766 1 92.62 183 ALA B N 1
ATOM 3558 C CA . ALA B 1 183 ? 14.352 -14.25 11 1 92.62 183 ALA B CA 1
ATOM 3559 C C . ALA B 1 183 ? 13.305 -14.711 9.992 1 92.62 183 ALA B C 1
ATOM 3561 O O . ALA B 1 183 ? 12.125 -14.812 10.32 1 92.62 183 ALA B O 1
ATOM 3562 N N . VAL B 1 184 ? 13.727 -14.953 8.789 1 96.06 184 VAL B N 1
ATOM 3563 C CA . VAL B 1 184 ? 12.836 -15.43 7.738 1 96.06 184 VAL B CA 1
ATOM 3564 C C . VAL B 1 184 ? 12.367 -16.844 8.062 1 96.06 184 VAL B C 1
ATOM 3566 O O . VAL B 1 184 ? 11.172 -17.141 7.984 1 96.06 184 VAL B O 1
ATOM 3569 N N . LEU B 1 185 ? 13.297 -17.641 8.5 1 96.75 185 LEU B N 1
ATOM 3570 C CA . LEU B 1 185 ? 12.961 -19 8.891 1 96.75 185 LEU B CA 1
ATOM 3571 C C . LEU B 1 185 ? 12.008 -19.016 10.078 1 96.75 185 LEU B C 1
ATOM 3573 O O . LEU B 1 185 ? 11.023 -19.75 10.078 1 96.75 185 LEU B O 1
ATOM 3577 N N . ASP B 1 186 ? 12.266 -18.188 11.016 1 96.19 186 ASP B N 1
ATOM 3578 C CA . ASP B 1 186 ? 11.414 -18.109 12.203 1 96.19 186 ASP B CA 1
ATOM 3579 C C . ASP B 1 186 ? 9.984 -17.734 11.82 1 96.19 186 ASP B C 1
ATOM 3581 O O . ASP B 1 186 ? 9.023 -18.234 12.406 1 96.19 186 ASP B O 1
ATOM 3585 N N . THR B 1 187 ? 9.867 -16.844 10.883 1 94.81 187 THR B N 1
ATOM 3586 C CA . THR B 1 187 ? 8.555 -16.422 10.414 1 94.81 187 THR B CA 1
ATOM 3587 C C . THR B 1 187 ? 7.773 -17.594 9.836 1 94.81 187 THR B C 1
ATOM 3589 O O . THR B 1 187 ? 6.59 -17.766 10.133 1 94.81 187 THR B O 1
ATOM 3592 N N . LEU B 1 188 ? 8.406 -18.422 9.039 1 97 188 LEU B N 1
ATOM 3593 C CA . LEU B 1 188 ? 7.758 -19.609 8.477 1 97 188 LEU B CA 1
ATOM 3594 C C . LEU B 1 188 ? 7.367 -20.594 9.578 1 97 188 LEU B C 1
ATOM 3596 O O . LEU B 1 188 ? 6.285 -21.172 9.539 1 97 188 LEU B O 1
ATOM 3600 N N . LEU B 1 189 ? 8.258 -20.703 10.547 1 96.69 189 LEU B N 1
ATOM 3601 C CA . LEU B 1 189 ? 8.016 -21.641 11.641 1 96.69 189 LEU B CA 1
ATOM 3602 C C . LEU B 1 189 ? 6.793 -21.219 12.453 1 96.69 189 LEU B C 1
ATOM 3604 O O . LEU B 1 189 ? 6.113 -22.062 13.039 1 96.69 189 LEU B O 1
ATOM 3608 N N . ARG B 1 190 ? 6.496 -19.969 12.406 1 95.19 190 ARG B N 1
ATOM 3609 C CA . ARG B 1 190 ? 5.316 -19.453 13.102 1 95.19 190 ARG B CA 1
ATOM 3610 C C . ARG B 1 190 ? 4.082 -19.531 12.211 1 95.19 190 ARG B C 1
ATOM 3612 O O . ARG B 1 190 ? 2.992 -19.109 12.609 1 95.19 190 ARG B O 1
ATOM 3619 N N . GLY B 1 191 ? 4.215 -19.922 10.984 1 95.38 191 GLY B N 1
ATOM 3620 C CA . GLY B 1 191 ? 3.104 -20.031 10.055 1 95.38 191 GLY B CA 1
ATOM 3621 C C . GLY B 1 191 ? 2.654 -18.688 9.516 1 95.38 191 GLY B C 1
ATOM 3622 O O . GLY B 1 191 ? 1.459 -18.453 9.312 1 95.38 191 GLY B O 1
ATOM 3623 N N . GLU B 1 192 ? 3.625 -17.797 9.336 1 93.25 192 GLU B N 1
ATOM 3624 C CA . GLU B 1 192 ? 3.307 -16.438 8.922 1 93.25 192 GLU B CA 1
ATOM 3625 C C . GLU B 1 192 ? 3.936 -16.109 7.566 1 93.25 192 GLU B C 1
ATOM 3627 O O . GLU B 1 192 ? 4.938 -16.719 7.184 1 93.25 192 GLU B O 1
ATOM 3632 N N . MET B 1 193 ? 3.373 -15.172 6.906 1 93.38 193 MET B N 1
ATOM 3633 C CA . MET B 1 193 ? 3.91 -14.719 5.629 1 93.38 193 MET B CA 1
ATOM 3634 C C . MET B 1 193 ? 5.188 -13.906 5.832 1 93.38 193 MET B C 1
ATOM 3636 O O . MET B 1 193 ? 5.254 -13.062 6.727 1 93.38 193 MET B O 1
ATOM 3640 N N . VAL B 1 194 ? 6.133 -14.203 5.004 1 93.56 194 VAL B N 1
ATOM 3641 C CA . VAL B 1 194 ? 7.41 -13.492 5.055 1 93.56 194 VAL B CA 1
ATOM 3642 C C . VAL B 1 194 ? 7.289 -12.156 4.336 1 93.56 194 VAL B C 1
ATOM 3644 O O . VAL B 1 194 ? 6.652 -12.062 3.287 1 93.56 194 VAL B O 1
ATOM 3647 N N . ASP B 1 195 ? 7.852 -11.156 4.918 1 88.25 195 ASP B N 1
ATOM 3648 C CA . ASP B 1 195 ? 7.887 -9.82 4.34 1 88.25 195 ASP B CA 1
ATOM 3649 C C . ASP B 1 195 ? 9.094 -9.648 3.418 1 88.25 195 ASP B C 1
ATOM 3651 O O . ASP B 1 195 ? 10.211 -10.016 3.779 1 88.25 195 ASP B O 1
ATOM 3655 N N . LEU B 1 196 ? 8.844 -9.07 2.26 1 87.31 196 LEU B N 1
ATOM 3656 C CA . LEU B 1 196 ? 9.891 -8.875 1.258 1 87.31 196 LEU B CA 1
ATOM 3657 C C . LEU B 1 196 ? 11.031 -8.039 1.82 1 87.31 196 LEU B C 1
ATOM 3659 O O . LEU B 1 196 ? 12.195 -8.258 1.473 1 87.31 196 LEU B O 1
ATOM 3663 N N . ALA B 1 197 ? 10.766 -7.164 2.75 1 79.5 197 ALA B N 1
ATOM 3664 C CA . ALA B 1 197 ? 11.742 -6.219 3.295 1 79.5 197 ALA B CA 1
ATOM 3665 C C . ALA B 1 197 ? 12.773 -6.93 4.164 1 79.5 197 ALA B C 1
ATOM 3667 O O . ALA B 1 197 ? 13.844 -6.387 4.441 1 79.5 197 ALA B O 1
ATOM 3668 N N . THR B 1 198 ? 12.516 -8.141 4.574 1 85.25 198 THR B N 1
ATOM 3669 C CA . THR B 1 198 ? 13.391 -8.844 5.5 1 85.25 198 THR B CA 1
ATOM 3670 C C . THR B 1 198 ? 14.367 -9.742 4.742 1 85.25 198 THR B C 1
ATOM 3672 O O . THR B 1 198 ? 15.25 -10.352 5.344 1 85.25 198 THR B O 1
ATOM 3675 N N . LEU B 1 199 ? 14.227 -9.758 3.447 1 91.06 199 LEU B N 1
ATOM 3676 C CA . LEU B 1 199 ? 15.016 -10.695 2.65 1 91.06 199 LEU B CA 1
ATOM 3677 C C . LEU B 1 199 ? 16.438 -10.188 2.453 1 91.06 199 LEU B C 1
ATOM 3679 O O . LEU B 1 199 ? 16.656 -8.977 2.324 1 91.06 199 LEU B O 1
ATOM 3683 N N . ARG B 1 200 ? 17.344 -11.133 2.383 1 89.88 200 ARG B N 1
ATOM 3684 C CA . ARG B 1 200 ? 18.734 -10.789 2.146 1 89.88 200 ARG B CA 1
ATOM 3685 C C . ARG B 1 200 ? 19.344 -11.664 1.053 1 89.88 200 ARG B C 1
ATOM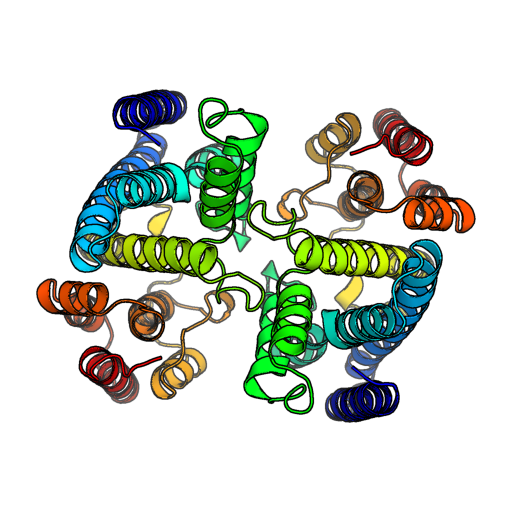 3687 O O . ARG B 1 200 ? 20.328 -11.281 0.415 1 89.88 200 ARG B O 1
ATOM 3694 N N . THR B 1 201 ? 18.781 -12.828 0.808 1 93.12 201 THR B N 1
ATOM 3695 C CA . THR B 1 201 ? 19.359 -13.789 -0.131 1 93.12 201 THR B CA 1
ATOM 3696 C C . THR B 1 201 ? 18.281 -14.336 -1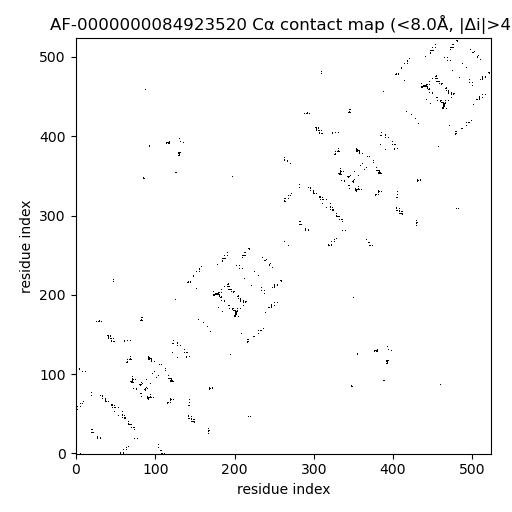.064 1 93.12 201 THR B C 1
ATOM 3698 O O . THR B 1 201 ? 17.078 -14.133 -0.831 1 93.12 201 THR B O 1
ATOM 3701 N N . LEU B 1 202 ? 18.703 -14.984 -2.096 1 90.81 202 LEU B N 1
ATOM 3702 C CA . LEU B 1 202 ? 17.766 -15.656 -2.984 1 90.81 202 LEU B CA 1
ATOM 3703 C C . LEU B 1 202 ? 17.031 -16.766 -2.256 1 90.81 202 LEU B C 1
ATOM 3705 O O . LEU B 1 202 ? 15.852 -17.016 -2.518 1 90.81 202 LEU B O 1
ATOM 3709 N N . SER B 1 203 ? 17.734 -17.453 -1.34 1 94.75 203 SER B N 1
ATOM 3710 C CA . SER B 1 203 ? 17.094 -18.484 -0.534 1 94.75 203 SER B CA 1
ATOM 3711 C C . SER B 1 203 ? 15.969 -17.906 0.316 1 94.75 203 SER B C 1
ATOM 3713 O O . SER B 1 203 ? 14.93 -18.547 0.489 1 94.75 203 SER B O 1
ATOM 3715 N N . ASP B 1 204 ? 16.156 -16.688 0.812 1 95.44 204 ASP B N 1
ATOM 3716 C CA . ASP B 1 204 ? 15.078 -16 1.524 1 95.44 204 ASP B CA 1
ATOM 3717 C C . ASP B 1 204 ? 13.867 -15.797 0.619 1 95.44 204 ASP B C 1
ATOM 3719 O O . ASP B 1 204 ? 12.727 -15.945 1.058 1 95.44 204 ASP B O 1
ATOM 3723 N N . PHE B 1 205 ? 14.219 -15.453 -0.581 1 94.19 205 PHE B N 1
ATOM 3724 C CA . PHE B 1 205 ? 13.164 -15.164 -1.553 1 94.19 205 PHE B CA 1
ATOM 3725 C C . PHE B 1 205 ? 12.344 -16.422 -1.846 1 94.19 205 PHE B C 1
ATOM 3727 O O . PHE B 1 205 ? 11.125 -16.344 -1.971 1 94.19 205 PHE B O 1
ATOM 3734 N N . LYS B 1 206 ? 12.961 -17.516 -1.967 1 95.12 206 LYS B N 1
ATOM 3735 C CA . LYS B 1 206 ? 12.273 -18.797 -2.141 1 95.12 206 LYS B CA 1
ATOM 3736 C C . LYS B 1 206 ? 11.391 -19.125 -0.938 1 95.12 206 LYS B C 1
ATOM 3738 O O . LYS B 1 206 ? 10.258 -19.578 -1.097 1 95.12 206 LYS B O 1
ATOM 3743 N N . LEU B 1 207 ? 11.938 -18.859 0.231 1 97.06 207 LEU B N 1
ATOM 3744 C CA . LEU B 1 207 ? 11.164 -19.078 1.448 1 97.06 207 LEU B CA 1
ATOM 3745 C C . LEU B 1 207 ? 9.945 -18.172 1.496 1 97.06 207 LEU B C 1
ATOM 3747 O O . LEU B 1 207 ? 8.883 -18.562 1.975 1 97.06 207 LEU B O 1
ATOM 3751 N N . LEU B 1 208 ? 10.133 -16.938 1.028 1 96.5 208 LEU B N 1
ATOM 3752 C CA . LEU B 1 208 ? 8.992 -16.016 0.917 1 96.5 208 LEU B CA 1
ATOM 3753 C C . LEU B 1 208 ? 7.895 -16.625 0.055 1 96.5 208 LEU B C 1
ATOM 3755 O O . LEU B 1 208 ? 6.719 -16.594 0.426 1 96.5 208 LEU B O 1
ATOM 3759 N N . GLN B 1 209 ? 8.258 -17.219 -1.039 1 96.5 209 GLN B N 1
ATOM 3760 C CA . GLN B 1 209 ? 7.273 -17.828 -1.929 1 96.5 209 GLN B CA 1
ATOM 3761 C C . GLN B 1 209 ? 6.559 -18.984 -1.248 1 96.5 209 GLN B C 1
ATOM 3763 O O . GLN B 1 209 ? 5.348 -19.156 -1.408 1 96.5 209 GLN B O 1
ATOM 3768 N N . LEU B 1 210 ? 7.332 -19.734 -0.486 1 97.69 210 LEU B N 1
ATOM 3769 C CA . LEU B 1 210 ? 6.727 -20.844 0.248 1 97.69 210 LEU B CA 1
ATOM 3770 C C . LEU B 1 210 ? 5.742 -20.328 1.293 1 97.69 210 LEU B C 1
ATOM 3772 O O . LEU B 1 210 ? 4.695 -20.938 1.522 1 97.69 210 LEU B O 1
ATOM 3776 N N . SER B 1 211 ? 6.043 -19.234 1.867 1 97.69 211 SER B N 1
ATOM 3777 C CA . SER B 1 211 ? 5.199 -18.688 2.926 1 97.69 211 SER B CA 1
ATOM 3778 C C . SER B 1 211 ? 3.85 -18.234 2.381 1 97.69 211 SER B C 1
ATOM 3780 O O . SER B 1 211 ? 2.908 -18 3.145 1 97.69 211 SER B O 1
ATOM 3782 N N . TRP B 1 212 ? 3.68 -18.109 1.079 1 97.44 212 TRP B N 1
ATOM 3783 C CA . TRP B 1 212 ? 2.434 -17.656 0.473 1 97.44 212 TRP B CA 1
ATOM 3784 C C . TRP B 1 212 ? 1.302 -18.641 0.75 1 97.44 212 TRP B C 1
ATOM 3786 O O . TRP B 1 212 ? 0.125 -18.281 0.637 1 97.44 212 TRP B O 1
ATOM 3796 N N . VAL B 1 213 ? 1.636 -19.844 1.125 1 97.56 213 VAL B N 1
ATOM 3797 C CA . VAL B 1 213 ? 0.612 -20.844 1.42 1 97.56 213 VAL B CA 1
ATOM 3798 C C . VAL B 1 213 ? -0.233 -20.391 2.605 1 97.56 213 VAL B C 1
ATOM 3800 O O . VAL B 1 213 ? -1.407 -20.75 2.715 1 97.56 213 VAL B O 1
ATOM 3803 N N . PHE B 1 214 ? 0.338 -19.594 3.494 1 96.62 214 PHE B N 1
ATOM 3804 C CA . PHE B 1 214 ? -0.346 -19.141 4.699 1 96.62 214 PHE B CA 1
ATOM 3805 C C . PHE B 1 214 ? -1.372 -18.062 4.367 1 96.62 214 PHE B C 1
ATOM 3807 O O . PHE B 1 214 ? -2.195 -17.703 5.207 1 96.62 214 PHE B O 1
ATOM 3814 N N . ASP B 1 215 ? -1.37 -17.578 3.121 1 96 215 ASP B N 1
ATOM 3815 C CA . ASP B 1 215 ? -2.26 -16.484 2.729 1 96 215 ASP B CA 1
ATOM 3816 C C . ASP B 1 215 ? -3.17 -16.906 1.578 1 96 215 ASP B C 1
ATOM 3818 O O . ASP B 1 215 ? -3.773 -16.062 0.915 1 96 215 ASP B O 1
ATOM 3822 N N . LEU B 1 216 ? -3.211 -18.172 1.255 1 97.5 216 LEU B N 1
ATOM 3823 C CA . LEU B 1 216 ? -4.188 -18.656 0.29 1 97.5 216 LEU B CA 1
ATOM 3824 C C . LEU B 1 216 ? -5.598 -18.609 0.864 1 97.5 216 LEU B C 1
ATOM 3826 O O . LEU B 1 216 ? -5.812 -18.922 2.033 1 97.5 216 LEU B O 1
ATOM 3830 N N . ASN B 1 217 ? -6.543 -18.25 0.049 1 97.19 217 ASN B N 1
ATOM 3831 C CA . ASN B 1 217 ? -7.852 -17.859 0.572 1 97.19 217 ASN B CA 1
ATOM 3832 C C . ASN B 1 217 ? -8.922 -18.891 0.215 1 97.19 217 ASN B C 1
ATOM 3834 O O . ASN B 1 217 ? -9.977 -18.938 0.846 1 97.19 217 ASN B O 1
ATOM 3838 N N . PHE B 1 218 ? -8.703 -19.719 -0.772 1 97.94 218 PHE B N 1
ATOM 3839 C CA . PHE B 1 218 ? -9.742 -20.625 -1.23 1 97.94 218 PHE B CA 1
ATOM 3840 C C . PHE B 1 218 ? -9.242 -22.062 -1.237 1 97.94 218 PHE B C 1
ATOM 3842 O O . PHE B 1 218 ? -8.086 -22.328 -1.577 1 97.94 218 PHE B O 1
ATOM 3849 N N . PRO B 1 219 ? -10.156 -23.016 -0.916 1 97.12 219 PRO B N 1
ATOM 3850 C CA . PRO B 1 219 ? -9.758 -24.422 -0.928 1 97.12 219 PRO B CA 1
ATOM 3851 C C . PRO B 1 219 ? -9.195 -24.875 -2.277 1 97.12 219 PRO B C 1
ATOM 3853 O O . PRO B 1 219 ? -8.203 -25.609 -2.324 1 97.12 219 PRO B O 1
ATOM 3856 N N . ARG B 1 220 ? -9.766 -24.391 -3.332 1 97.81 220 ARG B N 1
ATOM 3857 C CA . ARG B 1 220 ? -9.305 -24.797 -4.66 1 97.81 220 ARG B CA 1
ATOM 3858 C C . ARG B 1 220 ? -7.883 -24.312 -4.91 1 97.81 220 ARG B C 1
ATOM 3860 O O . ARG B 1 220 ? -7.102 -24.984 -5.59 1 97.81 220 ARG B O 1
ATOM 3867 N N . SER B 1 221 ? -7.531 -23.141 -4.402 1 98.38 221 SER B N 1
ATOM 3868 C CA . SER B 1 221 ? -6.164 -22.641 -4.516 1 98.38 221 SER B CA 1
ATOM 3869 C C . SER B 1 221 ? -5.172 -23.609 -3.883 1 98.38 221 SER B C 1
ATOM 3871 O O . SER B 1 221 ? -4.141 -23.938 -4.48 1 98.38 221 SER B O 1
ATOM 3873 N N . ARG B 1 222 ? -5.48 -24.094 -2.73 1 97.75 222 ARG B N 1
ATOM 3874 C CA . ARG B 1 222 ? -4.617 -25.031 -2.021 1 97.75 222 ARG B CA 1
ATOM 3875 C C . ARG B 1 222 ? -4.496 -26.359 -2.785 1 97.75 222 ARG B C 1
ATOM 3877 O O . ARG B 1 222 ? -3.41 -26.922 -2.875 1 97.75 222 ARG B O 1
ATOM 3884 N N . GLU B 1 223 ? -5.59 -26.766 -3.318 1 97.5 223 GLU B N 1
ATOM 3885 C CA . GLU B 1 223 ? -5.586 -27.984 -4.117 1 97.5 223 GLU B CA 1
ATOM 3886 C C . GLU B 1 223 ? -4.668 -27.844 -5.328 1 97.5 223 GLU B C 1
ATOM 3888 O O . GLU B 1 223 ? -3.918 -28.766 -5.652 1 97.5 223 GLU B O 1
ATOM 3893 N N . LEU B 1 224 ? -4.738 -26.688 -5.977 1 98 224 LEU B N 1
ATOM 3894 C CA . LEU B 1 224 ? -3.908 -26.469 -7.152 1 98 224 LEU B CA 1
ATOM 3895 C C . LEU B 1 224 ? -2.43 -26.469 -6.785 1 98 224 LEU B C 1
ATOM 3897 O O . LEU B 1 224 ? -1.604 -27.016 -7.527 1 98 224 LEU B O 1
ATOM 3901 N N . VAL B 1 225 ? -2.084 -25.891 -5.645 1 98.06 225 VAL B N 1
ATOM 3902 C CA . VAL B 1 225 ? -0.699 -25.891 -5.184 1 98.06 225 VAL B CA 1
ATOM 3903 C C . VAL B 1 225 ? -0.22 -27.328 -4.98 1 98.06 225 VAL B C 1
ATOM 3905 O O . VAL B 1 225 ? 0.891 -27.688 -5.383 1 98.06 225 VAL B O 1
ATOM 3908 N N . ARG B 1 226 ? -1.062 -28.125 -4.426 1 96.94 226 ARG B N 1
ATOM 3909 C CA . ARG B 1 226 ? -0.72 -29.531 -4.176 1 96.94 226 ARG B CA 1
ATOM 3910 C C . ARG B 1 226 ? -0.61 -30.297 -5.48 1 96.94 226 ARG B C 1
ATOM 3912 O O . ARG B 1 226 ? 0.37 -31.016 -5.703 1 96.94 226 ARG B O 1
ATOM 3919 N N . GLU B 1 227 ? -1.578 -30.125 -6.332 1 97.12 227 GLU B N 1
ATOM 3920 C CA . GLU B 1 227 ? -1.638 -30.844 -7.602 1 97.12 227 GLU B CA 1
ATOM 3921 C C . GLU B 1 227 ? -0.42 -30.531 -8.469 1 97.12 227 GLU B C 1
ATOM 3923 O O . GLU B 1 227 ? 0.084 -31.406 -9.18 1 97.12 227 GLU B O 1
ATOM 3928 N N . ARG B 1 228 ? 0.009 -29.344 -8.359 1 97.19 228 ARG B N 1
ATOM 3929 C CA . ARG B 1 228 ? 1.086 -28.906 -9.242 1 97.19 228 ARG B CA 1
ATOM 3930 C C . ARG B 1 228 ? 2.447 -29.094 -8.578 1 97.19 228 ARG B C 1
ATOM 3932 O O . ARG B 1 228 ? 3.484 -28.875 -9.203 1 97.19 228 ARG B O 1
ATOM 3939 N N . GLY B 1 229 ? 2.469 -29.453 -7.324 1 97.06 229 GLY B N 1
ATOM 3940 C CA . GLY B 1 229 ? 3.684 -29.781 -6.594 1 97.06 229 GLY B CA 1
ATOM 3941 C C . GLY B 1 229 ? 4.566 -28.578 -6.344 1 97.06 229 GLY B C 1
ATOM 3942 O O . GLY B 1 229 ? 5.793 -28.688 -6.312 1 97.06 229 GLY B O 1
ATOM 3943 N N . TYR B 1 230 ? 3.979 -27.422 -6.203 1 97.31 230 TYR B N 1
ATOM 3944 C CA . TYR B 1 230 ? 4.746 -26.188 -6.145 1 97.31 230 TYR B CA 1
ATOM 3945 C C . TYR B 1 230 ? 5.637 -26.156 -4.91 1 97.31 230 TYR B C 1
ATOM 3947 O O . TYR B 1 230 ? 6.797 -25.734 -4.984 1 97.31 230 TYR B O 1
ATOM 3955 N N . VAL B 1 231 ? 5.148 -26.578 -3.758 1 97.19 231 VAL B N 1
ATOM 3956 C CA . VAL B 1 231 ? 5.91 -26.531 -2.516 1 97.19 231 VAL B CA 1
ATOM 3957 C C . VAL B 1 231 ? 7.148 -27.422 -2.639 1 97.19 231 VAL B C 1
ATOM 3959 O O . VAL B 1 231 ? 8.266 -27 -2.324 1 97.19 231 VAL B O 1
ATOM 3962 N N . GLU B 1 232 ? 7.012 -28.609 -3.217 1 96.75 232 GLU B N 1
ATOM 3963 C CA . GLU B 1 232 ? 8.117 -29.547 -3.348 1 96.75 232 GLU B CA 1
ATOM 3964 C C . GLU B 1 232 ? 9.148 -29.047 -4.363 1 96.75 232 GLU B C 1
ATOM 3966 O O . GLU B 1 232 ? 10.352 -29.172 -4.141 1 96.75 232 GLU B O 1
ATOM 3971 N N . LEU B 1 233 ? 8.672 -28.531 -5.445 1 96.56 233 LEU B N 1
ATOM 3972 C CA . LEU B 1 233 ? 9.562 -28.047 -6.492 1 96.56 233 LEU B CA 1
ATOM 3973 C C . LEU B 1 233 ? 10.445 -26.922 -5.977 1 96.56 233 LEU B C 1
ATOM 3975 O O . LEU B 1 233 ? 11.641 -26.875 -6.293 1 96.56 233 LEU B O 1
ATOM 3979 N N . ILE B 1 234 ? 9.867 -26.016 -5.168 1 95.75 234 ILE B N 1
ATOM 3980 C CA . ILE B 1 234 ? 10.656 -24.922 -4.602 1 95.75 234 ILE B CA 1
ATOM 3981 C C . ILE B 1 234 ? 11.57 -25.469 -3.502 1 95.75 234 ILE B C 1
ATOM 3983 O O . ILE B 1 234 ? 12.75 -25.109 -3.432 1 95.75 234 ILE B O 1
ATOM 3987 N N . ALA B 1 235 ? 11.031 -26.328 -2.674 1 95.69 235 ALA B N 1
ATOM 3988 C CA . ALA B 1 235 ? 11.805 -26.922 -1.581 1 95.69 235 ALA B CA 1
ATOM 3989 C C . ALA B 1 235 ? 13.055 -27.625 -2.105 1 95.69 235 ALA B C 1
ATOM 3991 O O . ALA B 1 235 ? 14.109 -27.578 -1.473 1 95.69 235 ALA B O 1
ATOM 3992 N N . ASP B 1 236 ? 12.969 -28.203 -3.23 1 94.94 236 ASP B N 1
ATOM 3993 C CA . ASP B 1 236 ? 14.062 -28.953 -3.822 1 94.94 236 ASP B CA 1
ATOM 3994 C C . ASP B 1 236 ? 15.219 -28.047 -4.219 1 94.94 236 ASP B C 1
ATOM 3996 O O . ASP B 1 236 ? 16.344 -28.516 -4.438 1 94.94 236 ASP B O 1
ATOM 4000 N N . THR B 1 237 ? 14.953 -26.766 -4.324 1 92.19 237 THR B N 1
ATOM 4001 C CA . THR B 1 237 ? 15.992 -25.812 -4.719 1 92.19 237 THR B CA 1
ATOM 4002 C C . THR B 1 237 ? 16.688 -25.234 -3.494 1 92.19 237 THR B C 1
ATOM 4004 O O . THR B 1 237 ? 17.641 -24.469 -3.623 1 92.19 237 THR B O 1
ATOM 4007 N N . LEU B 1 238 ? 16.219 -25.547 -2.295 1 94.75 238 LEU B N 1
ATOM 4008 C CA . LEU B 1 238 ? 16.766 -25.016 -1.058 1 94.75 238 LEU B CA 1
ATOM 4009 C C . LEU B 1 238 ? 17.766 -25.984 -0.43 1 94.75 238 LEU B C 1
ATOM 4011 O O . LEU B 1 238 ? 17.734 -27.172 -0.719 1 94.75 238 LEU B O 1
ATOM 4015 N N . SER B 1 239 ? 18.656 -25.406 0.389 1 92.94 239 SER B N 1
ATOM 4016 C CA . SER B 1 239 ? 19.594 -26.25 1.136 1 92.94 239 SER B CA 1
ATOM 4017 C C . SER B 1 239 ? 18.859 -27.156 2.117 1 92.94 239 SER B C 1
ATOM 4019 O O . SER B 1 239 ? 17.766 -26.812 2.584 1 92.94 239 SER B O 1
ATOM 4021 N N . ARG B 1 240 ? 19.469 -28.266 2.473 1 90.38 240 ARG B N 1
ATOM 4022 C CA . ARG B 1 240 ? 18.828 -29.266 3.326 1 90.38 240 ARG B CA 1
ATOM 4023 C C . ARG B 1 240 ? 19.344 -29.172 4.758 1 90.38 240 ARG B C 1
ATOM 4025 O O . ARG B 1 240 ? 19.828 -30.156 5.316 1 90.38 240 ARG B O 1
ATOM 4032 N N . THR B 1 241 ? 19.234 -28.047 5.293 1 93.38 241 THR B N 1
ATOM 4033 C CA . THR B 1 241 ? 19.547 -27.891 6.711 1 93.38 241 THR B CA 1
ATOM 4034 C C . THR B 1 241 ? 18.344 -28.234 7.578 1 93.38 241 THR B C 1
ATOM 4036 O O . THR B 1 241 ? 17.203 -28.234 7.098 1 93.38 241 THR B O 1
ATOM 4039 N N . LYS B 1 242 ? 18.562 -28.562 8.82 1 94.44 242 LYS B N 1
ATOM 4040 C CA . LYS B 1 242 ? 17.484 -28.953 9.734 1 94.44 242 LYS B CA 1
ATOM 4041 C C . LYS B 1 242 ? 16.438 -27.859 9.859 1 94.44 242 LYS B C 1
ATOM 4043 O O . LYS B 1 242 ? 15.234 -28.125 9.852 1 94.44 242 LYS B O 1
ATOM 4048 N N . CYS B 1 243 ? 16.875 -26.672 9.992 1 94.19 243 CYS B N 1
ATOM 4049 C CA . CYS B 1 243 ? 15.961 -25.547 10.164 1 94.19 243 CYS B CA 1
ATOM 4050 C C . CYS B 1 243 ? 15.094 -25.344 8.93 1 94.19 243 CYS B C 1
ATOM 4052 O O . CYS B 1 243 ? 13.898 -25.094 9.039 1 94.19 243 CYS B O 1
ATOM 4054 N N . VAL B 1 244 ? 15.695 -25.438 7.773 1 96.44 244 VAL B N 1
ATOM 4055 C CA . VAL B 1 244 ? 14.969 -25.297 6.52 1 96.44 244 VAL B CA 1
ATOM 4056 C C . VAL B 1 244 ? 13.945 -26.422 6.379 1 96.44 244 VAL B C 1
ATOM 4058 O O . VAL B 1 244 ? 12.797 -26.172 6 1 96.44 244 VAL B O 1
ATOM 4061 N N . GLU B 1 245 ? 14.344 -27.578 6.727 1 96.94 245 GLU B N 1
ATOM 4062 C CA . GLU B 1 245 ? 13.445 -28.719 6.648 1 96.94 245 GLU B CA 1
ATOM 4063 C C . GLU B 1 245 ? 12.25 -28.547 7.578 1 96.94 245 GLU B C 1
ATOM 4065 O O . GLU B 1 245 ? 11.117 -28.891 7.219 1 96.94 245 GLU B O 1
ATOM 4070 N N . ARG B 1 246 ? 12.516 -28.062 8.727 1 97.44 246 ARG B N 1
ATOM 4071 C CA . ARG B 1 246 ? 11.43 -27.812 9.664 1 97.44 246 ARG B CA 1
ATOM 4072 C C . ARG B 1 246 ? 10.461 -26.766 9.109 1 97.44 246 ARG B C 1
ATOM 4074 O O . ARG B 1 246 ? 9.242 -26.906 9.242 1 97.44 246 ARG B O 1
ATOM 4081 N N . ALA B 1 247 ? 11.047 -25.734 8.555 1 97.25 247 ALA B N 1
ATOM 4082 C CA . ALA B 1 247 ? 10.219 -24.688 7.961 1 97.25 247 ALA B CA 1
ATOM 4083 C C . ALA B 1 247 ? 9.336 -25.25 6.844 1 97.25 247 ALA B C 1
ATOM 4085 O O . ALA B 1 247 ? 8.148 -24.938 6.766 1 97.25 247 ALA B O 1
ATOM 4086 N N . ILE B 1 248 ? 9.914 -26.062 6.016 1 97.44 248 ILE B N 1
ATOM 4087 C CA . ILE B 1 248 ? 9.18 -26.688 4.922 1 97.44 248 ILE B CA 1
ATOM 4088 C C . ILE B 1 248 ? 8.078 -27.578 5.484 1 97.44 248 ILE B C 1
ATOM 4090 O O . ILE B 1 248 ? 6.98 -27.656 4.922 1 97.44 248 ILE B O 1
ATOM 4094 N N . GLY B 1 249 ? 8.391 -28.234 6.566 1 97.38 249 GLY B N 1
ATOM 4095 C CA . GLY B 1 249 ? 7.387 -29.047 7.238 1 97.38 249 GLY B CA 1
ATOM 4096 C C . GLY B 1 249 ? 6.168 -28.25 7.664 1 97.38 249 GLY B C 1
ATOM 4097 O O . GLY B 1 249 ? 5.035 -28.703 7.496 1 97.38 249 GLY B O 1
ATOM 4098 N N . VAL B 1 250 ? 6.371 -27.094 8.188 1 97.56 250 VAL B N 1
ATOM 4099 C CA . VAL B 1 250 ? 5.281 -26.219 8.602 1 97.56 250 VAL B CA 1
ATOM 4100 C C . VAL B 1 250 ? 4.441 -25.828 7.391 1 97.56 250 VAL B C 1
ATOM 4102 O O . VAL B 1 250 ? 3.211 -25.812 7.461 1 97.56 250 VAL B O 1
ATOM 4105 N N . VAL B 1 251 ? 5.078 -25.516 6.316 1 97.69 251 VAL B N 1
ATOM 4106 C CA . VAL B 1 251 ? 4.418 -25.141 5.074 1 97.69 251 VAL B CA 1
ATOM 4107 C C . VAL B 1 251 ? 3.553 -26.281 4.566 1 97.69 251 VAL B C 1
ATOM 4109 O O . VAL B 1 251 ? 2.385 -26.094 4.219 1 97.69 251 VAL B O 1
ATOM 4112 N N . ARG B 1 252 ? 4.113 -27.5 4.578 1 96.94 252 ARG B N 1
ATOM 4113 C CA . ARG B 1 252 ? 3.396 -28.688 4.145 1 96.94 252 ARG B CA 1
ATOM 4114 C C . ARG B 1 252 ? 2.164 -28.938 5.008 1 96.94 252 ARG B C 1
ATOM 4116 O O . ARG B 1 252 ? 1.087 -29.234 4.492 1 96.94 252 ARG B O 1
ATOM 4123 N N . ALA B 1 253 ? 2.342 -28.75 6.262 1 96.38 253 ALA B N 1
ATOM 4124 C CA . ALA B 1 253 ? 1.244 -28.969 7.199 1 96.38 253 ALA B CA 1
ATOM 4125 C C . ALA B 1 253 ? 0.117 -27.969 6.969 1 96.38 253 ALA B C 1
ATOM 4127 O O . ALA B 1 253 ? -1.062 -28.328 7.035 1 96.38 253 ALA B O 1
ATOM 4128 N N . ALA B 1 254 ? 0.513 -26.781 6.719 1 95.56 254 ALA B N 1
ATOM 4129 C CA . ALA B 1 254 ? -0.478 -25.734 6.488 1 95.56 254 ALA B CA 1
ATOM 4130 C C . ALA B 1 254 ? -1.285 -26.016 5.223 1 95.56 254 ALA B C 1
ATOM 4132 O O . ALA B 1 254 ? -2.479 -25.703 5.16 1 95.56 254 ALA B O 1
ATOM 4133 N N . LEU B 1 255 ? -0.662 -26.516 4.242 1 94.69 255 LEU B N 1
ATOM 4134 C CA . LEU B 1 255 ? -1.324 -26.812 2.979 1 94.69 255 LEU B CA 1
ATOM 4135 C C . LEU B 1 255 ? -2.322 -27.953 3.146 1 94.69 255 LEU B C 1
ATOM 4137 O O . LEU B 1 255 ? -3.355 -27.984 2.475 1 94.69 255 LEU B O 1
ATOM 4141 N N . CYS B 1 256 ? -1.979 -28.844 4.059 1 89.88 256 CYS B N 1
ATOM 4142 C CA . CYS B 1 256 ? -2.826 -30 4.285 1 89.88 256 CYS B CA 1
ATOM 4143 C C . CYS B 1 256 ? -3.984 -29.672 5.215 1 89.88 256 CYS B C 1
ATOM 4145 O O . CYS B 1 256 ? -5.031 -30.312 5.176 1 89.88 256 CYS B O 1
ATOM 4147 N N . ALA B 1 257 ? -3.635 -28.719 6.16 1 77.62 257 ALA B N 1
ATOM 4148 C CA . ALA B 1 257 ? -4.668 -28.375 7.133 1 77.62 257 ALA B CA 1
ATOM 4149 C C . ALA B 1 257 ? -5.898 -27.797 6.445 1 77.62 257 ALA B C 1
ATOM 4151 O O . ALA B 1 257 ? -5.777 -27.062 5.457 1 77.62 257 ALA B O 1
ATOM 4152 N N . ARG B 1 258 ? -6.883 -28.562 6.266 1 59.25 258 ARG B N 1
ATOM 4153 C CA . ARG B 1 258 ? -8.164 -28.188 5.68 1 59.25 258 ARG B CA 1
ATOM 4154 C C . ARG B 1 258 ? -8.602 -26.797 6.152 1 59.25 258 ARG B C 1
ATOM 4156 O O . ARG B 1 258 ? -8.312 -26.406 7.285 1 59.25 258 ARG B O 1
ATOM 4163 N N . GLY B 1 259 ? -8.383 -25.656 5.344 1 52.09 259 GLY B N 1
ATOM 4164 C CA . GLY B 1 259 ? -8.859 -24.312 5.559 1 52.09 259 GLY B CA 1
ATOM 4165 C C . GLY B 1 259 ? -10.031 -24.234 6.52 1 52.09 259 GLY B C 1
ATOM 4166 O O . GLY B 1 259 ? -11.125 -24.719 6.207 1 52.09 259 GLY B O 1
ATOM 4167 N N . GLY B 1 260 ? -9.914 -24.453 7.766 1 41.16 260 GLY B N 1
ATOM 4168 C CA . GLY B 1 260 ? -11.055 -24.203 8.633 1 41.16 260 GLY B CA 1
ATOM 4169 C C . GLY B 1 260 ? -11.852 -22.984 8.242 1 41.16 260 GLY B C 1
ATOM 4170 O O . GLY B 1 260 ? -11.391 -22.156 7.449 1 41.16 260 GLY B O 1
ATOM 4171 N N . GLU B 1 261 ? -13.359 -23.062 8.438 1 38.09 261 GLU B N 1
ATOM 4172 C CA . GLU B 1 261 ? -14.391 -22.047 8.289 1 38.09 261 GLU B CA 1
ATOM 4173 C C . GLU B 1 261 ? -13.875 -20.672 8.727 1 38.09 261 GLU B C 1
ATOM 4175 O O . GLU B 1 261 ? -13.523 -20.469 9.891 1 38.09 261 GLU B O 1
ATOM 4180 N N . ALA B 1 262 ? -13.062 -20 8.156 1 30.2 262 ALA B N 1
ATOM 4181 C CA . ALA B 1 262 ? -13.195 -18.594 8.57 1 30.2 262 ALA B CA 1
ATOM 4182 C C . ALA B 1 262 ? -14.586 -18.062 8.25 1 30.2 262 ALA B C 1
ATOM 4184 O O . ALA B 1 262 ? -15.133 -18.344 7.18 1 30.2 262 ALA B O 1
#

Secondary structure (DSSP, 8-state):
--HHHHHHHHHHHHHHHHTT--S-HHHHHHHHHHHHHHHHHHHHHHHHHHHTT--HHHHHHHHHHHHHTTHHHHHHHHHHS---GGGS--HHHHHHHHHHHTTTTTTS-HHHHHHHHHHHHHTT-SS--TT--HHHHHHHHHHHHHHHHHHHHHHHHHHHS-GGGS-GGGGTT----S---HHHHHHHHTT-PPPGGG--SHHHHHHHHHHGGGG--SHHHHHHHHHHTHHHHHHTTS---HHHHHHHHHHHHHHHS-----/--HHHHHHHHHHHHHHHHTT--S-HHHHHHHHHHHHHHHHHHHHHHHHHHHTT--HHHHHHHHHHHHHTTHHHHHHHHHHS---GGGS--HHHHHHHHHHHTTTTTTS-HHHHHHHHHHHHHTT-SS--TT--HHHHHHHHHHHHHHHHHHHHHHHHHHHS-GGGS-GGGGTT----S---HHHHHHHHTT-PPPGGG--SHHHHHHHHHHGGGG--SHHHHHHHHHHTHHHHHHTTS---HHHHHHHHHHHHHHHS-----

Foldseek 3Di:
DDPVLLVLLVVVLVVLLVVLDDPDVLSVVVSVLVVVLLVQLLVLLLVQCVVVVHDPVVSSLLSSLSNQLQVLQSVQCSVPVASDCVRTHDSLQSSLCCCVVVVSNVVDPPVSNCLSSVLSNCLPPQDDDPPDDPSSVVSSLSSNLSSLLSLLVLVLVQLPDDPVPHSPRSQVDFAADQDDDPVLLVCLLVLHAGDPVPDRHSLSVLSNSLSCLSSRDDLVSLVSCVVVVSLVSSLVSHDPDPSSVSSSVSSVVSSPPDPPDD/DDPVLLVLLVVVLVVLLVVLDDPDPLSVVVSVLVVVLLVQLLVVLLVQCVVVVHDPVVSSLLSSLSNQLQVLQSVQCSVPVASDCVRTHDSLQSSLCCCVVVVSNVVDPPVSNCLSSVLSNCLPPQDDDPPDDPSSVVSSLSSNLSSLLSLLVLVLVQLPDDPVPHSPRSQVDFAADQDEDPVLLVCLLVLHAGDPVPDRHSLSVLSNSLSCLSSRDDLVSLVSCVVVVSLVSSLVSHDPDPSSVSSSVSSVVSSVPDPPDD